Protein AF-A0A7S1A9F3-F1 (afdb_monomer)

Foldseek 3Di:
DVVVVVVVVVVVVVVVVLVVVLCLLQVLLVVLPPPDPPDDDDDDDDDDDDDDDDDPPPDDDPDDPPPDDPVVVVVVVVVVVVVVVVVVVVVVVVVVVVVVPDDDDDDDDDDDDDPVLVVQLCVVVCSLQVLCVVLVHDPVLCDPQLNVLSVQLSCLVVVLNPPPDPPDPVVNLVSLLSNLVSNLLSVLLSLLSSCPRVSVVVCCVVLVQDCPPVRHTAPLNVLSVVLNVQCVVQNSPGPRSVVSCVAGAQQAFPPPRPSRRSLVSSLSSLLSLCCSNVVLAAAFDFQPCDPVHDAGPLCAQEAEDDQAKFKEWEAELQQRLHPLSLVQLLLSLVVPGQAYEYQADQPDQLRLCSLVNRPVVSCCVSPNLPHHYHYAYAQSCQSNRVPNVVVSVVSNPPGRTNWHWYDDLAEIEGEDRQNNLSNHPVWQAAGAHFPRVLVSSQVVLVVCVVSVHAYEYEHADDQFAQADFRGFNETPVSVVSCCCCVPPVVSGHHPSNVPGRCNFQPRDPRHAGARGRRRHLRSQDLVSQLRHPEYEYADLLWWFWFPDFSSNRTYIYQNVSRHWDWPVDDSNDGDQGDPPSRPDSGGGQDQPVRFPAPDTRLTFDDEPTTTWGWIWMWTDHRNKIKIFIKTKHWHADPPDDRSDIDIDNIDTRGMDMD

Secondary structure (DSSP, 8-state):
-HHHHHHHHHHHHHHHHHHHHHHHHHHHHHHTT-------------S-----PPPPTTS------TT--HHHHHHHHHHHHHHHHHHHHHHHHHHHHHHHS---------S---HHHHHHHHHHHHHHHHHHHHTT--TT-S-HHHHHHHHHHHHHHHHHHHT--SS-HHHHHHHHHHHHHHHHHHHHHHHHHHHTSHHHHTTGGGGT-PPPTTSPPPHHHHHHHHHHHHHHHH-TT-HHHHHHHHHHTTTS-TTSHHHH-SHHHHHHHHHHHHHHHSTTPPP--PPPBPTTSSSB-TTTTEEE--SS-EEEEEESS--S--HHHHHHHHHHHHT--SEEEE-S--TTT--HHHIIIIIIHHHHHHH-TTS-EEE---HHHHHTTTHHHHHHHHHH-S--SS-EEEE-SSEEEEEE--STT---SS--BPP---HHHHHHHHHHHHHHHHHT-EEEEEESS-SB-SS----BS--HHHHHHTHIIIIIS-S---SGGGS-TTTSTT---TT---SB-HHHHHHS-HHHHHHSSEEEE-SSSSEEEBPSBTTBS-EEEE--SS-PPBTTS-TTPPPS---GGGTSSSPPBPPGGGSS-SSTTS---B-SSBBPEEEEEEEEETTEEEEEEEEE-EEE--SS-TT-EEEPPPEEEEEEE-

Sequence (658 aa):
QGLSRCYHRFCKALHLMRTILFLLAWFEARASLVVPVEEHDVGFNSGRSSLRVGVPDGVDPIVCPTGLKTRRREELCKNLDVALKCREACAAVLTQRLVEAKRPLRSSVTPSWHPASDQRMAMLQSIVEHLTLEAGGSRADVPHFIHEAALSASDVLQSGVSRFSPTNTEARQLQAARVGEELGYPLTVILSYLLRLPSVQSYLPKFGWHVGPNGTYPVAYEVVCGLAPVVTEHGYSAAESRRYYEDHIALVGEHSEPLVDGAWIYEFLGTAHTFGLHYGKHYYHKVPSSPAGSGYDYNYSVYNFPDRPLRLGVLADWPTGAPAGHHVLEELAKLQPDLLVHLGDTYYAGTYREQMDFLINPVRATFGVGLPVYLIPGNHDYYSSGQGFYAALAELGFQNASYFCLRNAHWQILALDTGLVDNDQLSSLLPLLPDDQLSWALFQLDEGQRLGIKTIVMSHHQFFSHTESLGVANDELGETMSLPDRAIYNTYSTVEYDTKSVDLPGHLPNDKKPAVNTRLLHQFSPSRRAYASAFYWGHEHSSAIYDSFANISRGRLIGNGAISSNTDFDVYRSSNLTSSPWGRDEVPLLPMDKGSCERDGCRTGQGNAYWDLGFVTIDLNGSQAIARHWEVQSTHNLEGDPYNVSFSAATVFFEETY

Radius of gyration: 26.58 Å; Cα contacts (8 Å, |Δi|>4): 1167; chains: 1; bounding box: 68×79×73 Å

Solvent-accessible surface area (backbone atoms only — not comparable to full-atom values): 35331 Å² total; per-residue (Å²): 117,72,65,59,55,50,50,58,45,49,56,44,46,53,51,44,47,56,48,45,54,46,47,48,49,40,47,52,42,54,64,78,59,74,71,82,76,80,85,71,92,78,81,93,76,92,77,87,84,80,90,76,84,87,73,68,94,91,60,83,77,88,73,76,76,95,74,77,59,70,69,60,56,53,51,54,53,48,54,54,52,49,55,51,49,51,52,53,53,53,52,51,54,52,51,51,55,57,65,70,57,82,71,87,84,81,88,86,84,86,77,99,68,66,74,67,54,61,52,50,52,52,45,56,52,48,49,57,51,45,52,38,47,77,42,75,45,57,89,84,70,66,54,73,57,52,53,52,25,52,48,49,39,46,48,40,56,50,53,47,66,77,62,60,56,94,83,43,72,69,64,40,54,64,40,52,53,46,39,39,64,61,32,47,60,28,51,48,52,47,46,15,50,52,62,70,34,72,48,46,49,75,44,38,59,80,76,72,48,56,55,41,102,84,74,43,68,54,68,59,53,54,51,42,43,49,47,35,59,44,27,69,73,64,32,71,88,27,70,66,32,49,43,50,38,55,76,56,38,66,56,49,26,93,81,44,55,92,87,62,32,49,45,62,56,37,30,46,41,17,29,44,44,15,49,30,74,47,59,33,42,55,66,62,64,65,59,48,68,22,93,88,74,68,66,59,34,73,66,65,42,55,44,78,51,78,90,53,78,42,32,37,31,40,42,9,30,27,29,52,67,38,73,60,18,54,49,49,53,53,50,51,52,76,68,61,51,65,28,39,38,37,27,19,28,30,42,58,14,6,35,53,61,37,25,40,65,26,41,52,49,48,47,37,71,76,64,40,89,80,56,53,71,47,62,27,37,13,35,30,14,24,12,35,19,21,53,10,50,55,49,46,35,57,75,69,66,76,64,76,35,48,36,40,33,40,36,49,91,30,43,31,42,41,37,39,45,28,9,77,67,35,31,54,90,85,41,46,39,42,43,42,63,41,50,54,54,39,54,40,52,54,48,53,53,55,48,36,57,72,71,70,33,47,31,37,38,37,24,8,58,57,63,54,38,52,51,49,64,51,27,19,58,59,29,76,62,33,59,55,60,45,37,34,21,49,75,71,66,56,43,48,55,63,72,62,77,80,47,45,29,55,77,33,74,62,50,37,58,57,88,52,46,22,21,46,27,41,54,45,57,56,77,43,47,61,68,60,37,53,61,33,65,32,38,40,21,17,77,74,44,34,43,38,30,33,38,67,50,93,46,30,62,28,42,35,39,38,3,12,16,36,42,53,45,49,61,93,52,67,84,80,47,74,44,101,40,58,34,52,75,76,80,34,64,61,58,55,51,25,50,35,94,80,52,74,28,88,35,71,21,42,39,62,60,73,34,86,56,26,40,26,27,31,37,36,38,40,39,37,46,74,78,39,33,39,41,36,38,33,32,30,39,48,42,69,40,85,86,79,52,79,85,49,68,48,70,54,77,68,42,77,51,34,62,52,76,89

pLDDT: mean 70.18, std 25.38, range [22.64, 98.88]

Organism: Noctiluca scintillans (NCBI:txid2966)

Structure (mmCIF, N/CA/C/O backbone):
data_AF-A0A7S1A9F3-F1
#
_entry.id   AF-A0A7S1A9F3-F1
#
loop_
_atom_site.group_PDB
_atom_site.id
_atom_site.type_symbol
_atom_site.label_atom_id
_atom_site.label_alt_id
_atom_site.label_comp_id
_atom_site.label_asym_id
_atom_site.label_entity_id
_atom_site.label_seq_id
_atom_site.pdbx_PDB_ins_code
_atom_site.Cartn_x
_atom_site.Cartn_y
_atom_site.Cartn_z
_atom_site.occupancy
_atom_site.B_iso_or_equiv
_atom_site.auth_seq_id
_atom_site.auth_comp_id
_atom_site.auth_asym_id
_atom_site.auth_atom_id
_atom_site.pdbx_PDB_model_num
ATOM 1 N N . GLN A 1 1 ? 43.023 13.099 -9.893 1.00 25.45 1 GLN A N 1
ATOM 2 C CA . GLN A 1 1 ? 42.408 14.371 -10.349 1.00 25.45 1 GLN A CA 1
ATOM 3 C C . GLN A 1 1 ? 41.707 14.262 -11.714 1.00 25.45 1 GLN A C 1
ATOM 5 O O . GLN A 1 1 ? 40.624 14.813 -11.839 1.00 25.45 1 GLN A O 1
ATOM 10 N N . GLY A 1 2 ? 42.236 13.533 -12.714 1.00 26.98 2 GLY A N 1
ATOM 11 C CA . GLY A 1 2 ? 41.491 13.226 -13.958 1.00 26.98 2 GLY A CA 1
ATOM 12 C C . GLY A 1 2 ? 40.282 12.293 -13.753 1.00 26.98 2 GLY A C 1
ATOM 13 O O . GLY A 1 2 ? 39.204 12.550 -14.276 1.00 26.98 2 GLY A O 1
ATOM 14 N N . LEU A 1 3 ? 40.423 11.289 -12.880 1.00 26.97 3 LEU A N 1
ATOM 15 C CA . LEU A 1 3 ? 39.378 10.313 -12.532 1.00 26.97 3 LEU A CA 1
ATOM 16 C C . LEU A 1 3 ? 38.141 10.904 -11.821 1.00 26.97 3 LEU A C 1
ATOM 18 O O . LEU A 1 3 ? 37.039 10.428 -12.069 1.00 26.97 3 LEU A O 1
ATOM 22 N N . SER A 1 4 ? 38.267 11.974 -11.019 1.00 26.70 4 SER A N 1
ATOM 23 C CA . SER A 1 4 ? 37.089 12.622 -10.403 1.00 26.70 4 SER A CA 1
ATOM 24 C C . SER A 1 4 ? 36.309 13.502 -11.389 1.00 26.70 4 SER A C 1
ATOM 26 O O . SER A 1 4 ? 35.118 13.734 -11.199 1.00 26.70 4 SER A O 1
ATOM 28 N N . ARG A 1 5 ? 36.948 13.945 -12.486 1.00 30.20 5 ARG A N 1
ATOM 29 C CA . ARG A 1 5 ? 36.273 14.652 -13.584 1.00 30.20 5 ARG A CA 1
ATOM 30 C C . ARG A 1 5 ? 35.501 13.692 -14.491 1.00 30.20 5 ARG A C 1
ATOM 32 O O . ARG A 1 5 ? 34.443 14.090 -14.953 1.00 30.20 5 ARG A O 1
ATOM 39 N N . CYS A 1 6 ? 35.976 12.460 -14.709 1.00 28.53 6 CYS A N 1
ATOM 40 C CA . CYS A 1 6 ? 35.205 11.406 -15.391 1.00 28.53 6 CYS A CA 1
ATOM 41 C C . CYS A 1 6 ? 34.043 10.899 -14.527 1.00 28.53 6 CYS A C 1
ATOM 43 O O . CYS A 1 6 ? 32.929 10.833 -15.021 1.00 28.53 6 CYS A O 1
ATOM 45 N N . TYR A 1 7 ? 34.262 10.663 -13.229 1.00 32.09 7 TYR A N 1
ATOM 46 C CA . TYR A 1 7 ? 33.211 10.332 -12.254 1.00 32.09 7 TYR A CA 1
ATOM 47 C C . TYR A 1 7 ? 32.072 11.366 -12.247 1.00 32.09 7 TYR A C 1
ATOM 49 O O . TYR A 1 7 ? 30.915 11.037 -12.476 1.00 32.09 7 TYR A O 1
ATOM 57 N N . HIS A 1 8 ? 32.404 12.654 -12.111 1.00 32.69 8 HIS A N 1
ATOM 58 C CA . HIS A 1 8 ? 31.405 13.723 -12.113 1.00 32.69 8 HIS A CA 1
ATOM 59 C C . HIS A 1 8 ? 30.755 13.942 -13.491 1.00 32.69 8 HIS A C 1
ATOM 61 O O . HIS A 1 8 ? 29.681 14.525 -13.556 1.00 32.69 8 HIS A O 1
ATOM 67 N N . ARG A 1 9 ? 31.383 13.500 -14.592 1.00 34.47 9 ARG A N 1
ATOM 68 C CA . ARG A 1 9 ? 30.826 13.563 -15.956 1.00 34.47 9 ARG A CA 1
ATOM 69 C C . ARG A 1 9 ? 29.949 12.366 -16.295 1.00 34.47 9 ARG A C 1
ATOM 71 O O . ARG A 1 9 ? 28.976 12.577 -16.993 1.00 34.47 9 ARG A O 1
ATOM 78 N N . PHE A 1 10 ? 30.247 11.177 -15.780 1.00 32.34 10 PHE A N 1
ATOM 79 C CA . PHE A 1 10 ? 29.438 9.971 -15.954 1.00 32.34 10 PHE A CA 1
ATOM 80 C C . PHE A 1 10 ? 28.198 9.995 -15.053 1.00 32.34 10 PHE A C 1
ATOM 82 O O . PHE A 1 10 ? 27.095 9.803 -15.547 1.00 32.34 10 PHE A O 1
ATOM 89 N N . CYS A 1 11 ? 28.339 10.383 -13.776 1.00 33.59 11 CYS A N 1
ATOM 90 C CA . CYS A 1 11 ? 27.183 10.669 -12.921 1.00 33.59 11 CYS A CA 1
ATOM 91 C C . CYS A 1 11 ? 26.351 11.809 -13.512 1.00 33.59 11 CYS A C 1
ATOM 93 O O . CYS A 1 11 ? 25.136 11.692 -13.571 1.00 33.59 11 CYS A O 1
ATOM 95 N N . LYS A 1 12 ? 26.993 12.868 -14.042 1.00 35.16 12 LYS A N 1
ATOM 96 C CA . LYS A 1 12 ? 26.281 13.877 -14.834 1.00 35.16 12 LYS A CA 1
ATOM 97 C C . LYS A 1 12 ? 25.691 13.307 -16.104 1.00 35.16 12 LYS A C 1
ATOM 99 O O . LYS A 1 12 ? 24.649 13.801 -16.431 1.00 35.16 12 LYS A O 1
ATOM 104 N N . ALA A 1 13 ? 26.279 12.348 -16.810 1.00 32.56 13 ALA A N 1
ATOM 105 C CA . ALA A 1 13 ? 25.732 11.802 -18.052 1.00 32.56 13 ALA A CA 1
ATOM 106 C C . ALA A 1 13 ? 24.510 10.917 -17.798 1.00 32.56 13 ALA A C 1
ATOM 108 O O . ALA A 1 13 ? 23.570 10.994 -18.567 1.00 32.56 13 ALA A O 1
ATOM 109 N N . LEU A 1 14 ? 24.481 10.155 -16.703 1.00 36.31 14 LEU A N 1
ATOM 110 C CA . LEU A 1 14 ? 23.327 9.358 -16.268 1.00 36.31 14 LEU A CA 1
ATOM 111 C C . LEU A 1 14 ? 22.219 10.219 -15.660 1.00 36.31 14 LEU A C 1
ATOM 113 O O . LEU A 1 14 ? 21.060 10.062 -16.029 1.00 36.31 14 LEU A O 1
ATOM 117 N N . HIS A 1 15 ? 22.565 11.190 -14.806 1.00 37.81 15 HIS A N 1
ATOM 118 C CA . HIS A 1 15 ? 21.612 12.226 -14.398 1.00 37.81 15 HIS A CA 1
ATOM 119 C C . HIS A 1 15 ? 21.154 13.039 -15.599 1.00 37.81 15 HIS A C 1
ATOM 121 O O . HIS A 1 15 ? 19.987 13.341 -15.694 1.00 37.81 15 HIS A O 1
ATOM 127 N N . LEU A 1 16 ? 22.035 13.372 -16.539 1.00 36.25 16 LEU A N 1
ATOM 128 C CA . LEU A 1 16 ? 21.692 14.082 -17.764 1.00 36.25 16 LEU A CA 1
ATOM 129 C C . LEU A 1 16 ? 20.884 13.180 -18.682 1.00 36.25 16 LEU A C 1
ATOM 131 O O . LEU A 1 16 ? 20.073 13.727 -19.381 1.00 36.25 16 LEU A O 1
ATOM 135 N N . MET A 1 17 ? 21.018 11.856 -18.675 1.00 39.78 17 MET A N 1
ATOM 136 C CA . MET A 1 17 ? 20.170 10.954 -19.456 1.00 39.78 17 MET A CA 1
ATOM 137 C C . MET A 1 17 ? 18.777 10.867 -18.831 1.00 39.78 17 MET A C 1
ATOM 139 O O . MET A 1 17 ? 17.806 11.068 -19.544 1.00 39.78 17 MET A O 1
ATOM 143 N N . ARG A 1 18 ? 18.671 10.720 -17.502 1.00 41.66 18 ARG A N 1
ATOM 144 C CA . ARG A 1 18 ? 17.406 10.858 -16.754 1.00 41.66 18 ARG A CA 1
ATOM 145 C C . ARG A 1 18 ? 16.765 12.236 -16.966 1.00 41.66 18 ARG A C 1
ATOM 147 O O . ARG A 1 18 ? 15.605 12.329 -17.338 1.00 41.66 18 ARG A O 1
ATOM 154 N N . THR A 1 19 ? 17.540 13.311 -16.847 1.00 37.88 19 THR A N 1
ATOM 155 C CA . THR A 1 19 ? 17.113 14.703 -17.055 1.00 37.88 19 THR A CA 1
ATOM 156 C C . THR A 1 19 ? 16.849 15.018 -18.527 1.00 37.88 19 THR A C 1
ATOM 158 O O . THR A 1 19 ? 15.986 15.829 -18.812 1.00 37.88 19 THR A O 1
ATOM 161 N N . ILE A 1 20 ? 17.542 14.406 -19.485 1.00 39.31 20 ILE A N 1
ATOM 162 C CA . ILE A 1 20 ? 17.303 14.567 -20.926 1.00 39.31 20 ILE A CA 1
ATOM 163 C C . ILE A 1 20 ? 16.042 13.817 -21.298 1.00 39.31 20 ILE A C 1
ATOM 165 O O . ILE A 1 20 ? 15.224 14.395 -21.987 1.00 39.31 20 ILE A O 1
ATOM 169 N N . LEU A 1 21 ? 15.845 12.584 -20.837 1.00 42.28 21 LEU A N 1
ATOM 170 C CA . LEU A 1 21 ? 14.597 11.852 -21.038 1.00 42.28 21 LEU A CA 1
ATOM 171 C C . LEU A 1 21 ? 13.430 12.597 -20.374 1.00 42.28 21 LEU A C 1
ATOM 173 O O . LEU A 1 21 ? 12.368 12.708 -20.976 1.00 42.28 21 LEU A O 1
ATOM 177 N N . PHE A 1 22 ? 13.665 13.231 -19.218 1.00 39.84 22 PHE A N 1
ATOM 178 C CA . PHE A 1 22 ? 12.675 14.054 -18.508 1.00 39.84 22 PHE A CA 1
ATOM 179 C C . PHE A 1 22 ? 12.350 15.305 -19.296 1.00 39.84 22 PHE A C 1
ATOM 181 O O . PHE A 1 22 ? 11.193 15.590 -19.569 1.00 39.84 22 PHE A O 1
ATOM 188 N N . LEU A 1 23 ? 13.378 16.038 -19.716 1.00 36.62 23 LEU A N 1
ATOM 189 C CA . LEU A 1 23 ? 13.226 17.235 -20.520 1.00 36.62 23 LEU A CA 1
ATOM 190 C C . LEU A 1 23 ? 12.632 16.899 -21.886 1.00 36.62 23 LEU A C 1
ATOM 192 O O . LEU A 1 23 ? 11.824 17.675 -22.357 1.00 36.62 23 LEU A O 1
ATOM 196 N N . LEU A 1 24 ? 12.961 15.771 -22.515 1.00 37.38 24 LEU A N 1
ATOM 197 C CA . LEU A 1 24 ? 12.385 15.337 -23.789 1.00 37.38 24 LEU A CA 1
ATOM 198 C C . LEU A 1 24 ? 10.902 14.994 -23.634 1.00 37.38 24 LEU A C 1
ATOM 200 O O . LEU A 1 24 ? 10.100 15.542 -24.382 1.00 37.38 24 LEU A O 1
ATOM 204 N N . ALA A 1 25 ? 10.528 14.181 -22.643 1.00 37.50 25 ALA A N 1
ATOM 205 C CA . ALA A 1 25 ? 9.130 13.860 -22.349 1.00 37.50 25 ALA A CA 1
ATOM 206 C C . ALA A 1 25 ? 8.328 15.119 -21.965 1.00 37.50 2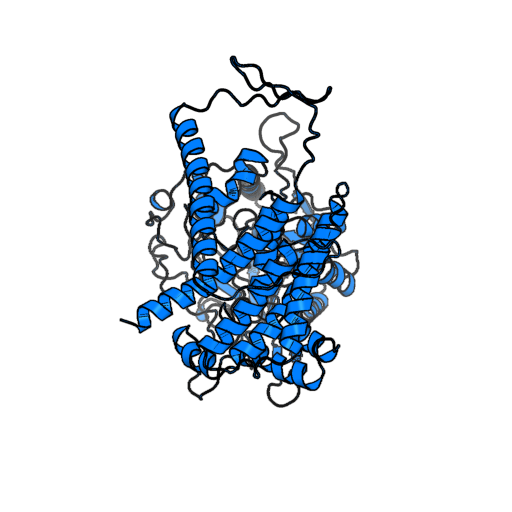5 ALA A C 1
ATOM 208 O O . ALA A 1 25 ? 7.227 15.352 -22.462 1.00 37.50 25 ALA A O 1
ATOM 209 N N . TRP A 1 26 ? 8.921 16.000 -21.155 1.00 36.09 26 TRP A N 1
ATOM 210 C CA . TRP A 1 26 ? 8.339 17.279 -20.750 1.00 36.09 26 TRP A CA 1
ATOM 211 C C . TRP A 1 26 ? 8.236 18.288 -21.910 1.00 36.09 26 TRP A C 1
ATOM 213 O O . TRP A 1 26 ? 7.224 18.977 -22.053 1.00 36.09 26 TRP A O 1
ATOM 223 N N . PHE A 1 27 ? 9.249 18.377 -22.779 1.00 35.66 27 PHE A N 1
ATOM 224 C CA . PHE A 1 27 ? 9.232 19.226 -23.973 1.00 35.66 27 PHE A CA 1
ATOM 225 C C . PHE A 1 27 ? 8.258 18.690 -25.029 1.00 35.66 27 PHE A C 1
ATOM 227 O O . PHE A 1 27 ? 7.632 19.507 -25.698 1.00 35.66 27 PHE A O 1
ATOM 234 N N . GLU A 1 28 ? 8.070 17.375 -25.166 1.00 36.00 28 GLU A N 1
ATOM 235 C CA . GLU A 1 28 ? 7.065 16.784 -26.064 1.00 36.00 28 GLU A CA 1
ATOM 236 C C . GLU A 1 28 ? 5.634 16.996 -25.573 1.00 36.00 28 GLU A C 1
ATOM 238 O O . GLU A 1 28 ? 4.773 17.413 -26.356 1.00 36.00 28 GLU A O 1
ATOM 243 N N . ALA A 1 29 ? 5.396 16.829 -24.271 1.00 32.78 29 ALA A N 1
ATOM 244 C CA . ALA A 1 29 ? 4.123 17.165 -23.645 1.00 32.78 29 ALA A CA 1
ATOM 245 C C . ALA A 1 29 ? 3.739 18.636 -23.888 1.00 32.78 29 ALA A C 1
ATOM 247 O O . ALA A 1 29 ? 2.582 18.951 -24.160 1.00 32.78 29 ALA A O 1
ATOM 248 N N . ARG A 1 30 ? 4.724 19.546 -23.871 1.00 31.88 30 ARG A N 1
ATOM 249 C CA . ARG A 1 30 ? 4.510 20.989 -24.062 1.00 31.88 30 ARG A CA 1
ATOM 250 C C . ARG A 1 30 ? 4.499 21.442 -25.529 1.00 31.88 30 ARG A C 1
ATOM 252 O O . ARG A 1 30 ? 3.810 22.405 -25.854 1.00 31.88 30 ARG A O 1
ATOM 259 N N . ALA A 1 31 ? 5.245 20.783 -26.418 1.00 28.95 31 ALA A N 1
ATOM 260 C CA . ALA A 1 31 ? 5.275 21.093 -27.853 1.00 28.95 31 ALA A CA 1
ATOM 261 C C . ALA A 1 31 ? 3.977 20.682 -28.570 1.00 28.95 31 ALA A C 1
ATOM 263 O O . ALA A 1 31 ? 3.594 21.315 -29.551 1.00 28.95 31 ALA A O 1
ATOM 264 N N . SER A 1 32 ? 3.258 19.697 -28.028 1.00 30.17 32 SER A N 1
ATOM 265 C CA . SER A 1 32 ? 1.932 19.263 -28.496 1.00 30.17 32 SER A CA 1
ATOM 266 C C . SER A 1 32 ? 0.798 20.253 -28.147 1.00 30.17 32 SER A C 1
ATOM 268 O O . SER A 1 32 ? -0.364 20.002 -28.455 1.00 30.17 32 SER A O 1
ATOM 270 N N . LEU A 1 33 ? 1.125 21.389 -27.514 1.00 28.58 33 LEU A N 1
ATOM 271 C CA . LEU A 1 33 ? 0.198 22.409 -26.998 1.00 28.58 33 LEU A CA 1
ATOM 272 C C . LEU A 1 33 ? 0.422 23.803 -27.606 1.00 28.58 33 LEU A C 1
ATOM 274 O O . LEU A 1 33 ? 0.138 24.819 -26.966 1.00 28.58 33 LEU A O 1
ATOM 278 N N . VAL A 1 34 ? 0.886 23.889 -28.857 1.00 25.50 34 VAL A N 1
ATOM 279 C CA . VAL A 1 34 ? 0.696 25.133 -29.615 1.00 25.50 34 VAL A CA 1
ATOM 280 C C . VAL A 1 34 ? -0.802 25.278 -29.887 1.00 25.50 34 VAL A C 1
ATOM 282 O O . VAL A 1 34 ? -1.329 24.754 -30.863 1.00 25.50 34 VAL A O 1
ATOM 285 N N . VAL A 1 35 ? -1.501 25.982 -28.996 1.00 25.81 35 VAL A N 1
ATOM 286 C CA . VAL A 1 35 ? -2.790 26.594 -29.324 1.00 25.81 35 VAL A CA 1
ATOM 287 C C . VAL A 1 35 ? -2.525 27.503 -30.528 1.00 25.81 35 VAL A C 1
ATOM 289 O O . VAL A 1 35 ? -1.633 28.353 -30.429 1.00 25.81 35 VAL A O 1
ATOM 292 N N . PRO A 1 36 ? -3.217 27.338 -31.668 1.00 24.30 36 PRO A N 1
ATOM 293 C CA . PRO A 1 36 ? -3.047 28.253 -32.780 1.00 24.30 36 PRO A CA 1
ATOM 294 C C . PRO A 1 36 ? -3.554 29.617 -32.316 1.00 24.30 36 PRO A C 1
ATOM 296 O O . PRO A 1 36 ? -4.743 29.816 -32.083 1.00 24.30 36 PRO A O 1
ATOM 299 N N . VAL A 1 37 ? -2.633 30.556 -32.122 1.00 25.44 37 VAL A N 1
ATOM 300 C CA . VAL A 1 37 ? -2.991 31.968 -32.084 1.00 25.44 37 VAL A CA 1
ATOM 301 C C . VAL A 1 37 ? -3.282 32.322 -33.535 1.00 25.44 37 VAL A C 1
ATOM 303 O O . VAL A 1 37 ? -2.357 32.396 -34.340 1.00 25.44 37 VAL A O 1
ATOM 306 N N . GLU A 1 38 ? -4.558 32.451 -33.898 1.00 26.06 38 GLU A N 1
ATOM 307 C CA . GLU A 1 38 ? -4.927 33.034 -35.186 1.00 26.06 38 GLU A CA 1
ATOM 308 C C . GLU A 1 38 ? -4.369 34.462 -35.235 1.00 26.06 38 GLU A C 1
ATOM 310 O O . GLU A 1 38 ? -4.795 35.350 -34.492 1.00 26.06 38 GLU A O 1
ATOM 315 N N . GLU A 1 39 ? -3.357 34.669 -36.078 1.00 27.45 39 GLU A N 1
ATOM 316 C CA . GLU A 1 39 ? -2.853 35.993 -36.420 1.00 27.45 39 GLU A CA 1
ATOM 317 C C . GLU A 1 39 ? -3.936 36.731 -37.209 1.00 27.45 39 GLU A C 1
ATOM 319 O O . GLU A 1 39 ? -4.094 36.545 -38.414 1.00 27.45 39 GLU A O 1
ATOM 324 N N . HIS A 1 40 ? -4.678 37.600 -36.529 1.00 26.77 40 HIS A N 1
ATOM 325 C CA . HIS A 1 40 ? -5.355 38.698 -37.198 1.00 26.77 40 HIS A CA 1
ATOM 326 C C . HIS A 1 40 ? -4.512 39.967 -37.080 1.00 26.77 40 HIS A C 1
ATOM 328 O O . HIS A 1 40 ? -4.135 40.385 -35.985 1.00 26.77 40 HIS A O 1
ATOM 334 N N . ASP A 1 41 ? -4.217 40.535 -38.252 1.00 33.00 41 ASP A N 1
ATOM 335 C CA . ASP A 1 41 ? -3.497 41.779 -38.519 1.00 33.00 41 ASP A CA 1
ATOM 336 C C . ASP A 1 41 ? -3.649 42.845 -37.426 1.00 33.00 41 ASP A C 1
ATOM 338 O O . ASP A 1 41 ? -4.740 43.375 -37.200 1.00 33.00 41 ASP A O 1
ATOM 342 N N . VAL A 1 42 ? -2.530 43.268 -36.831 1.00 27.70 42 VAL A N 1
ATOM 343 C CA . VAL A 1 42 ? -2.476 44.533 -36.091 1.00 27.70 42 VAL A CA 1
ATOM 344 C C . VAL A 1 42 ? -1.241 45.323 -36.507 1.00 27.70 42 VAL A C 1
ATOM 346 O O . VAL A 1 42 ? -0.109 45.037 -36.118 1.00 27.70 42 VAL A O 1
ATOM 349 N N . GLY A 1 43 ? -1.493 46.358 -37.309 1.00 24.78 43 GLY A N 1
ATOM 350 C CA . GLY A 1 43 ? -0.533 47.402 -37.629 1.00 24.78 43 GLY A CA 1
ATOM 351 C C . GLY A 1 43 ? -0.076 48.169 -36.386 1.00 24.78 43 GLY A C 1
ATOM 352 O O . GLY A 1 43 ? -0.829 48.398 -35.439 1.00 24.78 43 GLY A O 1
ATOM 353 N N . PHE A 1 44 ? 1.186 48.587 -36.421 1.00 31.39 44 PHE A N 1
ATOM 354 C CA . PHE A 1 44 ? 1.828 49.416 -35.409 1.00 31.39 44 PHE A CA 1
ATOM 355 C C . PHE A 1 44 ? 1.048 50.711 -35.148 1.00 31.39 44 PHE A C 1
ATOM 357 O O . PHE A 1 44 ? 0.884 51.531 -36.050 1.00 31.39 44 PHE A O 1
ATOM 364 N N . ASN A 1 45 ? 0.689 50.959 -33.886 1.00 24.05 45 ASN A N 1
ATOM 365 C CA . ASN A 1 45 ? 0.663 52.321 -33.366 1.00 24.05 45 ASN A CA 1
ATOM 366 C C . ASN A 1 45 ? 0.973 52.375 -31.867 1.00 24.05 45 ASN A C 1
ATOM 368 O O . ASN A 1 45 ? 0.461 51.617 -31.047 1.00 24.05 45 ASN A O 1
ATOM 372 N N . SER A 1 46 ? 1.873 53.293 -31.542 1.00 38.12 46 SER A N 1
ATOM 373 C CA . SER A 1 46 ? 2.451 53.564 -30.234 1.00 38.12 46 SER A CA 1
ATOM 374 C C . SER A 1 46 ? 1.434 54.123 -29.237 1.00 38.12 46 SER A C 1
ATOM 376 O O . SER A 1 46 ? 0.824 55.157 -29.504 1.00 38.12 46 SER A O 1
ATOM 378 N N . GLY A 1 47 ? 1.360 53.528 -28.042 1.00 30.33 47 GLY A N 1
ATOM 379 C CA . GLY A 1 47 ? 0.818 54.186 -26.850 1.00 30.33 47 GLY A CA 1
ATOM 380 C C . GLY A 1 47 ? -0.045 53.291 -25.960 1.00 30.33 47 GLY A C 1
ATOM 381 O O . GLY A 1 47 ? -1.198 53.048 -26.277 1.00 30.33 47 GLY A O 1
ATOM 382 N N . ARG A 1 48 ? 0.511 52.891 -24.804 1.00 36.28 48 ARG A N 1
ATOM 383 C CA . ARG A 1 48 ? -0.159 52.281 -23.630 1.00 36.28 48 ARG A CA 1
ATOM 384 C C . ARG A 1 48 ? -1.071 51.072 -23.911 1.00 36.28 48 ARG A C 1
ATOM 386 O O . ARG A 1 48 ? -2.256 51.230 -24.174 1.00 36.28 48 ARG A O 1
ATOM 393 N N . SER A 1 49 ? -0.566 49.860 -23.678 1.00 25.39 49 SER A N 1
ATOM 394 C CA . SER A 1 49 ? -1.382 48.641 -23.617 1.00 25.39 49 SER A CA 1
ATOM 395 C C . SER A 1 49 ? -1.543 48.129 -22.179 1.00 25.39 49 SER A C 1
ATOM 397 O O . SER A 1 49 ? -0.613 47.632 -21.549 1.00 25.39 49 SER A O 1
ATOM 399 N N . SER A 1 50 ? -2.765 48.230 -21.657 1.00 25.09 50 SER A N 1
ATOM 400 C CA . SER A 1 50 ? -3.301 47.272 -20.691 1.00 25.09 50 SER A CA 1
ATOM 401 C C . SER A 1 50 ? -3.706 46.015 -21.463 1.00 25.09 50 SER A C 1
ATOM 403 O O . SER A 1 50 ? -4.528 46.112 -22.375 1.00 25.09 50 SER A O 1
ATOM 405 N N . LEU A 1 51 ? -3.154 44.854 -21.111 1.00 22.64 51 LEU A N 1
ATOM 406 C CA . LEU A 1 51 ? -3.578 43.564 -21.658 1.00 22.64 51 LEU A CA 1
ATOM 407 C C . LEU A 1 51 ? -4.992 43.253 -21.126 1.00 22.64 51 LEU A C 1
ATOM 409 O O . LEU A 1 51 ? -5.154 42.958 -19.943 1.00 22.64 51 LEU A O 1
ATOM 413 N N . ARG A 1 52 ? -6.026 43.359 -21.967 1.00 23.69 52 ARG A N 1
ATOM 414 C CA . ARG A 1 52 ? -7.327 42.719 -21.717 1.00 23.69 52 ARG A CA 1
ATOM 415 C C . ARG A 1 52 ? -7.407 41.496 -22.619 1.00 23.69 52 ARG A C 1
ATOM 417 O O . ARG A 1 52 ? -7.453 41.641 -23.834 1.00 23.69 52 ARG A O 1
ATOM 424 N N . VAL A 1 53 ? -7.398 40.316 -22.012 1.00 27.39 53 VAL A N 1
ATOM 425 C CA . VAL A 1 53 ? -7.695 39.050 -22.688 1.00 27.39 53 VAL A CA 1
ATOM 426 C C . VAL A 1 53 ? -9.218 38.923 -22.736 1.00 27.39 53 VAL A C 1
ATOM 428 O O . VAL A 1 53 ? -9.866 38.997 -21.692 1.00 27.39 53 VAL A O 1
ATOM 431 N N . GLY A 1 54 ? -9.792 38.829 -23.936 1.00 23.08 54 GLY A N 1
ATOM 432 C CA . GLY A 1 54 ? -11.221 38.570 -24.121 1.00 23.08 54 GLY A CA 1
ATOM 433 C C . GLY A 1 54 ? -11.557 37.130 -23.733 1.00 23.08 54 GLY A C 1
ATOM 434 O O . GLY A 1 54 ? -10.855 36.207 -24.137 1.00 23.08 54 GLY A O 1
ATOM 435 N N . VAL A 1 55 ? -12.605 36.957 -22.929 1.00 27.86 55 VAL A N 1
ATOM 436 C CA . VAL A 1 55 ? -13.162 35.662 -22.510 1.00 27.86 55 VAL A CA 1
ATOM 437 C C . VAL A 1 55 ? -14.368 35.355 -23.414 1.00 27.86 55 VAL A C 1
ATOM 439 O O . VAL A 1 55 ? -15.118 36.290 -23.701 1.00 27.86 55 VAL A O 1
ATOM 442 N N . PRO A 1 56 ? -14.576 34.111 -23.886 1.00 28.20 56 PRO A N 1
ATOM 443 C CA . PRO A 1 56 ? -15.798 33.734 -24.599 1.00 28.20 56 PRO A CA 1
ATOM 444 C C . PRO A 1 56 ? -17.033 33.863 -23.697 1.00 28.20 56 PRO A C 1
ATOM 446 O O . PRO A 1 56 ? -16.964 33.559 -22.505 1.00 28.20 56 PRO A O 1
ATOM 449 N N . ASP A 1 57 ? -18.165 34.281 -24.266 1.00 29.14 57 ASP A N 1
ATOM 450 C CA . ASP A 1 57 ? -19.419 34.446 -23.526 1.00 29.14 57 ASP A CA 1
ATOM 451 C C . ASP A 1 57 ? -19.842 33.133 -22.841 1.00 29.14 57 ASP A C 1
ATOM 453 O O . ASP A 1 57 ? -20.038 32.108 -23.495 1.00 29.14 57 ASP A O 1
ATOM 457 N N . GLY A 1 58 ? -19.986 33.176 -21.509 1.00 33.44 58 GLY A N 1
ATOM 458 C CA . GLY A 1 58 ? -20.453 32.058 -20.677 1.00 33.44 58 GLY A CA 1
ATOM 459 C C . GLY A 1 58 ? -19.464 31.530 -19.630 1.00 33.44 58 GLY A C 1
ATOM 460 O O . GLY A 1 58 ? -19.831 30.633 -18.875 1.00 33.44 58 GLY A O 1
ATOM 461 N N . VAL A 1 59 ? -18.245 32.075 -19.539 1.00 27.97 59 VAL A N 1
ATOM 462 C CA . VAL A 1 59 ? -17.276 31.730 -18.482 1.00 27.97 59 VAL A CA 1
ATOM 463 C C . VAL A 1 59 ? -17.023 32.951 -17.602 1.00 27.97 59 VAL A C 1
ATOM 465 O O . VAL A 1 59 ? -16.560 33.984 -18.088 1.00 27.97 59 VAL A O 1
ATOM 468 N N . ASP A 1 60 ? -17.318 32.839 -16.306 1.00 26.11 60 ASP A N 1
ATOM 469 C CA . ASP A 1 60 ? -16.984 33.886 -15.340 1.00 26.11 60 ASP A CA 1
ATOM 470 C C . ASP A 1 60 ? -15.460 34.120 -15.320 1.00 26.11 60 ASP A C 1
ATOM 472 O O . ASP A 1 60 ? -14.682 33.161 -15.259 1.00 26.11 60 ASP A O 1
ATOM 476 N N . PRO A 1 61 ? -14.989 35.380 -15.374 1.00 26.73 61 PRO A N 1
ATOM 477 C CA . PRO A 1 61 ? -13.564 35.669 -15.363 1.00 26.73 61 PRO A CA 1
ATOM 478 C C . PRO A 1 61 ? -12.929 35.205 -14.047 1.00 26.73 61 PRO A C 1
ATOM 480 O O . PRO A 1 61 ? -13.441 35.477 -12.962 1.00 26.73 61 PRO A O 1
ATOM 483 N N . ILE A 1 62 ? -11.764 34.555 -14.148 1.00 26.91 62 ILE A N 1
ATOM 484 C CA . ILE A 1 62 ? -10.923 34.185 -13.005 1.00 26.91 62 ILE A CA 1
ATOM 485 C C . ILE A 1 62 ? -10.531 35.465 -12.257 1.00 26.91 62 ILE A C 1
ATOM 487 O O . ILE A 1 62 ? -9.623 36.201 -12.653 1.00 26.91 62 ILE A O 1
ATOM 491 N N . VAL A 1 63 ? -11.222 35.738 -11.153 1.00 24.08 63 VAL A N 1
ATOM 492 C CA . VAL A 1 63 ? -10.821 36.755 -10.185 1.00 24.08 63 VAL A CA 1
ATOM 493 C C . VAL A 1 63 ? -9.733 36.140 -9.312 1.00 24.08 63 VAL A C 1
ATOM 495 O O . VAL A 1 63 ? -9.993 35.279 -8.476 1.00 24.08 63 VAL A O 1
ATOM 498 N N . CYS A 1 64 ? -8.494 36.586 -9.510 1.00 26.06 64 CYS A N 1
ATOM 499 C CA . CYS A 1 64 ? -7.393 36.289 -8.599 1.00 26.06 64 CYS A CA 1
ATOM 500 C C . CYS A 1 64 ? -7.772 36.797 -7.189 1.00 26.06 64 CYS A C 1
ATOM 502 O O . CYS A 1 64 ? -8.055 37.995 -7.057 1.00 26.06 64 CYS A O 1
ATOM 504 N N . PRO A 1 65 ? -7.810 35.947 -6.141 1.00 28.77 65 PRO A N 1
ATOM 505 C CA . PRO A 1 65 ? -8.232 36.387 -4.821 1.00 28.77 65 PRO A CA 1
ATOM 506 C C . PRO A 1 65 ? -7.239 37.424 -4.290 1.00 28.77 65 PRO A C 1
ATOM 508 O O . PRO A 1 65 ? -6.049 37.160 -4.108 1.00 28.77 65 PRO A O 1
ATOM 511 N N . THR A 1 66 ? -7.735 38.632 -4.044 1.00 28.88 66 THR A N 1
ATOM 512 C CA . THR A 1 66 ? -6.992 39.843 -3.663 1.00 28.88 66 THR A CA 1
ATOM 513 C C . THR A 1 66 ? -6.434 39.815 -2.227 1.00 28.88 66 THR A C 1
ATOM 515 O O . THR A 1 66 ? -6.511 40.809 -1.511 1.00 28.88 66 THR A O 1
ATOM 518 N N . GLY A 1 67 ? -5.862 38.689 -1.782 1.00 30.02 67 GLY A N 1
ATOM 519 C CA . GLY A 1 67 ? -5.368 38.490 -0.410 1.00 30.02 67 GLY A CA 1
ATOM 520 C C . GLY A 1 67 ? -3.862 38.238 -0.252 1.00 30.02 67 GLY A C 1
ATOM 521 O O . GLY A 1 67 ? -3.358 38.251 0.872 1.00 30.02 67 GLY A O 1
ATOM 522 N N . LEU A 1 68 ? -3.106 38.015 -1.332 1.00 30.62 68 LEU A N 1
ATOM 523 C CA . LEU A 1 68 ? -1.675 37.698 -1.227 1.00 30.62 68 LEU A CA 1
ATOM 524 C C . LEU A 1 68 ? -0.831 38.961 -0.987 1.00 30.62 68 LEU A C 1
ATOM 526 O O . LEU A 1 68 ? -0.749 39.852 -1.834 1.00 30.62 68 LEU A O 1
ATOM 530 N N . LYS A 1 69 ? -0.170 39.024 0.179 1.00 30.75 69 LYS A N 1
ATOM 531 C CA . LYS A 1 69 ? 0.778 40.092 0.544 1.00 30.75 69 LYS A CA 1
ATOM 532 C C . LYS A 1 69 ? 1.868 40.226 -0.530 1.00 30.75 69 LYS A C 1
ATOM 534 O O . LYS A 1 69 ? 2.467 39.235 -0.946 1.00 30.75 69 LYS A O 1
ATOM 539 N N . THR A 1 70 ? 2.162 41.467 -0.918 1.00 32.38 70 THR A N 1
ATOM 540 C CA . THR A 1 70 ? 3.068 41.882 -2.011 1.00 32.38 70 THR A CA 1
ATOM 541 C C . THR A 1 70 ? 4.428 41.175 -2.042 1.00 32.38 70 THR A C 1
ATOM 543 O O . THR A 1 70 ? 4.939 40.909 -3.125 1.00 32.38 70 THR A O 1
ATOM 546 N N . ARG A 1 71 ? 4.971 40.773 -0.886 1.00 30.39 71 ARG A N 1
ATOM 547 C CA . ARG A 1 71 ? 6.254 40.055 -0.782 1.00 30.39 71 ARG A CA 1
ATOM 548 C C . ARG A 1 71 ? 6.241 38.652 -1.419 1.00 30.39 71 ARG A C 1
ATOM 550 O O . ARG A 1 71 ? 7.187 38.309 -2.116 1.00 30.39 71 ARG A O 1
ATOM 557 N N . ARG A 1 72 ? 5.150 37.880 -1.264 1.00 34.78 72 ARG A N 1
ATOM 558 C CA . ARG A 1 72 ? 5.009 36.524 -1.852 1.00 34.78 72 ARG A CA 1
ATOM 559 C C . ARG A 1 72 ? 4.809 36.561 -3.371 1.00 34.78 72 ARG A C 1
ATOM 561 O O . ARG A 1 72 ? 5.222 35.643 -4.067 1.00 34.78 72 ARG A O 1
ATOM 568 N N . ARG A 1 73 ? 4.213 37.638 -3.899 1.00 31.53 73 ARG A N 1
ATOM 569 C CA . ARG A 1 73 ? 4.047 37.855 -5.348 1.00 31.53 73 ARG A CA 1
ATOM 570 C C . ARG A 1 73 ? 5.388 38.123 -6.041 1.00 31.53 73 ARG A C 1
ATOM 572 O O . ARG A 1 73 ? 5.606 37.645 -7.148 1.00 31.53 73 ARG A O 1
ATOM 579 N N . GLU A 1 74 ? 6.284 38.864 -5.393 1.00 32.94 74 GLU A N 1
ATOM 580 C CA . GLU A 1 74 ? 7.628 39.142 -5.916 1.00 32.94 74 GLU A CA 1
ATOM 581 C C . GLU A 1 74 ? 8.550 37.913 -5.873 1.00 32.94 74 GLU A C 1
ATOM 583 O O . GLU A 1 74 ? 9.351 37.734 -6.789 1.00 32.94 74 GLU A O 1
ATOM 588 N N . GLU A 1 75 ? 8.415 37.041 -4.867 1.00 33.78 75 GLU A N 1
ATOM 589 C CA . GLU A 1 75 ? 9.101 35.737 -4.822 1.00 33.78 75 GLU A CA 1
ATOM 590 C C . GLU A 1 75 ? 8.605 34.783 -5.917 1.00 33.78 75 GLU A C 1
ATOM 592 O O . GLU A 1 75 ? 9.425 34.198 -6.623 1.00 33.78 75 GLU A O 1
ATOM 597 N N . LEU A 1 76 ? 7.285 34.702 -6.144 1.00 33.59 76 LEU A N 1
ATOM 598 C CA . LEU A 1 76 ? 6.705 33.875 -7.212 1.00 33.59 76 LEU A CA 1
ATOM 599 C C . LEU A 1 76 ? 7.210 34.292 -8.604 1.00 33.59 76 LEU A C 1
ATOM 601 O O . LEU A 1 76 ? 7.601 33.450 -9.412 1.00 33.59 76 LEU A O 1
ATOM 605 N N . CYS A 1 77 ? 7.244 35.602 -8.877 1.00 31.92 77 CYS A N 1
ATOM 606 C CA . CYS A 1 77 ? 7.761 36.127 -10.140 1.00 31.92 77 CYS A CA 1
ATOM 607 C C . CYS A 1 77 ? 9.275 35.907 -10.285 1.00 31.92 77 CYS A C 1
ATOM 609 O O . CYS A 1 77 ? 9.732 35.621 -11.387 1.00 31.92 77 CYS A O 1
ATOM 611 N N . LYS A 1 78 ? 10.057 35.999 -9.199 1.00 33.22 78 LYS A N 1
ATOM 612 C CA . LYS A 1 78 ? 11.503 35.717 -9.229 1.00 33.22 78 LYS A CA 1
ATOM 613 C C . LYS A 1 78 ? 11.802 34.249 -9.519 1.00 33.22 78 LYS A C 1
ATOM 615 O O . LYS A 1 78 ? 12.694 33.984 -10.316 1.00 33.22 78 LYS A O 1
ATOM 620 N N . ASN A 1 79 ? 11.053 33.315 -8.941 1.00 35.16 79 ASN A N 1
ATOM 621 C CA . ASN A 1 79 ? 11.275 31.883 -9.158 1.00 35.16 79 ASN A CA 1
ATOM 622 C C . ASN A 1 79 ? 10.915 31.456 -10.591 1.00 35.16 79 ASN A C 1
ATOM 624 O O . ASN A 1 79 ? 11.631 30.657 -11.194 1.00 35.16 79 ASN A O 1
ATOM 628 N N . LEU A 1 80 ? 9.885 32.068 -11.186 1.00 32.97 80 LEU A N 1
ATOM 629 C CA . LEU A 1 80 ? 9.540 31.864 -12.597 1.00 32.97 80 LEU A CA 1
ATOM 630 C C . LEU A 1 80 ? 10.616 32.425 -13.547 1.00 32.97 80 LEU A C 1
ATOM 632 O O . LEU A 1 80 ? 10.967 31.794 -14.542 1.00 32.97 80 LEU A O 1
ATOM 636 N N . ASP A 1 81 ? 11.177 33.589 -13.217 1.00 31.05 81 ASP A N 1
ATOM 637 C CA . ASP A 1 81 ? 12.236 34.240 -13.996 1.00 31.05 81 ASP A CA 1
ATOM 638 C C . ASP A 1 81 ? 13.580 33.487 -13.879 1.00 31.05 81 ASP A C 1
ATOM 640 O O . ASP A 1 81 ? 14.341 33.399 -14.842 1.00 31.05 81 ASP A O 1
ATOM 644 N N . VAL A 1 82 ? 13.852 32.866 -12.724 1.00 31.86 82 VAL A N 1
ATOM 645 C CA . VAL A 1 82 ? 14.987 31.949 -12.509 1.00 31.86 82 VAL A CA 1
ATOM 646 C C . VAL A 1 82 ? 14.813 30.658 -13.314 1.00 31.86 82 VAL A C 1
ATOM 648 O O . VAL A 1 82 ? 15.752 30.246 -13.994 1.00 31.86 82 VAL A O 1
ATOM 651 N N . ALA A 1 83 ? 13.615 30.066 -13.334 1.00 30.77 83 ALA A N 1
ATOM 652 C CA . ALA A 1 83 ? 13.321 28.886 -14.152 1.00 30.77 83 ALA A CA 1
ATOM 653 C C . ALA A 1 83 ? 13.475 29.168 -15.663 1.00 30.77 83 ALA A C 1
ATOM 655 O O . ALA A 1 83 ? 14.023 28.352 -16.409 1.00 30.77 83 ALA A O 1
ATOM 656 N N . LEU A 1 84 ? 13.067 30.359 -16.119 1.00 32.72 84 LEU A N 1
ATOM 657 C CA . LEU A 1 84 ? 13.242 30.808 -17.505 1.00 32.72 84 LEU A CA 1
ATOM 658 C C . LEU A 1 84 ? 14.709 31.113 -17.855 1.00 32.72 84 LEU A C 1
ATOM 660 O O . LEU A 1 84 ? 15.168 30.751 -18.937 1.00 32.72 84 LEU A O 1
ATOM 664 N N . LYS A 1 85 ? 15.487 31.690 -16.935 1.00 32.81 85 LYS A N 1
ATOM 665 C CA . LYS A 1 85 ? 16.934 31.902 -17.126 1.00 32.81 85 LYS A CA 1
ATOM 666 C C . LYS A 1 85 ? 17.725 30.591 -17.115 1.00 32.81 85 LYS A C 1
ATOM 668 O O . LYS A 1 85 ? 18.683 30.449 -17.875 1.00 32.81 85 LYS A O 1
ATOM 673 N N . CYS A 1 86 ? 17.297 29.596 -16.335 1.00 29.88 86 CYS A N 1
ATOM 674 C CA . CYS A 1 86 ? 17.836 28.234 -16.392 1.00 29.88 86 CYS A CA 1
ATOM 675 C C . CYS A 1 86 ? 17.585 27.563 -17.755 1.00 29.88 86 CYS A C 1
ATOM 677 O O . CYS A 1 86 ? 18.478 26.880 -18.262 1.00 29.88 86 CYS A O 1
ATOM 679 N N . ARG A 1 87 ? 16.427 27.811 -18.388 1.00 30.06 87 ARG A N 1
ATOM 680 C CA . ARG A 1 87 ? 16.107 27.365 -19.759 1.00 30.06 87 ARG A CA 1
ATOM 681 C C . ARG A 1 87 ? 17.057 27.968 -20.801 1.00 30.06 87 ARG A C 1
ATOM 683 O O . ARG A 1 87 ? 17.560 27.235 -21.649 1.00 30.06 87 ARG A O 1
ATOM 690 N N . GLU A 1 88 ? 17.332 29.270 -20.735 1.00 32.28 88 GLU A N 1
ATOM 691 C CA . GLU A 1 88 ? 18.236 29.945 -21.683 1.00 32.28 88 GLU A CA 1
ATOM 692 C C . GLU A 1 88 ? 19.700 29.520 -21.497 1.00 32.28 88 GLU A C 1
ATOM 694 O O . GLU A 1 88 ? 20.400 29.255 -22.476 1.00 32.28 88 GLU A O 1
ATOM 699 N N . ALA A 1 89 ? 20.148 29.359 -20.249 1.00 29.73 89 ALA A N 1
ATOM 700 C CA . ALA A 1 89 ? 21.504 28.913 -19.940 1.00 29.73 89 ALA A CA 1
ATOM 701 C C . ALA A 1 89 ? 21.756 27.449 -20.351 1.00 29.73 89 ALA A C 1
ATOM 703 O O . ALA A 1 89 ? 22.806 27.145 -20.919 1.00 29.73 89 ALA A O 1
ATOM 704 N N . CYS A 1 90 ? 20.797 26.541 -20.126 1.00 32.19 90 CYS A N 1
ATOM 705 C CA . CYS A 1 90 ? 20.935 25.138 -20.535 1.00 32.19 90 CYS A CA 1
ATOM 706 C C . CYS A 1 90 ? 20.903 24.976 -22.062 1.00 32.19 90 CYS A C 1
ATOM 708 O O . CYS A 1 90 ? 21.726 24.244 -22.611 1.00 32.19 90 CYS A O 1
ATOM 710 N N . ALA A 1 91 ? 20.021 25.702 -22.760 1.00 31.55 91 ALA A N 1
ATOM 711 C CA . ALA A 1 91 ? 19.945 25.678 -24.222 1.00 31.55 91 ALA A CA 1
ATOM 712 C C . ALA A 1 91 ? 21.204 26.266 -24.888 1.00 31.55 91 ALA A C 1
ATOM 714 O O . ALA A 1 91 ? 21.706 25.711 -25.870 1.00 31.55 91 ALA A O 1
ATOM 715 N N . ALA A 1 92 ? 21.764 27.347 -24.332 1.00 29.33 92 ALA A N 1
ATOM 716 C CA . ALA A 1 92 ? 22.997 27.956 -24.828 1.00 29.33 92 ALA A CA 1
ATOM 717 C C . ALA A 1 92 ? 24.219 27.038 -24.645 1.00 29.33 92 ALA A C 1
ATOM 719 O O . ALA A 1 92 ? 25.020 26.892 -25.569 1.00 29.33 92 ALA A O 1
ATOM 720 N N . VAL A 1 93 ? 24.336 26.355 -23.499 1.00 31.31 93 VAL A N 1
ATOM 721 C CA . VAL A 1 93 ? 25.439 25.414 -23.228 1.00 31.31 93 VAL A CA 1
ATOM 722 C C . VAL A 1 93 ? 25.364 24.174 -24.127 1.00 31.31 93 VAL A C 1
ATOM 724 O O . VAL A 1 93 ? 26.400 23.725 -24.619 1.00 31.31 93 VAL A O 1
ATOM 727 N N . LEU A 1 94 ? 24.163 23.644 -24.393 1.00 32.19 94 LEU A N 1
ATOM 728 C CA . LEU A 1 94 ? 23.972 22.498 -25.292 1.00 32.19 94 LEU A CA 1
ATOM 729 C C . LEU A 1 94 ? 24.314 22.859 -26.748 1.00 32.19 94 LEU A C 1
ATOM 731 O O . LEU A 1 94 ? 25.034 22.128 -27.426 1.00 32.19 94 LEU A O 1
ATOM 735 N N . THR A 1 95 ? 23.863 24.032 -27.201 1.00 31.89 95 THR A N 1
ATOM 736 C CA . THR A 1 95 ? 24.108 24.536 -28.562 1.00 31.89 95 THR A CA 1
ATOM 737 C C . THR A 1 95 ? 25.591 24.829 -28.792 1.00 31.89 95 THR A C 1
ATOM 739 O O . THR A 1 95 ? 26.148 24.456 -29.821 1.00 31.89 95 THR A O 1
ATOM 742 N N . GLN A 1 96 ? 26.270 25.431 -27.813 1.00 31.59 96 GLN A N 1
ATOM 743 C CA . GLN A 1 96 ? 27.698 25.734 -27.908 1.00 31.59 96 GLN A CA 1
ATOM 744 C C . GLN A 1 96 ? 28.559 24.459 -27.985 1.00 31.59 96 GLN A C 1
ATOM 746 O O . GLN A 1 96 ? 29.494 24.393 -28.781 1.00 31.59 96 GLN A O 1
ATOM 751 N N . ARG A 1 97 ? 28.201 23.408 -27.235 1.00 33.22 97 ARG A N 1
ATOM 752 C CA . ARG A 1 97 ? 28.895 22.106 -27.260 1.00 33.22 97 ARG A CA 1
ATOM 753 C C . ARG A 1 97 ? 28.716 21.360 -28.586 1.00 33.22 97 ARG A C 1
ATOM 755 O O . ARG A 1 97 ? 29.654 20.715 -29.049 1.00 33.22 97 ARG A O 1
ATOM 762 N N . LEU A 1 98 ? 27.542 21.478 -29.209 1.00 33.34 98 LEU A N 1
ATOM 763 C CA . LEU A 1 98 ? 27.243 20.892 -30.521 1.00 33.34 98 LEU A CA 1
ATOM 764 C C . LEU A 1 98 ? 27.960 21.626 -31.666 1.00 33.34 98 LEU A C 1
ATOM 766 O O . LEU A 1 98 ? 28.393 20.995 -32.625 1.00 33.34 98 LEU A O 1
ATOM 770 N N . VAL A 1 99 ? 28.155 22.942 -31.544 1.00 34.81 99 VAL A N 1
ATOM 771 C CA . VAL A 1 99 ? 28.913 23.755 -32.515 1.00 34.81 99 VAL A CA 1
ATOM 772 C C . VAL A 1 99 ? 30.430 23.526 -32.402 1.00 34.81 99 VAL A C 1
ATOM 774 O O . VAL A 1 99 ? 31.140 23.554 -33.409 1.00 34.81 99 VAL A O 1
ATOM 777 N N . GLU A 1 100 ? 30.944 23.250 -31.201 1.00 35.53 100 GLU A N 1
ATOM 778 C CA . GLU A 1 100 ? 32.361 22.924 -30.971 1.00 35.53 100 GLU A CA 1
ATOM 779 C C . GLU A 1 100 ? 32.747 21.521 -31.501 1.00 35.53 100 GLU A C 1
ATOM 781 O O . GLU A 1 100 ? 33.904 21.293 -31.875 1.00 35.53 100 GLU A O 1
ATOM 786 N N . ALA A 1 101 ? 31.780 20.606 -31.647 1.00 36.94 101 ALA A N 1
ATOM 787 C CA . ALA A 1 101 ? 31.933 19.296 -32.284 1.00 36.94 101 ALA A CA 1
ATOM 788 C C . ALA A 1 101 ? 31.877 19.399 -33.828 1.00 36.94 101 ALA A C 1
ATOM 790 O O . ALA A 1 101 ? 30.922 18.995 -34.484 1.00 36.94 101 ALA A O 1
ATOM 791 N N . LYS A 1 102 ? 32.921 19.971 -34.436 1.00 34.22 102 LYS A N 1
ATOM 792 C CA . LYS A 1 102 ? 33.042 20.242 -35.884 1.00 34.22 102 LYS A CA 1
ATOM 793 C C . LYS A 1 102 ? 32.744 19.038 -36.808 1.00 34.22 102 LYS A C 1
ATOM 795 O O . LYS A 1 102 ? 33.678 18.323 -37.174 1.00 34.22 102 LYS A O 1
ATOM 800 N N . ARG A 1 103 ? 31.517 18.898 -37.332 1.00 31.53 103 ARG A N 1
ATOM 801 C CA . ARG A 1 103 ? 31.239 18.275 -38.651 1.00 31.53 103 ARG A CA 1
ATOM 802 C C . ARG A 1 103 ? 30.017 18.918 -39.333 1.00 31.53 103 ARG A C 1
ATOM 804 O O . ARG A 1 103 ? 28.959 18.977 -38.720 1.00 31.53 103 ARG A O 1
ATOM 811 N N . PRO A 1 104 ? 30.125 19.380 -40.594 1.00 30.20 104 PRO A N 1
ATOM 812 C CA . PRO A 1 104 ? 28.993 19.949 -41.317 1.00 30.20 104 PRO A CA 1
ATOM 813 C C . PRO A 1 104 ? 28.136 18.836 -41.938 1.00 30.20 104 PRO A C 1
ATOM 815 O O . PRO A 1 104 ? 28.614 18.084 -42.789 1.00 30.20 104 PRO A O 1
ATOM 818 N N . LEU A 1 105 ? 26.862 18.745 -41.551 1.00 29.42 105 LEU A N 1
ATOM 819 C CA . LEU A 1 105 ? 25.865 17.973 -42.295 1.00 29.42 105 LEU A CA 1
ATOM 820 C C . LEU A 1 105 ? 25.516 18.747 -43.574 1.00 29.42 105 LEU A C 1
ATOM 822 O O . LEU A 1 105 ? 25.017 19.870 -43.522 1.00 29.42 105 LEU A O 1
ATOM 826 N N . ARG A 1 106 ? 25.847 18.168 -44.735 1.00 26.94 106 ARG A N 1
ATOM 827 C CA . ARG A 1 106 ? 25.464 18.706 -46.045 1.00 26.94 106 ARG A CA 1
ATOM 828 C C . ARG A 1 106 ? 23.969 18.500 -46.266 1.00 26.94 106 ARG A C 1
ATOM 830 O O . ARG A 1 106 ? 23.464 17.388 -46.168 1.00 26.94 106 ARG A O 1
ATOM 837 N N . SER A 1 107 ? 23.307 19.593 -46.616 1.00 35.62 107 SER A N 1
ATOM 838 C CA . SER A 1 107 ? 21.920 19.676 -47.054 1.00 35.62 107 SER A CA 1
ATOM 839 C C . SER A 1 107 ? 21.714 19.031 -48.426 1.00 35.62 107 SER A C 1
ATOM 841 O O . SER A 1 107 ? 22.386 19.443 -49.372 1.00 35.62 107 SER A O 1
ATOM 843 N N . SER A 1 108 ? 20.742 18.126 -48.545 1.00 29.47 108 SER A N 1
ATOM 844 C CA . SER A 1 108 ? 19.739 18.124 -49.627 1.00 29.47 108 SER A CA 1
ATOM 845 C C . SER A 1 108 ? 18.910 16.838 -49.582 1.00 29.47 108 SER A C 1
ATOM 847 O O . SER A 1 108 ? 19.346 15.856 -50.163 1.00 29.47 108 SER A O 1
ATOM 849 N N . VAL A 1 109 ? 17.737 16.855 -48.946 1.00 25.31 109 VAL A N 1
ATOM 850 C CA . VAL A 1 109 ? 16.504 16.168 -49.388 1.00 25.31 109 VAL A CA 1
ATOM 851 C C . VAL A 1 109 ? 15.352 16.798 -48.588 1.00 25.31 109 VAL A C 1
ATOM 853 O O . VAL A 1 109 ? 15.370 16.769 -47.364 1.00 25.31 109 VAL A O 1
ATOM 856 N N . THR A 1 110 ? 14.359 17.375 -49.263 1.00 25.55 110 THR A N 1
ATOM 857 C CA . THR A 1 110 ? 12.989 17.477 -48.734 1.00 25.55 110 THR A CA 1
ATOM 858 C C . THR A 1 110 ? 12.206 16.278 -49.275 1.00 25.55 110 THR A C 1
ATOM 860 O O . THR A 1 110 ? 12.327 15.951 -50.457 1.00 25.55 110 THR A O 1
ATOM 863 N N . PRO A 1 111 ? 11.457 15.577 -48.412 1.00 26.84 111 PRO A N 1
ATOM 864 C CA . PRO A 1 111 ? 10.055 15.927 -48.223 1.00 26.84 111 PRO A CA 1
ATOM 865 C C . PRO A 1 111 ? 9.704 16.179 -46.752 1.00 26.84 111 PRO A C 1
ATOM 867 O O . PRO A 1 111 ? 10.358 15.705 -45.835 1.00 26.84 111 PRO A O 1
ATOM 870 N N . SER A 1 112 ? 8.652 16.968 -46.568 1.00 32.97 112 SER A N 1
ATOM 871 C CA . SER A 1 112 ? 8.054 17.435 -45.314 1.00 32.97 112 SER A CA 1
ATOM 872 C C . SER A 1 112 ? 7.976 16.387 -44.190 1.00 32.97 112 SER A C 1
ATOM 874 O O . SER A 1 112 ? 7.005 15.640 -44.120 1.00 32.97 112 SER A O 1
ATOM 876 N N . TRP A 1 113 ? 8.966 16.396 -43.294 1.00 27.83 113 TRP A N 1
ATOM 877 C CA . TRP A 1 113 ? 9.000 15.716 -41.993 1.00 27.83 113 TRP A CA 1
ATOM 878 C C . TRP A 1 113 ? 9.727 16.635 -40.987 1.00 27.83 113 TRP A C 1
ATOM 880 O O . TRP A 1 113 ? 10.600 17.417 -41.365 1.00 27.83 113 TRP A O 1
ATOM 890 N N . HIS A 1 114 ? 9.292 16.649 -39.723 1.00 35.03 114 HIS A N 1
ATOM 891 C CA . HIS A 1 114 ? 9.627 17.696 -38.740 1.00 35.03 114 HIS A CA 1
ATOM 892 C C . HIS A 1 114 ? 11.122 17.667 -38.315 1.00 35.03 114 HIS A C 1
ATOM 894 O O . HIS A 1 114 ? 11.556 16.647 -37.778 1.00 35.03 114 HIS A O 1
ATOM 900 N N . PRO A 1 115 ? 11.893 18.777 -38.394 1.00 30.95 115 PRO A N 1
ATOM 901 C CA . PRO A 1 115 ? 13.343 18.829 -38.093 1.00 30.95 115 PRO A CA 1
ATOM 902 C C . PRO A 1 115 ? 13.768 18.376 -36.685 1.00 30.95 115 PRO A C 1
ATOM 904 O O . PRO A 1 115 ? 14.924 18.036 -36.447 1.00 30.95 115 PRO A O 1
ATOM 907 N N . ALA A 1 116 ? 12.837 18.383 -35.729 1.00 35.78 116 ALA A N 1
ATOM 908 C CA . ALA A 1 116 ? 13.087 17.944 -34.361 1.00 35.78 116 ALA A CA 1
ATOM 909 C C . ALA A 1 116 ? 13.211 16.411 -34.244 1.00 35.78 116 ALA A C 1
ATOM 911 O O . ALA A 1 116 ? 13.836 15.920 -33.310 1.00 35.78 116 ALA A O 1
ATOM 912 N N . SER A 1 117 ? 12.623 15.636 -35.165 1.00 33.62 117 SER A N 1
ATOM 913 C CA . SER A 1 117 ? 12.728 14.164 -35.185 1.00 33.62 117 SER A CA 1
ATOM 914 C C . SER A 1 117 ? 14.146 13.698 -35.550 1.00 33.62 117 SER A C 1
ATOM 916 O O . SER A 1 117 ? 14.750 12.950 -34.784 1.00 33.62 117 SER A O 1
ATOM 918 N N . ASP A 1 118 ? 14.739 14.265 -36.605 1.00 35.00 118 ASP A N 1
ATOM 919 C CA . ASP A 1 118 ? 16.128 14.004 -37.016 1.00 35.00 118 ASP A CA 1
ATOM 920 C C . ASP A 1 118 ? 17.153 14.385 -35.938 1.00 35.00 118 ASP A C 1
ATOM 922 O O . ASP A 1 118 ? 18.135 13.676 -35.721 1.00 35.00 118 ASP A O 1
ATOM 926 N N . GLN A 1 119 ? 16.924 15.486 -35.213 1.00 39.84 119 GLN A N 1
ATOM 927 C CA . GLN A 1 119 ? 17.798 15.898 -34.108 1.00 39.84 119 GLN A CA 1
ATOM 928 C C . GLN A 1 119 ? 17.707 14.952 -32.901 1.00 39.84 119 GLN A C 1
ATOM 930 O O . GLN A 1 119 ? 18.725 14.690 -32.261 1.00 39.84 119 GLN A O 1
ATOM 935 N N . ARG A 1 120 ? 16.519 14.408 -32.607 1.00 42.16 120 ARG A N 1
ATOM 936 C CA . ARG A 1 120 ? 16.298 13.428 -31.528 1.00 42.16 120 ARG A CA 1
ATOM 937 C C . ARG A 1 120 ? 16.927 12.071 -31.858 1.00 42.16 120 ARG A C 1
ATOM 939 O O . ARG A 1 120 ? 17.623 11.510 -31.013 1.00 42.16 120 ARG A O 1
ATOM 946 N N . MET A 1 121 ? 16.773 11.614 -33.103 1.00 37.56 121 MET A N 1
ATOM 947 C CA . MET A 1 121 ? 17.418 10.409 -33.639 1.00 37.56 121 MET A CA 1
ATOM 948 C C . MET A 1 121 ? 18.940 10.510 -33.618 1.00 37.56 121 MET A C 1
ATOM 950 O O . MET A 1 121 ? 19.619 9.634 -33.084 1.00 37.56 121 MET A O 1
ATOM 954 N N . ALA A 1 122 ? 19.483 11.622 -34.119 1.00 44.38 122 ALA A N 1
ATOM 955 C CA . ALA A 1 122 ? 20.916 11.876 -34.083 1.00 44.38 122 ALA A CA 1
ATOM 956 C C . ALA A 1 122 ? 21.451 11.949 -32.647 1.00 44.38 122 ALA A C 1
ATOM 958 O O . ALA A 1 122 ? 22.593 11.566 -32.413 1.00 44.38 122 ALA A O 1
ATOM 959 N N . MET A 1 123 ? 20.648 12.402 -31.678 1.00 44.84 123 MET A N 1
ATOM 960 C CA . MET A 1 123 ? 21.064 12.503 -30.281 1.00 44.84 123 MET A CA 1
ATOM 961 C C . MET A 1 123 ? 21.116 11.145 -29.577 1.00 44.84 123 MET A C 1
ATOM 963 O O . MET A 1 123 ? 22.146 10.836 -28.989 1.00 44.84 123 MET A O 1
ATOM 967 N N . LEU A 1 124 ? 20.066 10.319 -29.649 1.00 44.16 124 LEU A N 1
ATOM 968 C CA . LEU A 1 124 ? 20.074 8.980 -29.036 1.00 44.16 124 LEU A CA 1
ATOM 969 C C . LEU A 1 124 ? 21.147 8.090 -29.671 1.00 44.16 124 LEU A C 1
ATOM 971 O O . LEU A 1 124 ? 21.934 7.461 -28.965 1.00 44.16 124 LEU A O 1
ATOM 975 N N . GLN A 1 125 ? 21.254 8.130 -31.000 1.00 47.97 125 GLN A N 1
ATOM 976 C CA . GLN A 1 125 ? 22.290 7.417 -31.736 1.00 47.97 125 GLN A CA 1
ATOM 977 C C . GLN A 1 125 ? 23.692 7.947 -31.395 1.00 47.97 125 GLN A C 1
ATOM 979 O O . GLN A 1 125 ? 24.597 7.160 -31.139 1.00 47.97 125 GLN A O 1
ATOM 984 N N . SER A 1 126 ? 23.875 9.268 -31.280 1.00 49.69 126 SER A N 1
ATOM 985 C CA . SER A 1 126 ? 25.146 9.854 -30.838 1.00 49.69 126 SER A CA 1
ATOM 986 C C . SER A 1 126 ? 25.471 9.539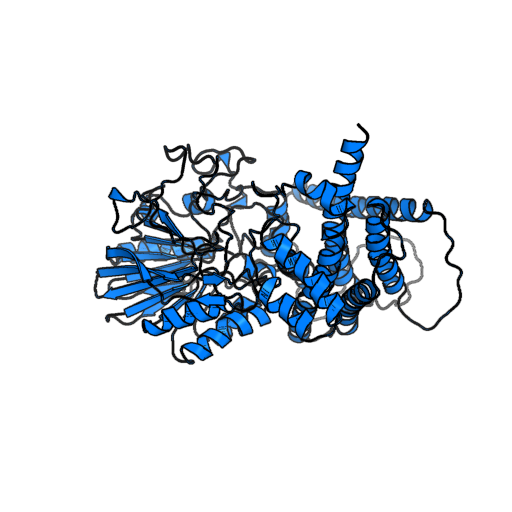 -29.380 1.00 49.69 126 SER A C 1
ATOM 988 O O . SER A 1 126 ? 26.652 9.471 -29.065 1.00 49.69 126 SER A O 1
ATOM 990 N N . ILE A 1 127 ? 24.491 9.374 -28.488 1.00 47.78 127 ILE A N 1
ATOM 991 C CA . ILE A 1 127 ? 24.721 8.997 -27.085 1.00 47.78 127 ILE A CA 1
ATOM 992 C C . ILE A 1 127 ? 25.202 7.548 -27.017 1.00 47.78 127 ILE A C 1
ATOM 994 O O . ILE A 1 127 ? 26.236 7.293 -26.409 1.00 47.78 127 ILE A O 1
ATOM 998 N N . VAL A 1 128 ? 24.523 6.621 -27.699 1.00 47.19 128 VAL A N 1
ATOM 999 C CA . VAL A 1 128 ? 24.934 5.208 -27.765 1.00 47.19 128 VAL A CA 1
ATOM 1000 C C . VAL A 1 128 ? 26.311 5.071 -28.422 1.00 47.19 128 VAL A C 1
ATOM 1002 O O . VAL A 1 128 ? 27.188 4.393 -27.889 1.00 47.19 128 VAL A O 1
ATOM 1005 N N . GLU A 1 129 ? 26.557 5.780 -29.526 1.00 52.03 129 GLU A N 1
ATOM 1006 C CA . GLU A 1 129 ? 27.861 5.797 -30.199 1.00 52.03 129 GLU A CA 1
ATOM 1007 C C . GLU A 1 129 ? 28.959 6.428 -29.331 1.00 52.03 129 GLU A C 1
ATOM 1009 O O . GLU A 1 129 ? 30.076 5.918 -29.280 1.00 52.03 129 GLU A O 1
ATOM 1014 N N . HIS A 1 130 ? 28.662 7.523 -28.627 1.00 47.59 130 HIS A N 1
ATOM 1015 C CA . HIS A 1 130 ? 29.627 8.199 -27.761 1.00 47.59 130 HIS A CA 1
ATOM 1016 C C . HIS A 1 130 ? 29.974 7.355 -26.535 1.00 47.59 130 HIS A C 1
ATOM 1018 O O . HIS A 1 130 ? 31.152 7.223 -26.222 1.00 47.59 130 HIS A O 1
ATOM 1024 N N . LEU A 1 131 ? 28.984 6.727 -25.896 1.00 43.66 131 LEU A N 1
ATOM 1025 C CA . LEU A 1 131 ? 29.201 5.802 -24.785 1.00 43.66 131 LEU A CA 1
ATOM 1026 C C . LEU A 1 131 ? 30.009 4.579 -25.236 1.00 43.66 131 LEU A C 1
ATOM 1028 O O . LEU A 1 131 ? 30.950 4.198 -24.550 1.00 43.66 131 LEU A O 1
ATOM 1032 N N . THR A 1 132 ? 29.731 4.031 -26.422 1.00 43.59 132 THR A N 1
ATOM 1033 C CA . THR A 1 132 ? 30.493 2.908 -27.002 1.00 43.59 132 THR A CA 1
ATOM 1034 C C . THR A 1 132 ? 31.959 3.283 -27.258 1.00 43.59 132 THR A C 1
ATOM 1036 O O . THR A 1 132 ? 32.865 2.514 -26.939 1.00 43.59 132 THR A O 1
ATOM 1039 N N . LEU A 1 133 ? 32.210 4.491 -27.775 1.00 50.22 133 LEU A N 1
ATOM 1040 C CA . LEU A 1 133 ? 33.559 4.995 -28.059 1.00 50.22 133 LEU A CA 1
ATOM 1041 C C . LEU A 1 133 ? 34.331 5.403 -26.790 1.00 50.22 133 LEU A C 1
ATOM 1043 O O . LEU A 1 133 ? 35.530 5.138 -26.698 1.00 50.22 133 LEU A O 1
ATOM 1047 N N . GLU A 1 134 ? 33.683 6.037 -25.804 1.00 42.19 134 GLU A N 1
ATOM 1048 C CA . GLU A 1 134 ? 34.312 6.388 -24.515 1.00 42.19 134 GLU A CA 1
ATOM 1049 C C . GLU A 1 134 ? 34.643 5.146 -23.684 1.00 42.19 134 GLU A C 1
ATOM 1051 O O . GLU A 1 134 ? 35.624 5.131 -22.938 1.00 42.19 134 GLU A O 1
ATOM 1056 N N . ALA A 1 135 ? 33.877 4.078 -23.881 1.00 37.91 135 ALA A N 1
ATOM 1057 C CA . ALA A 1 135 ? 34.132 2.762 -23.334 1.00 37.91 135 ALA A CA 1
ATOM 1058 C C . ALA A 1 135 ? 35.130 1.961 -24.221 1.00 37.91 135 ALA A C 1
ATOM 1060 O O . ALA A 1 135 ? 35.241 0.747 -24.131 1.00 37.91 135 ALA A O 1
ATOM 1061 N N . GLY A 1 136 ? 35.895 2.595 -25.112 1.00 38.69 136 GLY A N 1
ATOM 1062 C CA . GLY A 1 136 ? 36.966 1.927 -25.867 1.00 38.69 136 GLY A CA 1
ATOM 1063 C C . GLY A 1 136 ? 36.512 0.852 -26.868 1.00 38.69 136 GLY A C 1
ATOM 1064 O O . GLY A 1 136 ? 37.363 0.117 -27.368 1.00 38.69 136 GLY A O 1
ATOM 1065 N N . GLY A 1 137 ? 35.212 0.764 -27.165 1.00 45.50 137 GLY A N 1
ATOM 1066 C CA . GLY A 1 137 ? 34.659 -0.038 -28.255 1.00 45.50 137 GLY A CA 1
ATOM 1067 C C . GLY A 1 137 ? 34.752 0.686 -29.601 1.00 45.50 137 GLY A C 1
ATOM 1068 O O . GLY A 1 137 ? 34.968 1.899 -29.677 1.00 45.50 137 GLY A O 1
ATOM 1069 N N . SER A 1 138 ? 34.610 -0.060 -30.692 1.00 47.09 138 SER A N 1
ATOM 1070 C CA . SER A 1 138 ? 34.602 0.455 -32.059 1.00 47.09 138 SER A CA 1
ATOM 1071 C C . SER A 1 138 ? 33.177 0.747 -32.543 1.00 47.09 138 SER A C 1
ATOM 1073 O O . SER A 1 138 ? 32.200 0.145 -32.107 1.00 47.09 138 SER A O 1
ATOM 1075 N N . ARG A 1 139 ? 33.044 1.647 -33.524 1.00 41.38 139 ARG A N 1
ATOM 1076 C CA . ARG A 1 139 ? 31.755 1.960 -34.169 1.00 41.38 139 ARG A CA 1
ATOM 1077 C C . ARG A 1 139 ? 31.152 0.765 -34.930 1.00 41.38 139 ARG A C 1
ATOM 1079 O O . ARG A 1 139 ? 29.976 0.805 -35.263 1.00 41.38 139 ARG A O 1
ATOM 1086 N N . ALA A 1 140 ? 31.958 -0.257 -35.227 1.00 43.81 140 ALA A N 1
ATOM 1087 C CA . ALA A 1 140 ? 31.524 -1.505 -35.852 1.00 43.81 140 ALA A CA 1
ATOM 1088 C C . ALA A 1 140 ? 30.978 -2.523 -34.831 1.00 43.81 140 ALA A C 1
ATOM 1090 O O . ALA A 1 140 ? 30.440 -3.548 -35.239 1.00 43.81 140 ALA A O 1
ATOM 1091 N N . ASP A 1 141 ? 31.096 -2.231 -33.531 1.00 43.50 141 ASP A N 1
ATOM 1092 C CA . ASP A 1 141 ? 30.719 -3.147 -32.451 1.00 43.50 141 ASP A CA 1
ATOM 1093 C C . ASP A 1 141 ? 29.263 -2.953 -32.003 1.00 43.50 141 ASP A C 1
ATOM 1095 O O . ASP A 1 141 ? 28.781 -3.737 -31.194 1.00 43.50 141 ASP A O 1
ATOM 1099 N N . VAL A 1 142 ? 28.556 -1.931 -32.513 1.00 46.59 142 VAL A N 1
ATOM 1100 C CA . VAL A 1 142 ? 27.125 -1.700 -32.248 1.00 46.59 142 VAL A CA 1
ATOM 1101 C C . VAL A 1 142 ? 26.309 -2.585 -33.203 1.00 46.59 142 VAL A C 1
ATOM 1103 O O . VAL A 1 142 ? 26.245 -2.275 -34.396 1.00 46.59 142 VAL A O 1
ATOM 1106 N N . PRO A 1 143 ? 25.693 -3.689 -32.736 1.00 52.72 143 PRO A N 1
ATOM 1107 C CA . PRO A 1 143 ? 24.955 -4.604 -33.602 1.00 52.72 143 PRO A CA 1
ATOM 1108 C C . PRO A 1 143 ? 23.720 -3.929 -34.215 1.00 52.72 143 PRO A C 1
ATOM 1110 O O . PRO A 1 143 ? 23.116 -3.050 -33.599 1.00 52.72 143 PRO A O 1
ATOM 1113 N N . HIS A 1 144 ? 23.306 -4.371 -35.408 1.00 49.81 144 HIS A N 1
ATOM 1114 C CA . HIS A 1 144 ? 22.152 -3.834 -36.152 1.00 49.81 144 HIS A CA 1
ATOM 1115 C C . HIS A 1 144 ? 20.874 -3.724 -35.298 1.00 49.81 144 HIS A C 1
ATOM 1117 O O . HIS A 1 144 ? 20.136 -2.751 -35.393 1.00 49.81 144 HIS A O 1
ATOM 1123 N N . PHE A 1 145 ? 20.679 -4.663 -34.379 1.00 48.06 145 PHE A N 1
ATOM 1124 C CA . PHE A 1 145 ? 19.519 -4.756 -33.490 1.00 48.06 145 PHE A CA 1
ATOM 1125 C C . PHE A 1 145 ? 19.463 -3.634 -32.433 1.00 48.06 145 PHE A C 1
ATOM 1127 O O . PHE A 1 145 ? 18.382 -3.249 -32.004 1.00 48.06 145 PHE A O 1
ATOM 1134 N N . ILE A 1 146 ? 20.606 -3.048 -32.036 1.00 49.38 146 ILE A N 1
ATOM 1135 C CA . ILE A 1 146 ? 20.631 -1.848 -31.171 1.00 49.38 146 ILE A CA 1
ATOM 1136 C C . ILE A 1 146 ? 20.091 -0.638 -31.942 1.00 49.38 146 ILE A C 1
ATOM 1138 O O . ILE A 1 146 ? 19.424 0.225 -31.372 1.00 49.38 146 ILE A O 1
ATOM 1142 N N . HIS A 1 147 ? 20.350 -0.584 -33.250 1.00 53.25 147 HIS A N 1
ATOM 1143 C CA . HIS A 1 147 ? 19.783 0.438 -34.121 1.00 53.25 147 HIS A CA 1
ATOM 1144 C C . HIS A 1 147 ? 18.271 0.243 -34.295 1.00 53.25 147 HIS A C 1
ATOM 1146 O O . HIS A 1 147 ? 17.535 1.218 -34.201 1.00 53.25 147 HIS A O 1
ATOM 1152 N N . GLU A 1 148 ? 17.800 -0.998 -34.457 1.00 49.66 148 GLU A N 1
ATOM 1153 C CA . GLU A 1 148 ? 16.364 -1.324 -34.486 1.00 49.66 148 GLU A CA 1
ATOM 1154 C C . GLU A 1 148 ? 15.660 -0.976 -33.168 1.00 49.66 148 GLU A C 1
ATOM 1156 O O . GLU A 1 148 ? 14.599 -0.361 -33.193 1.00 49.66 148 GLU A O 1
ATOM 1161 N N . ALA A 1 149 ? 16.268 -1.274 -32.015 1.00 51.34 149 ALA A N 1
ATOM 1162 C CA . ALA A 1 149 ? 15.728 -0.893 -30.711 1.00 51.34 149 ALA A CA 1
ATOM 1163 C C . ALA A 1 149 ? 15.660 0.636 -30.535 1.00 51.34 149 ALA A C 1
ATOM 1165 O O . ALA A 1 149 ? 14.659 1.163 -30.051 1.00 51.34 149 ALA A O 1
ATOM 1166 N N . ALA A 1 150 ? 16.688 1.370 -30.973 1.00 50.03 150 ALA A N 1
ATOM 1167 C CA . ALA A 1 150 ? 16.696 2.834 -30.934 1.00 50.03 150 ALA A CA 1
ATOM 1168 C C . ALA A 1 150 ? 15.662 3.457 -31.891 1.00 50.03 150 ALA A C 1
ATOM 1170 O O . ALA A 1 150 ? 15.027 4.454 -31.542 1.00 50.03 150 ALA A O 1
ATOM 1171 N N . LEU A 1 151 ? 15.471 2.860 -33.074 1.00 52.09 151 LEU A N 1
ATOM 1172 C CA . LEU A 1 151 ? 14.424 3.239 -34.024 1.00 52.09 151 LEU A CA 1
ATOM 1173 C C . LEU A 1 151 ? 13.037 2.964 -33.444 1.00 52.09 151 LEU A C 1
ATOM 1175 O O . LEU A 1 151 ? 12.216 3.872 -33.427 1.00 52.09 151 LEU A O 1
ATOM 1179 N N . SER A 1 152 ? 12.811 1.779 -32.872 1.00 52.53 152 SER A N 1
ATOM 1180 C CA . SER A 1 152 ? 11.550 1.426 -32.214 1.00 52.53 152 SER A CA 1
ATOM 1181 C C . SER A 1 152 ? 11.237 2.377 -31.062 1.00 52.53 152 SER A C 1
ATOM 1183 O O . SER A 1 152 ? 10.119 2.870 -30.969 1.00 52.53 152 SER A O 1
ATOM 1185 N N . ALA A 1 153 ? 12.216 2.705 -30.213 1.00 52.91 153 ALA A N 1
ATOM 1186 C CA . ALA A 1 153 ? 12.016 3.684 -29.147 1.00 52.91 153 ALA A CA 1
ATOM 1187 C C . ALA A 1 153 ? 11.636 5.067 -29.699 1.00 52.91 153 ALA A C 1
ATOM 1189 O O . ALA A 1 153 ? 10.778 5.757 -29.150 1.00 52.91 153 ALA A O 1
ATOM 1190 N N . SER A 1 154 ? 12.244 5.477 -30.814 1.00 50.00 154 SER A N 1
ATOM 1191 C CA . SER A 1 154 ? 11.890 6.738 -31.461 1.00 50.00 154 SER A CA 1
ATOM 1192 C C . SER A 1 154 ? 10.510 6.708 -32.108 1.00 50.00 154 SER A C 1
ATOM 1194 O O . SER A 1 154 ? 9.773 7.679 -31.974 1.00 50.00 154 SER A O 1
ATOM 1196 N N . ASP A 1 155 ? 10.138 5.616 -32.770 1.00 51.03 155 ASP A N 1
ATOM 1197 C CA . ASP A 1 155 ? 8.831 5.454 -33.407 1.00 51.03 155 ASP A CA 1
ATOM 1198 C C . ASP A 1 155 ? 7.706 5.470 -32.370 1.00 51.03 155 ASP A C 1
ATOM 1200 O O . ASP A 1 155 ? 6.667 6.093 -32.591 1.00 51.03 155 ASP A O 1
ATOM 1204 N N . VAL A 1 156 ? 7.924 4.865 -31.202 1.00 50.56 156 VAL A N 1
ATOM 1205 C CA . VAL A 1 156 ? 6.999 4.926 -30.062 1.00 50.56 156 VAL A CA 1
ATOM 1206 C C . VAL A 1 156 ? 6.827 6.375 -29.585 1.00 50.56 156 VAL A C 1
ATOM 1208 O O . VAL A 1 156 ? 5.702 6.871 -29.502 1.00 50.56 156 VAL A O 1
ATOM 1211 N N . LEU A 1 157 ? 7.927 7.109 -29.383 1.00 50.38 157 LEU A N 1
ATOM 1212 C CA . LEU A 1 157 ? 7.886 8.533 -29.014 1.00 50.38 157 LEU A CA 1
ATOM 1213 C C . LEU A 1 157 ? 7.182 9.394 -30.088 1.00 50.38 157 LEU A C 1
ATOM 1215 O O . LEU A 1 157 ? 6.323 10.219 -29.781 1.00 50.38 157 LEU A O 1
ATOM 1219 N N . GLN A 1 158 ? 7.472 9.171 -31.373 1.00 46.28 158 GLN A N 1
ATOM 1220 C CA . GLN A 1 158 ? 6.899 9.934 -32.492 1.00 46.28 158 GLN A CA 1
ATOM 1221 C C . GLN A 1 158 ? 5.422 9.603 -32.770 1.00 46.28 158 GLN A C 1
ATOM 1223 O O . GLN A 1 158 ? 4.628 10.485 -33.128 1.00 46.28 158 GLN A O 1
ATOM 1228 N N . SER A 1 159 ? 5.026 8.339 -32.628 1.00 44.44 159 SER A N 1
ATOM 1229 C CA . SER A 1 159 ? 3.641 7.888 -32.803 1.00 44.44 159 SER A CA 1
ATOM 1230 C C . SER A 1 159 ? 2.747 8.339 -31.648 1.00 44.44 159 SER A C 1
ATOM 1232 O O . SER A 1 159 ? 1.588 8.687 -31.891 1.00 44.44 159 SER A O 1
ATOM 1234 N N . GLY A 1 160 ? 3.299 8.450 -30.433 1.00 43.38 160 GLY A N 1
ATOM 1235 C CA . GLY A 1 160 ? 2.694 9.173 -29.315 1.00 43.38 160 GLY A CA 1
ATOM 1236 C C . GLY A 1 160 ? 2.296 10.593 -29.724 1.00 43.38 160 GLY A C 1
ATOM 1237 O O . GLY A 1 160 ? 1.125 10.951 -29.645 1.00 43.38 160 GLY A O 1
ATOM 1238 N N . VAL A 1 161 ? 3.240 11.362 -30.282 1.00 39.00 161 VAL A N 1
ATOM 1239 C CA . VAL A 1 161 ? 3.052 12.775 -30.670 1.00 39.00 161 VAL A CA 1
ATOM 1240 C C . VAL A 1 161 ? 2.058 12.975 -31.829 1.00 39.00 161 VAL A C 1
ATOM 1242 O O . VAL A 1 161 ? 1.256 13.906 -31.805 1.00 39.00 161 VAL A O 1
ATOM 1245 N N . SER A 1 162 ? 2.081 12.127 -32.861 1.00 34.72 162 SER A N 1
ATOM 1246 C CA . SER A 1 162 ? 1.320 12.352 -34.111 1.00 34.72 162 SER A CA 1
ATOM 1247 C C . SER A 1 162 ? -0.165 11.962 -34.064 1.00 34.72 162 SER A C 1
ATOM 1249 O O . SER A 1 162 ? -0.919 12.298 -34.978 1.00 34.72 162 SER A O 1
ATOM 1251 N N . ARG A 1 163 ? -0.603 11.264 -33.011 1.00 39.75 163 ARG A N 1
ATOM 1252 C CA . ARG A 1 163 ? -1.977 10.749 -32.865 1.00 39.75 163 ARG A CA 1
ATOM 1253 C C . ARG A 1 163 ? -2.718 11.291 -31.641 1.00 39.75 163 ARG A C 1
ATOM 1255 O O . ARG A 1 163 ? -3.827 10.835 -31.371 1.00 39.75 163 ARG A O 1
ATOM 1262 N N . PHE A 1 164 ? -2.168 12.296 -30.951 1.00 40.06 164 PHE A N 1
ATOM 1263 C CA . PHE A 1 164 ? -2.891 13.004 -29.896 1.00 40.06 164 PHE A CA 1
ATOM 1264 C C . PHE A 1 164 ? -4.193 13.582 -30.453 1.00 40.06 164 PHE A C 1
ATOM 1266 O O . PHE A 1 164 ? -4.204 14.607 -31.134 1.00 40.06 164 PHE A O 1
ATOM 1273 N N . SER A 1 165 ? -5.313 12.924 -30.150 1.00 38.75 165 SER A N 1
ATOM 1274 C CA . SER A 1 165 ? -6.630 13.470 -30.452 1.00 38.75 165 SER A CA 1
ATOM 1275 C C . SER A 1 165 ? -6.766 14.815 -29.733 1.00 38.75 165 SER A C 1
ATOM 1277 O O . SER A 1 165 ? -6.660 14.858 -28.503 1.00 38.75 165 SER A O 1
ATOM 1279 N N . PRO A 1 166 ? -7.011 15.935 -30.435 1.00 40.72 166 PRO A N 1
ATOM 1280 C CA . PRO A 1 166 ? -7.159 17.237 -29.795 1.00 40.72 166 PRO A CA 1
ATOM 1281 C C . PRO A 1 166 ? -8.410 17.320 -28.899 1.00 40.72 166 PRO A C 1
ATOM 1283 O O . PRO A 1 166 ? -8.519 18.260 -28.116 1.00 40.72 166 PRO A O 1
ATOM 1286 N N . THR A 1 167 ? -9.312 16.330 -28.945 1.00 39.09 167 THR A N 1
ATOM 1287 C CA . THR A 1 167 ? -10.642 16.420 -28.324 1.00 39.09 167 THR A CA 1
ATOM 1288 C C . THR A 1 167 ? -11.045 15.253 -27.416 1.00 39.09 167 THR A C 1
ATOM 1290 O O . THR A 1 167 ? -12.034 15.400 -26.705 1.00 39.09 167 THR A O 1
ATOM 1293 N N . ASN A 1 168 ? -10.330 14.118 -27.396 1.00 45.97 168 ASN A N 1
ATOM 1294 C CA . ASN A 1 168 ? -10.717 12.954 -26.581 1.00 45.97 168 ASN A CA 1
ATOM 1295 C C . ASN A 1 168 ? -9.656 12.609 -25.522 1.00 45.97 168 ASN A C 1
ATOM 1297 O O . ASN A 1 168 ? -8.621 12.031 -25.845 1.00 45.97 168 ASN A O 1
ATOM 1301 N N . THR A 1 169 ? -9.943 12.948 -24.264 1.00 39.22 169 THR A N 1
ATOM 1302 C CA . THR A 1 169 ? -9.080 12.722 -23.094 1.00 39.22 169 THR A CA 1
ATOM 1303 C C . THR A 1 169 ? -8.781 11.240 -22.843 1.00 39.22 169 THR A C 1
ATOM 1305 O O . THR A 1 169 ? -7.634 10.901 -22.576 1.00 39.22 169 THR A O 1
ATOM 1308 N N . GLU A 1 170 ? -9.763 10.355 -23.014 1.00 38.47 170 GLU A N 1
ATOM 1309 C CA . GLU A 1 170 ? -9.627 8.906 -22.787 1.00 38.47 170 GLU A CA 1
ATOM 1310 C C . GLU A 1 170 ? -8.700 8.255 -23.827 1.00 38.47 170 GLU A C 1
ATOM 1312 O O . GLU A 1 170 ? -7.823 7.454 -23.505 1.00 38.47 170 GLU A O 1
ATOM 1317 N N . ALA A 1 171 ? -8.798 8.697 -25.085 1.00 40.88 171 ALA A N 1
ATOM 1318 C CA . ALA A 1 171 ? -7.895 8.257 -26.148 1.00 40.88 171 ALA A CA 1
ATOM 1319 C C . ALA A 1 171 ? -6.439 8.710 -25.920 1.00 40.88 171 ALA A C 1
ATOM 1321 O O . ALA A 1 171 ? -5.519 7.989 -26.297 1.00 40.88 171 ALA A O 1
ATOM 1322 N N . ARG A 1 172 ? -6.212 9.876 -25.290 1.00 42.97 172 ARG A N 1
ATOM 1323 C CA . ARG A 1 172 ? -4.857 10.337 -24.925 1.00 42.97 172 ARG A CA 1
ATOM 1324 C C . ARG A 1 172 ? -4.246 9.481 -23.821 1.00 42.97 172 ARG A C 1
ATOM 1326 O O . ARG A 1 172 ? -3.078 9.116 -23.919 1.00 42.97 172 ARG A O 1
ATOM 1333 N N . GLN A 1 173 ? -5.042 9.144 -22.808 1.00 39.28 173 GLN A N 1
ATOM 1334 C CA . GLN A 1 173 ? -4.627 8.328 -21.663 1.00 39.28 173 GLN A CA 1
ATOM 1335 C C . GLN A 1 173 ? -4.203 6.926 -22.111 1.00 39.28 173 GLN A C 1
ATOM 1337 O O . GLN A 1 173 ? -3.109 6.465 -21.791 1.00 39.28 173 GLN A O 1
ATOM 1342 N N . LEU A 1 174 ? -5.020 6.295 -22.959 1.00 40.84 174 LEU A N 1
ATOM 1343 C CA . LEU A 1 174 ? -4.740 4.972 -23.518 1.00 40.84 174 LEU A CA 1
ATOM 1344 C C . LEU A 1 174 ? -3.506 4.949 -24.435 1.00 40.84 174 LEU A C 1
ATOM 1346 O O . LEU A 1 174 ? -2.981 3.881 -24.738 1.00 40.84 174 LEU A O 1
ATOM 1350 N N . GLN A 1 175 ? -3.077 6.105 -24.939 1.00 44.09 175 GLN A N 1
ATOM 1351 C CA . GLN A 1 175 ? -1.957 6.217 -25.863 1.00 44.09 175 GLN A CA 1
ATOM 1352 C C . GLN A 1 175 ? -0.641 6.550 -25.152 1.00 44.09 175 GLN A C 1
ATOM 1354 O O . GLN A 1 175 ? 0.400 6.038 -25.545 1.00 44.09 175 GLN A O 1
ATOM 1359 N N . ALA A 1 176 ? -0.669 7.350 -24.087 1.00 35.75 176 ALA A N 1
ATOM 1360 C CA . ALA A 1 176 ? 0.519 7.626 -23.287 1.00 35.75 176 ALA A CA 1
ATOM 1361 C C . ALA A 1 176 ? 0.949 6.424 -22.426 1.00 35.75 176 ALA A C 1
ATOM 1363 O O . ALA A 1 176 ? 2.144 6.157 -22.326 1.00 35.75 176 ALA A O 1
ATOM 1364 N N . ALA A 1 177 ? -0.009 5.647 -21.901 1.00 38.94 177 ALA A N 1
ATOM 1365 C CA . ALA A 1 177 ? 0.278 4.362 -21.256 1.00 38.94 177 ALA A CA 1
ATOM 1366 C C . ALA A 1 177 ? 1.011 3.399 -22.214 1.00 38.94 177 ALA A C 1
ATOM 1368 O O . ALA A 1 177 ? 2.031 2.819 -21.852 1.00 38.94 177 ALA A O 1
ATOM 1369 N N . ARG A 1 178 ? 0.591 3.346 -23.490 1.00 47.66 178 ARG A N 1
ATOM 1370 C CA . ARG A 1 178 ? 1.293 2.572 -24.533 1.00 47.66 178 ARG A CA 1
ATOM 1371 C C . ARG A 1 178 ? 2.717 3.056 -24.783 1.00 47.66 178 ARG A C 1
ATOM 1373 O O . ARG A 1 178 ? 3.591 2.229 -24.979 1.00 47.66 178 ARG A O 1
ATOM 1380 N N . VAL A 1 179 ? 2.971 4.368 -24.768 1.00 44.91 179 VAL A N 1
ATOM 1381 C CA . VAL A 1 179 ? 4.331 4.911 -24.955 1.00 44.91 179 VAL A CA 1
ATOM 1382 C C . VAL A 1 179 ? 5.261 4.464 -23.825 1.00 44.91 179 VAL A C 1
ATOM 1384 O O . VAL A 1 179 ? 6.402 4.102 -24.095 1.00 44.91 179 VAL A O 1
ATOM 1387 N N . GLY A 1 180 ? 4.768 4.436 -22.583 1.00 45.09 180 GLY A N 1
ATOM 1388 C CA . GLY A 1 180 ? 5.469 3.844 -21.440 1.00 45.09 180 GLY A CA 1
ATOM 1389 C C . GLY A 1 180 ? 5.836 2.379 -21.680 1.00 45.09 180 GLY A C 1
ATOM 1390 O O . GLY A 1 180 ? 7.012 2.018 -21.718 1.00 45.09 180 GLY A O 1
ATOM 1391 N N . GLU A 1 181 ? 4.809 1.564 -21.923 1.00 49.66 181 GLU A N 1
ATOM 1392 C CA . GLU A 1 181 ? 4.870 0.112 -22.153 1.00 49.66 181 GLU A CA 1
ATOM 1393 C C . GLU A 1 181 ? 5.774 -0.297 -23.327 1.00 49.66 181 GLU A C 1
ATOM 1395 O O . GLU A 1 181 ? 6.545 -1.258 -23.236 1.00 49.66 181 GLU A O 1
ATOM 1400 N N . GLU A 1 182 ? 5.697 0.435 -24.437 1.00 55.12 182 GLU A N 1
ATOM 1401 C CA . GLU A 1 182 ? 6.420 0.135 -25.673 1.00 55.12 182 GLU A CA 1
ATOM 1402 C C . GLU A 1 182 ? 7.884 0.614 -25.637 1.00 55.12 182 GLU A C 1
ATOM 1404 O O . GLU A 1 182 ? 8.688 0.143 -26.444 1.00 55.12 182 GLU A O 1
ATOM 1409 N N . LEU A 1 183 ? 8.262 1.484 -24.685 1.00 56.03 183 LEU A N 1
ATOM 1410 C CA . LEU A 1 183 ? 9.640 1.963 -24.503 1.00 56.03 183 LEU A CA 1
ATOM 1411 C C . LEU A 1 183 ? 10.514 1.073 -23.615 1.00 56.03 183 LEU A C 1
ATOM 1413 O O . LEU A 1 183 ? 11.730 1.047 -23.817 1.00 56.03 183 LEU A O 1
ATOM 1417 N N . GLY A 1 184 ? 9.937 0.339 -22.661 1.00 61.22 184 GLY A N 1
ATOM 1418 C CA . GLY A 1 184 ? 10.726 -0.472 -21.728 1.00 61.22 184 GLY A CA 1
ATOM 1419 C C . GLY A 1 184 ? 11.585 -1.520 -22.439 1.00 61.22 184 GLY A C 1
ATOM 1420 O O . GLY A 1 184 ? 12.808 -1.509 -22.315 1.00 61.22 184 GLY A O 1
ATOM 1421 N N . TYR A 1 185 ? 10.977 -2.347 -23.296 1.00 64.19 185 TYR A N 1
ATOM 1422 C CA . TYR A 1 185 ? 11.693 -3.376 -24.060 1.00 64.19 185 TYR A CA 1
ATOM 1423 C C . TYR A 1 185 ? 12.862 -2.833 -24.906 1.00 64.19 185 TYR A C 1
ATOM 1425 O O . TYR A 1 185 ? 13.984 -3.311 -24.728 1.00 64.19 185 TYR A O 1
ATOM 1433 N N . PRO A 1 186 ? 12.686 -1.842 -25.810 1.00 61.62 186 PRO A N 1
ATOM 1434 C CA . PRO A 1 186 ? 13.808 -1.323 -26.590 1.00 61.62 186 PRO A CA 1
ATOM 1435 C C . PRO A 1 186 ? 14.919 -0.723 -25.720 1.00 61.62 186 PRO A C 1
ATOM 1437 O O . PRO A 1 186 ? 16.095 -0.922 -26.028 1.00 61.62 186 PRO A O 1
ATOM 1440 N N . LEU A 1 187 ? 14.587 -0.029 -24.627 1.00 63.12 187 LEU A N 1
ATOM 1441 C CA . LEU A 1 187 ? 15.594 0.555 -23.737 1.00 63.12 187 LEU A CA 1
ATOM 1442 C C . LEU A 1 187 ? 16.376 -0.517 -22.970 1.00 63.12 187 LEU A C 1
ATOM 1444 O O . LEU A 1 187 ? 17.602 -0.430 -22.886 1.00 63.12 187 LEU A O 1
ATOM 1448 N N . THR A 1 188 ? 15.705 -1.562 -22.489 1.00 67.38 188 THR A N 1
ATOM 1449 C CA . THR A 1 188 ? 16.349 -2.697 -21.820 1.00 67.38 188 THR A CA 1
ATOM 1450 C C . THR A 1 188 ? 17.201 -3.520 -22.782 1.00 67.38 188 THR A C 1
ATOM 1452 O O . THR A 1 188 ? 18.297 -3.943 -22.411 1.00 67.38 188 THR A O 1
ATOM 1455 N N . VAL A 1 189 ? 16.777 -3.690 -24.040 1.00 66.88 189 VAL A N 1
ATOM 1456 C CA . VAL A 1 189 ? 17.629 -4.293 -25.076 1.00 66.88 189 VAL A CA 1
ATOM 1457 C C . VAL A 1 189 ? 18.915 -3.481 -25.216 1.00 66.88 189 VAL A C 1
ATOM 1459 O O . VAL A 1 189 ? 19.993 -4.047 -25.070 1.00 66.88 189 VAL A O 1
ATOM 1462 N N . ILE A 1 190 ? 18.844 -2.160 -25.403 1.00 64.75 190 ILE A N 1
ATOM 1463 C CA . ILE A 1 190 ? 20.043 -1.307 -25.513 1.00 64.75 190 ILE A CA 1
ATOM 1464 C C . ILE A 1 190 ? 20.937 -1.443 -24.268 1.00 64.75 190 ILE A C 1
ATOM 1466 O O . ILE A 1 190 ? 22.149 -1.640 -24.389 1.00 64.75 190 ILE A O 1
ATOM 1470 N N . LEU A 1 191 ? 20.341 -1.385 -23.076 1.00 66.69 191 LEU A N 1
ATOM 1471 C CA . LEU A 1 191 ? 21.040 -1.508 -21.798 1.00 66.69 191 LEU A CA 1
ATOM 1472 C C . LEU A 1 191 ? 21.762 -2.859 -21.652 1.00 66.69 191 LEU A C 1
ATOM 1474 O O . LEU A 1 191 ? 22.933 -2.878 -21.272 1.00 66.69 191 LEU A O 1
ATOM 1478 N N . SER A 1 192 ? 21.113 -3.970 -22.017 1.00 69.62 192 SER A N 1
ATOM 1479 C CA . SER A 1 192 ? 21.675 -5.327 -21.916 1.00 69.62 192 SER A CA 1
ATOM 1480 C C . SER A 1 192 ? 22.981 -5.498 -22.700 1.00 69.62 192 SER A C 1
ATOM 1482 O O . SER A 1 192 ? 23.905 -6.163 -22.235 1.00 69.62 192 SER A O 1
ATOM 1484 N N . TYR A 1 193 ? 23.113 -4.853 -23.864 1.00 67.25 193 TYR A N 1
ATOM 1485 C CA . TYR A 1 193 ? 24.355 -4.874 -24.642 1.00 67.25 193 TYR A CA 1
ATOM 1486 C C . TYR A 1 193 ? 25.416 -3.930 -24.071 1.00 67.25 193 TYR A C 1
ATOM 1488 O O . TYR A 1 193 ? 26.592 -4.294 -24.036 1.00 67.25 193 TYR A O 1
ATOM 1496 N N . LEU A 1 194 ? 25.022 -2.742 -23.594 1.00 61.44 194 LEU A N 1
ATOM 1497 C CA . LEU A 1 194 ? 25.946 -1.788 -22.967 1.00 61.44 194 LEU A CA 1
ATOM 1498 C C . LEU A 1 194 ? 26.603 -2.381 -21.716 1.00 61.44 194 LEU A C 1
ATOM 1500 O O . LEU A 1 194 ? 27.812 -2.248 -21.536 1.00 61.44 194 LEU A O 1
ATOM 1504 N N . LEU A 1 195 ? 25.829 -3.080 -20.884 1.00 62.59 195 LEU A N 1
ATOM 1505 C CA . LEU A 1 195 ? 26.314 -3.729 -19.664 1.00 62.59 195 LEU A CA 1
ATOM 1506 C C . LEU A 1 195 ? 27.357 -4.828 -19.930 1.00 62.59 195 LEU A C 1
ATOM 1508 O O . LEU A 1 195 ? 28.212 -5.078 -19.082 1.00 62.59 195 LEU A O 1
ATOM 1512 N N . ARG A 1 196 ? 27.352 -5.429 -21.127 1.00 68.62 196 ARG A N 1
ATOM 1513 C CA . ARG A 1 196 ? 28.311 -6.468 -21.544 1.00 68.62 196 ARG A CA 1
ATOM 1514 C C . ARG A 1 196 ? 29.612 -5.918 -22.132 1.00 68.62 196 ARG A C 1
ATOM 1516 O O . ARG A 1 196 ? 30.516 -6.697 -22.433 1.00 68.62 196 ARG A O 1
ATOM 1523 N N . LEU A 1 197 ? 29.737 -4.601 -22.305 1.00 59.94 197 LEU A N 1
ATOM 1524 C CA . LEU A 1 197 ? 30.972 -3.999 -22.803 1.00 59.94 197 LEU A CA 1
ATOM 1525 C C . LEU A 1 197 ? 32.082 -4.122 -21.739 1.00 59.94 197 LEU A C 1
ATOM 1527 O O . LEU A 1 197 ? 31.868 -3.688 -20.605 1.00 59.94 197 LEU A O 1
ATOM 1531 N N . PRO A 1 198 ? 33.292 -4.625 -22.073 1.00 58.16 198 PRO A N 1
ATOM 1532 C CA . PRO A 1 198 ? 34.380 -4.832 -21.099 1.00 58.16 198 PRO A CA 1
ATOM 1533 C C . PRO A 1 198 ? 34.744 -3.572 -20.303 1.00 58.16 198 PRO A C 1
ATOM 1535 O O . PRO A 1 198 ? 35.127 -3.590 -19.133 1.00 58.16 198 PRO A O 1
ATOM 1538 N N . SER A 1 199 ? 34.604 -2.439 -20.962 1.00 49.94 199 SER A N 1
ATOM 1539 C CA . SER A 1 199 ? 34.792 -1.109 -20.426 1.00 49.94 199 SER A CA 1
ATOM 1540 C C . SER A 1 199 ? 33.689 -0.652 -19.500 1.00 49.94 199 SER A C 1
ATOM 1542 O O . SER A 1 199 ? 34.020 -0.009 -18.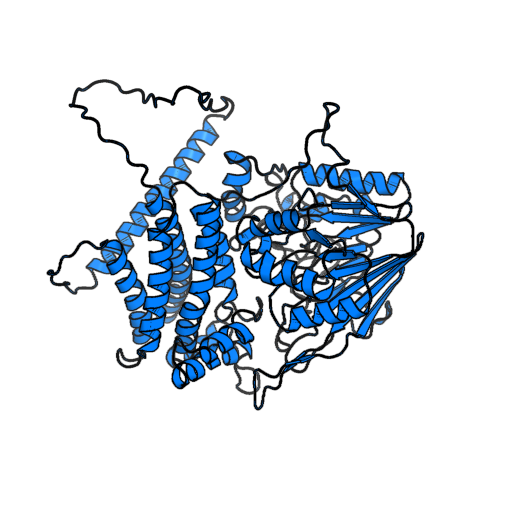523 1.00 49.94 199 SER A O 1
ATOM 1544 N N . VAL A 1 200 ? 32.424 -0.999 -19.725 1.00 53.38 200 VAL A N 1
ATOM 1545 C CA . VAL A 1 200 ? 31.359 -0.752 -18.744 1.00 53.38 200 VAL A CA 1
ATOM 1546 C C . VAL A 1 200 ? 31.573 -1.670 -17.540 1.00 53.38 200 VAL A C 1
ATOM 1548 O O . VAL A 1 200 ? 31.621 -1.187 -16.408 1.00 53.38 200 VAL A O 1
ATOM 1551 N N . GLN A 1 201 ? 31.868 -2.952 -17.786 1.00 59.94 201 GLN A N 1
ATOM 1552 C CA . GLN A 1 201 ? 32.151 -3.958 -16.755 1.00 59.94 201 GLN A CA 1
ATOM 1553 C C . GLN A 1 201 ? 33.276 -3.555 -15.798 1.00 59.94 201 GLN A C 1
ATOM 1555 O O . GLN A 1 201 ? 33.163 -3.736 -14.586 1.00 59.94 201 GLN A O 1
ATOM 1560 N N . SER A 1 202 ? 34.334 -2.924 -16.316 1.00 57.25 202 SER A N 1
ATOM 1561 C CA . SER A 1 202 ? 35.458 -2.444 -15.500 1.00 57.25 202 SER A CA 1
ATOM 1562 C C . SER A 1 202 ? 35.113 -1.299 -14.531 1.00 57.25 202 SER A C 1
ATOM 1564 O O . SER A 1 202 ? 35.911 -0.976 -13.643 1.00 57.25 202 SER A O 1
ATOM 1566 N N . TYR A 1 203 ? 33.936 -0.680 -14.674 1.00 53.16 203 TYR A N 1
ATOM 1567 C CA . TYR A 1 203 ? 33.452 0.370 -13.776 1.00 53.16 203 TYR A CA 1
ATOM 1568 C C . TYR A 1 203 ? 32.306 -0.082 -12.871 1.00 53.16 203 TYR A C 1
ATOM 1570 O O . TYR A 1 203 ? 32.102 0.580 -11.855 1.00 53.16 203 TYR A O 1
ATOM 1578 N N . LEU A 1 204 ? 31.625 -1.196 -13.164 1.00 52.81 204 LEU A N 1
ATOM 1579 C CA . LEU A 1 204 ? 30.510 -1.710 -12.354 1.00 52.81 204 LEU A CA 1
ATOM 1580 C C . LEU A 1 204 ? 30.847 -1.797 -10.847 1.00 52.81 204 LEU A C 1
ATOM 1582 O O . LEU A 1 204 ? 30.094 -1.230 -10.054 1.00 52.81 204 LEU A O 1
ATOM 1586 N N . PRO A 1 205 ? 32.018 -2.317 -10.410 1.00 52.62 205 PRO A N 1
ATOM 1587 C CA . PRO A 1 205 ? 32.369 -2.370 -8.982 1.00 52.62 205 PRO A CA 1
ATOM 1588 C C . PRO A 1 205 ? 32.455 -1.012 -8.276 1.00 52.62 205 PRO A C 1
ATOM 1590 O O . PRO A 1 205 ? 32.440 -0.944 -7.051 1.00 52.62 205 PRO A O 1
ATOM 1593 N N . LYS A 1 206 ? 32.571 0.088 -9.029 1.00 47.22 206 LYS A N 1
ATOM 1594 C CA . LYS A 1 206 ? 32.604 1.456 -8.488 1.00 47.22 206 LYS A CA 1
ATOM 1595 C C . LYS A 1 206 ? 31.209 2.057 -8.314 1.00 47.22 206 LYS A C 1
ATOM 1597 O O . LYS A 1 206 ? 31.095 3.092 -7.665 1.00 47.22 206 LYS A O 1
ATOM 1602 N N . PHE A 1 207 ? 30.189 1.420 -8.884 1.00 40.97 207 PHE A N 1
ATOM 1603 C CA . PHE A 1 207 ? 28.772 1.739 -8.710 1.00 40.97 207 PHE A CA 1
ATOM 1604 C C . PHE A 1 207 ? 28.106 0.851 -7.655 1.00 40.97 207 PHE A C 1
ATOM 1606 O O . PHE A 1 207 ? 26.889 0.815 -7.595 1.00 40.97 207 PHE A O 1
ATOM 1613 N N . GLY A 1 208 ? 28.889 0.136 -6.838 1.00 42.50 208 GLY A N 1
ATOM 1614 C CA . GLY A 1 208 ? 28.362 -0.785 -5.826 1.00 42.50 208 GLY A CA 1
ATOM 1615 C C . GLY A 1 208 ? 28.142 -2.209 -6.332 1.00 42.50 208 GLY A C 1
ATOM 1616 O O . GLY A 1 208 ? 27.809 -3.080 -5.538 1.00 42.50 208 GLY A O 1
ATOM 1617 N N . TRP A 1 209 ? 28.412 -2.491 -7.614 1.00 47.03 209 TRP A N 1
ATOM 1618 C CA . TRP A 1 209 ? 28.236 -3.830 -8.175 1.00 47.03 209 TRP A CA 1
ATOM 1619 C C . TRP A 1 209 ? 29.412 -4.717 -7.795 1.00 47.03 209 TRP A C 1
ATOM 1621 O O . TRP A 1 209 ? 30.364 -4.930 -8.556 1.00 47.03 209 TRP A O 1
ATOM 1631 N N . HIS A 1 210 ? 29.377 -5.183 -6.557 1.00 51.91 210 HIS A N 1
ATOM 1632 C CA . HIS A 1 210 ? 30.335 -6.144 -6.075 1.00 51.91 210 HIS A CA 1
ATOM 1633 C C . HIS A 1 210 ? 30.049 -7.483 -6.734 1.00 51.91 210 HIS A C 1
ATOM 1635 O O . HIS A 1 210 ? 28.970 -8.054 -6.629 1.00 51.91 210 HIS A O 1
ATOM 1641 N N . VAL A 1 211 ? 31.069 -7.978 -7.416 1.00 52.19 211 VAL A N 1
ATOM 1642 C CA . VAL A 1 211 ? 31.185 -9.388 -7.719 1.00 52.19 211 VAL A CA 1
ATOM 1643 C C . VAL A 1 211 ? 31.154 -10.111 -6.370 1.00 52.19 211 VAL A C 1
ATOM 1645 O O . VAL A 1 211 ? 31.975 -9.802 -5.500 1.00 52.19 211 VAL A O 1
ATOM 1648 N N . GLY A 1 212 ? 30.177 -10.996 -6.165 1.00 47.06 212 GLY A N 1
ATOM 1649 C CA . GLY A 1 212 ? 30.033 -11.762 -4.934 1.00 47.06 212 GLY A CA 1
ATOM 1650 C C . GLY A 1 212 ? 31.327 -12.513 -4.591 1.00 47.06 212 GLY A C 1
ATOM 1651 O O . GLY A 1 212 ? 32.228 -12.618 -5.431 1.00 47.06 212 GLY A O 1
ATOM 1652 N N . PRO A 1 213 ? 31.447 -13.085 -3.379 1.00 38.88 213 PRO A N 1
ATOM 1653 C CA . PRO A 1 213 ? 32.674 -13.744 -2.909 1.00 38.88 213 PRO A CA 1
ATOM 1654 C C . PRO A 1 213 ? 33.265 -14.783 -3.884 1.00 38.88 213 PRO A C 1
ATOM 1656 O O . PRO A 1 213 ? 34.460 -15.066 -3.829 1.00 38.88 213 PRO A O 1
ATOM 1659 N N . ASN A 1 214 ? 32.437 -15.308 -4.795 1.00 39.66 214 ASN A N 1
ATOM 1660 C CA . ASN A 1 214 ? 32.768 -16.339 -5.774 1.00 39.66 214 ASN A CA 1
ATOM 1661 C C . ASN A 1 214 ? 33.088 -15.831 -7.190 1.00 39.66 214 ASN A C 1
ATOM 1663 O O . ASN A 1 214 ? 33.312 -16.652 -8.075 1.00 39.66 214 ASN A O 1
ATOM 1667 N N . GLY A 1 215 ? 33.120 -14.522 -7.451 1.00 42.41 215 GLY A N 1
ATOM 1668 C CA . GLY A 1 215 ? 33.401 -14.043 -8.810 1.00 42.41 215 GLY A CA 1
ATOM 1669 C C . GLY A 1 215 ? 32.161 -13.813 -9.693 1.00 42.41 215 GLY A C 1
ATOM 1670 O O . GLY A 1 215 ? 32.328 -13.504 -10.870 1.00 42.41 215 GLY A O 1
ATOM 1671 N N . THR A 1 216 ? 30.944 -13.914 -9.149 1.00 44.72 216 THR A N 1
ATOM 1672 C CA . THR A 1 216 ? 29.671 -13.775 -9.883 1.00 44.72 216 THR A CA 1
ATOM 1673 C C . THR A 1 216 ? 29.007 -12.419 -9.652 1.00 44.72 216 THR A C 1
ATOM 1675 O O . THR A 1 216 ? 29.023 -11.896 -8.538 1.00 44.72 216 THR A O 1
ATOM 1678 N N . TYR A 1 217 ? 28.433 -11.829 -10.699 1.00 52.53 217 TYR A N 1
ATOM 1679 C CA . TYR A 1 217 ? 27.593 -10.637 -10.565 1.00 52.53 217 TYR A CA 1
ATOM 1680 C C . TYR A 1 217 ? 26.240 -10.991 -9.911 1.00 52.53 217 TYR A C 1
ATOM 1682 O O . TYR A 1 217 ? 25.871 -12.167 -9.900 1.00 52.53 217 TYR A O 1
ATOM 1690 N N . PRO A 1 218 ? 25.493 -10.005 -9.373 1.00 55.53 218 PRO A N 1
ATOM 1691 C CA . PRO A 1 218 ? 24.144 -10.238 -8.856 1.00 55.53 218 PRO A CA 1
ATOM 1692 C C . PRO A 1 218 ? 23.237 -10.877 -9.915 1.00 55.53 218 PRO A C 1
ATOM 1694 O O . PRO A 1 218 ? 23.332 -10.528 -11.093 1.00 55.53 218 PRO A O 1
ATOM 1697 N N . VAL A 1 219 ? 22.316 -11.755 -9.504 1.00 53.25 219 VAL A N 1
ATOM 1698 C CA . VAL A 1 219 ? 21.397 -12.466 -10.421 1.00 53.25 219 VAL A CA 1
ATOM 1699 C C . VAL A 1 219 ? 20.668 -11.503 -11.364 1.00 53.25 219 VAL A C 1
ATOM 1701 O O . VAL A 1 219 ? 20.561 -11.789 -12.549 1.00 53.25 219 VAL A O 1
ATOM 1704 N N . ALA A 1 220 ? 20.256 -10.324 -10.891 1.00 53.34 220 ALA A N 1
ATOM 1705 C CA . ALA A 1 220 ? 19.606 -9.314 -11.729 1.00 53.34 220 ALA A CA 1
ATOM 1706 C C . ALA A 1 220 ? 20.480 -8.839 -12.904 1.00 53.34 220 ALA A C 1
ATOM 1708 O O . ALA A 1 220 ? 19.987 -8.663 -14.018 1.00 53.34 220 ALA A O 1
ATOM 1709 N N . TYR A 1 221 ? 21.791 -8.675 -12.691 1.00 61.94 221 TYR A N 1
ATOM 1710 C CA . TYR A 1 221 ? 22.712 -8.338 -13.775 1.00 61.94 221 TYR A CA 1
ATOM 1711 C C . TYR A 1 221 ? 22.806 -9.461 -14.802 1.00 61.94 221 TYR A C 1
ATOM 1713 O O . TYR A 1 221 ? 22.777 -9.185 -16.000 1.00 61.94 221 TYR A O 1
ATOM 1721 N N . GLU A 1 222 ? 22.923 -10.708 -14.341 1.00 66.62 222 GLU A N 1
ATOM 1722 C CA . GLU A 1 222 ? 22.979 -11.874 -15.227 1.00 66.62 222 GLU A CA 1
ATOM 1723 C C . GLU A 1 222 ? 21.675 -12.007 -16.023 1.00 66.62 222 GLU A C 1
ATOM 1725 O O . GLU A 1 222 ? 21.708 -12.236 -17.230 1.00 66.62 222 GLU A O 1
ATOM 1730 N N . VAL A 1 223 ? 20.532 -11.747 -15.384 1.00 64.75 223 VAL A N 1
ATOM 1731 C CA . VAL A 1 223 ? 19.210 -11.745 -16.015 1.00 64.75 223 VAL A CA 1
ATOM 1732 C C . VAL A 1 223 ? 19.099 -10.656 -17.088 1.00 64.75 223 VAL A C 1
ATOM 1734 O O . VAL A 1 223 ? 18.735 -10.965 -18.223 1.00 64.75 223 VAL A O 1
ATOM 1737 N N . VAL A 1 224 ? 19.488 -9.405 -16.816 1.00 67.69 224 VAL A N 1
ATOM 1738 C CA . VAL A 1 224 ? 19.458 -8.344 -17.843 1.00 67.69 224 VAL A CA 1
ATOM 1739 C C . VAL A 1 224 ? 20.488 -8.577 -18.942 1.00 67.69 224 VAL A C 1
ATOM 1741 O O . VAL A 1 224 ? 20.173 -8.414 -20.121 1.00 67.69 224 VAL A O 1
ATOM 1744 N N . CYS A 1 225 ? 21.702 -9.014 -18.608 1.00 72.31 225 CYS A N 1
ATOM 1745 C CA . CYS A 1 225 ? 22.716 -9.355 -19.608 1.00 72.31 225 CYS A CA 1
ATOM 1746 C C . CYS A 1 225 ? 22.325 -10.570 -20.455 1.00 72.31 225 CYS A C 1
ATOM 1748 O O . CYS A 1 225 ? 22.747 -10.650 -21.611 1.00 72.31 225 CYS A O 1
ATOM 1750 N N . GLY A 1 226 ? 21.511 -11.477 -19.913 1.00 74.69 226 GLY A N 1
ATOM 1751 C CA . GLY A 1 226 ? 20.951 -12.634 -20.603 1.00 74.69 226 GLY A CA 1
ATOM 1752 C C . GLY A 1 226 ? 19.940 -12.282 -21.699 1.00 74.69 226 GLY A C 1
ATOM 1753 O O . GLY A 1 226 ? 19.768 -13.071 -22.625 1.00 74.69 226 GLY A O 1
ATOM 1754 N N . LEU A 1 227 ? 19.381 -11.063 -21.721 1.00 74.31 227 LEU A N 1
ATOM 1755 C CA . LEU A 1 227 ? 18.542 -10.614 -22.842 1.00 74.31 227 LEU A CA 1
ATOM 1756 C C . LEU A 1 227 ? 19.351 -10.419 -24.132 1.00 74.31 227 LEU A C 1
ATOM 1758 O O . LEU A 1 227 ? 18.893 -10.767 -25.218 1.00 74.31 227 LEU A O 1
ATOM 1762 N N . ALA A 1 228 ? 20.576 -9.898 -24.035 1.00 73.81 228 ALA A N 1
ATOM 1763 C CA . ALA A 1 228 ? 21.424 -9.654 -25.200 1.00 73.81 228 ALA A CA 1
ATOM 1764 C C . ALA A 1 228 ? 21.705 -10.919 -26.046 1.00 73.81 228 ALA A C 1
ATOM 1766 O O . ALA A 1 228 ? 21.528 -10.847 -27.264 1.00 73.81 228 ALA A O 1
ATOM 1767 N N . PRO A 1 229 ? 22.139 -12.073 -25.488 1.00 76.81 229 PRO A N 1
ATOM 1768 C CA . PRO A 1 229 ? 22.316 -13.288 -26.279 1.00 76.81 229 PRO A CA 1
ATOM 1769 C C . PRO A 1 229 ? 20.993 -13.815 -26.853 1.00 76.81 229 PRO A C 1
ATOM 1771 O O . PRO A 1 229 ? 20.992 -14.202 -28.016 1.00 76.81 229 PRO A O 1
ATOM 1774 N N . VAL A 1 230 ? 19.871 -13.734 -26.126 1.00 77.19 230 VAL A N 1
ATOM 1775 C CA . VAL A 1 230 ? 18.546 -14.145 -26.637 1.00 77.19 230 VAL A CA 1
ATOM 1776 C C . VAL A 1 230 ? 18.127 -13.293 -27.840 1.00 77.19 230 VAL A C 1
ATOM 1778 O O . VAL A 1 230 ? 17.694 -13.823 -28.861 1.00 77.19 230 VAL A O 1
ATOM 1781 N N . VAL A 1 231 ? 18.314 -11.971 -27.770 1.00 72.75 231 VAL A N 1
ATOM 1782 C CA . VAL A 1 231 ? 18.071 -11.053 -28.898 1.00 72.75 231 VAL A CA 1
ATOM 1783 C C . VAL A 1 231 ? 19.046 -11.309 -30.050 1.00 72.75 231 VAL A C 1
ATOM 1785 O O . VAL A 1 231 ? 18.663 -11.184 -31.209 1.00 72.75 231 VAL A O 1
ATOM 1788 N N . THR A 1 2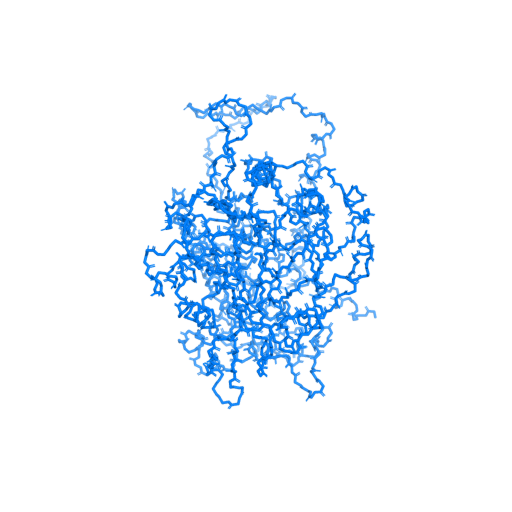32 ? 20.302 -11.665 -29.756 1.00 76.69 232 THR A N 1
ATOM 1789 C CA . THR A 1 232 ? 21.298 -12.008 -30.788 1.00 76.69 232 THR A CA 1
ATOM 1790 C C . THR A 1 232 ? 20.904 -13.281 -31.541 1.00 76.69 232 THR A C 1
ATOM 1792 O O . THR A 1 232 ? 21.111 -13.362 -32.749 1.00 76.69 232 THR A O 1
ATOM 1795 N N . GLU A 1 233 ? 20.359 -14.272 -30.835 1.00 78.88 233 GLU A N 1
ATOM 1796 C CA . GLU A 1 233 ? 19.980 -15.570 -31.394 1.00 78.88 233 GLU A CA 1
ATOM 1797 C C . GLU A 1 233 ? 18.665 -15.512 -32.179 1.00 78.88 233 GLU A C 1
ATOM 1799 O O . GLU A 1 233 ? 18.603 -15.994 -33.310 1.00 78.88 233 GLU A O 1
ATOM 1804 N N . HIS A 1 234 ? 17.627 -14.905 -31.601 1.00 74.75 234 HIS A N 1
ATOM 1805 C CA . HIS A 1 234 ? 16.271 -14.945 -32.156 1.00 74.75 234 HIS A CA 1
ATOM 1806 C C . HIS A 1 234 ? 15.886 -13.675 -32.932 1.00 74.75 234 HIS A C 1
ATOM 1808 O O . HIS A 1 234 ? 15.029 -13.732 -33.813 1.00 74.75 234 HIS A O 1
ATOM 1814 N N . GLY A 1 235 ? 16.553 -12.548 -32.672 1.00 70.00 235 GLY A N 1
ATOM 1815 C CA . GLY A 1 235 ? 16.274 -11.243 -33.277 1.00 70.00 235 GLY A CA 1
ATOM 1816 C C . GLY A 1 235 ? 15.386 -10.344 -32.410 1.00 70.00 235 GLY A C 1
ATOM 1817 O O . GLY A 1 235 ? 14.556 -10.811 -31.639 1.00 70.00 235 GLY A O 1
ATOM 1818 N N . TYR A 1 236 ? 15.529 -9.021 -32.562 1.00 68.69 236 TYR A N 1
ATOM 1819 C CA . TYR A 1 236 ? 14.852 -8.017 -31.724 1.00 68.69 236 TYR A CA 1
ATOM 1820 C C . TYR A 1 236 ? 13.323 -8.172 -31.670 1.00 68.69 236 TYR A C 1
ATOM 1822 O O . TYR A 1 236 ? 12.731 -8.081 -30.597 1.00 68.69 236 TYR A O 1
ATOM 1830 N N . SER A 1 237 ? 12.678 -8.422 -32.810 1.00 71.00 237 SER A N 1
ATOM 1831 C CA . SER A 1 237 ? 11.215 -8.536 -32.905 1.00 71.00 237 SER A CA 1
ATOM 1832 C C . SER A 1 237 ? 10.676 -9.953 -32.669 1.00 71.00 237 SER A C 1
ATOM 1834 O O . SER A 1 237 ? 9.485 -10.182 -32.880 1.00 71.00 237 SER A O 1
ATOM 1836 N N . ALA A 1 238 ? 11.521 -10.914 -32.283 1.00 70.62 238 ALA A N 1
ATOM 1837 C CA . ALA A 1 238 ? 11.087 -12.283 -32.032 1.00 70.62 238 ALA A CA 1
ATOM 1838 C C . ALA A 1 238 ? 10.244 -12.386 -30.753 1.00 70.62 238 ALA A C 1
ATOM 1840 O O . ALA A 1 238 ? 10.500 -11.696 -29.761 1.00 70.62 238 ALA A O 1
ATOM 1841 N N . ALA A 1 239 ? 9.249 -13.277 -30.769 1.00 68.06 239 ALA A N 1
ATOM 1842 C CA . ALA A 1 239 ? 8.370 -13.507 -29.624 1.00 68.06 239 ALA A CA 1
ATOM 1843 C C . ALA A 1 239 ? 9.157 -14.030 -28.415 1.00 68.06 239 ALA A C 1
ATOM 1845 O O . ALA A 1 239 ? 8.860 -13.675 -27.283 1.00 68.06 239 ALA A O 1
ATOM 1846 N N . GLU A 1 240 ? 10.198 -14.820 -28.660 1.00 73.50 240 GLU A N 1
ATOM 1847 C CA . GLU A 1 240 ? 11.106 -15.379 -27.666 1.00 73.50 240 GLU A CA 1
ATOM 1848 C C . GLU A 1 240 ? 11.908 -14.285 -26.950 1.00 73.50 240 GLU A C 1
ATOM 1850 O O . GLU A 1 240 ? 11.996 -14.283 -25.725 1.00 73.50 240 GLU A O 1
ATOM 1855 N N . SER A 1 241 ? 12.445 -13.309 -27.692 1.00 67.00 241 SER A N 1
ATOM 1856 C CA . SER A 1 241 ? 13.175 -12.178 -27.107 1.00 67.00 241 SER A CA 1
ATOM 1857 C C . SER A 1 241 ? 12.260 -11.251 -26.312 1.00 67.00 241 SER A C 1
ATOM 1859 O O . SER A 1 241 ? 12.629 -10.798 -25.227 1.00 67.00 241 SER A O 1
ATOM 1861 N N . ARG A 1 242 ? 11.042 -11.016 -26.817 1.00 65.81 242 ARG A N 1
ATOM 1862 C CA . ARG A 1 242 ? 10.021 -10.244 -26.103 1.00 65.81 242 ARG A CA 1
ATOM 1863 C C . ARG A 1 242 ? 9.582 -10.948 -24.818 1.00 65.81 242 ARG A C 1
ATOM 1865 O O . ARG A 1 242 ? 9.509 -10.309 -23.776 1.00 65.81 242 ARG A O 1
ATOM 1872 N N . ARG A 1 243 ? 9.377 -12.262 -24.883 1.00 65.75 243 ARG A N 1
ATOM 1873 C CA . ARG A 1 243 ? 8.988 -13.086 -23.742 1.00 65.75 243 ARG A CA 1
ATOM 1874 C C . ARG A 1 243 ? 10.075 -13.159 -22.674 1.00 65.75 243 ARG A C 1
ATOM 1876 O O . ARG A 1 243 ? 9.751 -13.057 -21.504 1.00 65.75 243 ARG A O 1
ATOM 1883 N N . TYR A 1 244 ? 11.353 -13.249 -23.050 1.00 68.25 244 TYR A N 1
ATOM 1884 C CA . TYR A 1 244 ? 12.448 -13.161 -22.075 1.00 68.25 244 TYR A CA 1
ATOM 1885 C C . TYR A 1 244 ? 12.400 -11.845 -21.296 1.00 68.25 244 TYR A C 1
ATOM 1887 O O . TYR A 1 244 ? 12.552 -11.833 -20.078 1.00 68.25 244 TYR A O 1
ATOM 1895 N N . TYR A 1 245 ? 12.184 -10.727 -21.994 1.00 67.19 245 TYR A N 1
ATOM 1896 C CA . TYR A 1 245 ? 12.030 -9.439 -21.333 1.00 67.19 245 TYR A CA 1
ATOM 1897 C C . TYR A 1 245 ? 10.830 -9.433 -20.384 1.00 67.19 245 TYR A C 1
ATOM 1899 O O . TYR A 1 245 ? 10.994 -9.064 -19.229 1.00 67.19 245 TYR A O 1
ATOM 1907 N N . GLU A 1 246 ? 9.660 -9.866 -20.848 1.00 60.88 246 GLU A N 1
ATOM 1908 C CA . GLU A 1 246 ? 8.420 -9.867 -20.063 1.00 60.88 246 GLU A CA 1
ATOM 1909 C C . GLU A 1 246 ? 8.499 -10.798 -18.838 1.00 60.88 246 GLU A C 1
ATOM 1911 O O . GLU A 1 246 ? 8.137 -10.385 -17.741 1.00 60.88 246 GLU A O 1
ATOM 1916 N N . ASP A 1 247 ? 9.052 -12.002 -18.990 1.00 59.38 247 ASP A N 1
ATOM 1917 C CA . ASP A 1 247 ? 9.092 -13.027 -17.938 1.00 59.38 247 ASP A CA 1
ATOM 1918 C C . ASP A 1 247 ? 10.222 -12.799 -16.910 1.00 59.38 247 ASP A C 1
ATOM 1920 O O . ASP A 1 247 ? 10.138 -13.296 -15.785 1.00 59.38 247 ASP A O 1
ATOM 1924 N N . HIS A 1 248 ? 11.293 -12.075 -17.272 1.00 60.81 248 HIS A N 1
ATOM 1925 C CA . HIS A 1 248 ? 12.508 -11.995 -16.444 1.00 60.81 248 HIS A CA 1
ATOM 1926 C C . HIS A 1 248 ? 13.026 -10.599 -16.128 1.00 60.81 248 HIS A C 1
ATOM 1928 O O . HIS A 1 248 ? 13.846 -10.469 -15.227 1.00 60.81 248 HIS A O 1
ATOM 1934 N N . ILE A 1 249 ? 12.634 -9.562 -16.865 1.00 60.41 249 ILE A N 1
ATOM 1935 C CA . ILE A 1 249 ? 13.191 -8.218 -16.646 1.00 60.41 249 ILE A CA 1
ATOM 1936 C C . ILE A 1 249 ? 12.099 -7.207 -16.367 1.00 60.41 249 ILE A C 1
ATOM 1938 O O . ILE A 1 249 ? 12.227 -6.422 -15.436 1.00 60.41 249 ILE A O 1
ATOM 1942 N N . ALA A 1 250 ? 11.029 -7.233 -17.157 1.00 54.03 250 ALA A N 1
ATOM 1943 C CA . ALA A 1 250 ? 9.919 -6.313 -17.012 1.00 54.03 250 ALA A CA 1
ATOM 1944 C C . ALA A 1 250 ? 9.289 -6.410 -15.625 1.00 54.03 250 ALA A C 1
ATOM 1946 O O . ALA A 1 250 ? 8.739 -5.416 -15.195 1.00 54.03 250 ALA A O 1
ATOM 1947 N N . LEU A 1 251 ? 9.384 -7.574 -14.964 1.00 51.88 251 LEU A N 1
ATOM 1948 C CA . LEU A 1 251 ? 8.676 -7.904 -13.727 1.00 51.88 251 LEU A CA 1
ATOM 1949 C C . LEU A 1 251 ? 9.598 -8.208 -12.523 1.00 51.88 251 LEU A C 1
ATOM 1951 O O . LEU A 1 251 ? 9.126 -8.690 -11.493 1.00 51.88 251 LEU A O 1
ATOM 1955 N N . VAL A 1 252 ? 10.916 -7.975 -12.640 1.00 49.75 252 VAL A N 1
ATOM 1956 C CA . VAL A 1 252 ? 11.899 -8.333 -11.596 1.00 49.75 252 VAL A CA 1
ATOM 1957 C C . VAL A 1 252 ? 12.419 -7.095 -10.862 1.00 49.75 252 VAL A C 1
ATOM 1959 O O . VAL A 1 252 ? 13.379 -6.473 -11.298 1.00 49.75 252 VAL A O 1
ATOM 1962 N N . GLY A 1 253 ? 11.798 -6.833 -9.704 1.00 51.38 253 GLY A N 1
ATOM 1963 C CA . GLY A 1 253 ? 12.380 -6.225 -8.496 1.00 51.38 253 GLY A CA 1
ATOM 1964 C C . GLY A 1 253 ? 12.839 -4.759 -8.536 1.00 51.38 253 GLY A C 1
ATOM 1965 O O . GLY A 1 253 ? 13.847 -4.447 -9.161 1.00 51.38 253 GLY A O 1
ATOM 1966 N N . GLU A 1 254 ? 12.238 -3.915 -7.685 1.00 49.34 254 GLU A N 1
ATOM 1967 C CA . GLU A 1 254 ? 12.693 -2.530 -7.416 1.00 49.34 254 GLU A CA 1
ATOM 1968 C C . GLU A 1 254 ? 14.068 -2.468 -6.703 1.00 49.34 254 GLU A C 1
ATOM 1970 O O . GLU A 1 254 ? 14.833 -1.508 -6.811 1.00 49.34 254 GLU A O 1
ATOM 1975 N N . HIS A 1 255 ? 14.445 -3.526 -5.974 1.00 44.16 255 HIS A N 1
ATOM 1976 C CA . HIS A 1 255 ? 15.683 -3.558 -5.178 1.00 44.16 255 HIS A CA 1
ATOM 1977 C C . HIS A 1 255 ? 16.916 -4.083 -5.931 1.00 44.16 255 HIS A C 1
ATOM 1979 O O . HIS A 1 255 ? 18.015 -4.140 -5.370 1.00 44.16 255 HIS A O 1
ATOM 1985 N N . SER A 1 256 ? 16.776 -4.455 -7.205 1.00 39.16 256 SER A N 1
ATOM 1986 C CA . SER A 1 256 ? 17.895 -4.903 -8.037 1.00 39.16 256 SER A CA 1
ATOM 1987 C C . SER A 1 256 ? 18.645 -3.724 -8.653 1.00 39.16 256 SER A C 1
ATOM 1989 O O . SER A 1 256 ? 18.525 -3.497 -9.844 1.00 39.16 256 SER A O 1
ATOM 1991 N N . GLU A 1 257 ? 19.434 -3.000 -7.845 1.00 40.97 257 GLU A N 1
ATOM 1992 C CA . GLU A 1 257 ? 20.413 -1.962 -8.242 1.00 40.97 257 GLU A CA 1
ATOM 1993 C C . GLU A 1 257 ? 19.937 -0.990 -9.368 1.00 40.97 257 GLU A C 1
ATOM 1995 O O . GLU A 1 257 ? 19.871 -1.398 -10.527 1.00 40.97 257 GLU A O 1
ATOM 2000 N N . PRO A 1 258 ? 19.758 0.331 -9.124 1.00 38.69 258 PRO A N 1
ATOM 2001 C CA . PRO A 1 258 ? 19.029 1.313 -9.972 1.00 38.69 258 PRO A CA 1
ATOM 2002 C C . PRO A 1 258 ? 19.385 1.444 -11.470 1.00 38.69 258 PRO A C 1
ATOM 2004 O O . PRO A 1 258 ? 18.820 2.273 -12.183 1.00 38.69 258 PRO A O 1
ATOM 2007 N N . LEU A 1 259 ? 20.413 0.737 -11.926 1.00 36.75 259 LEU A N 1
ATOM 2008 C CA . LEU A 1 259 ? 20.915 0.689 -13.292 1.00 36.75 259 LEU A CA 1
ATOM 2009 C C . LEU A 1 259 ? 20.468 -0.564 -14.069 1.00 36.75 259 LEU A C 1
ATOM 2011 O O . LEU A 1 259 ? 20.661 -0.571 -15.281 1.00 36.75 259 LEU A O 1
ATOM 2015 N N . VAL A 1 260 ? 19.940 -1.604 -13.412 1.00 40.09 260 VAL A N 1
ATOM 2016 C CA . VAL A 1 260 ? 19.519 -2.888 -14.022 1.00 40.09 260 VAL A CA 1
ATOM 2017 C C . VAL A 1 260 ? 18.013 -3.037 -14.028 1.00 40.09 260 VAL A C 1
ATOM 2019 O O . VAL A 1 260 ? 17.453 -3.591 -14.971 1.00 40.09 260 VAL A O 1
ATOM 2022 N N . ASP A 1 261 ? 17.378 -2.509 -12.995 1.00 49.12 261 ASP A N 1
ATOM 2023 C CA . ASP A 1 261 ? 15.941 -2.478 -12.905 1.00 49.12 261 ASP A CA 1
ATOM 2024 C C . ASP A 1 261 ? 15.348 -1.699 -14.096 1.00 49.12 261 ASP A C 1
ATOM 2026 O O . ASP A 1 261 ? 15.686 -0.543 -14.344 1.00 49.12 261 ASP A O 1
ATOM 2030 N N . GLY A 1 262 ? 14.537 -2.357 -14.921 1.00 48.00 262 GLY A N 1
ATOM 2031 C CA . GLY A 1 262 ? 13.797 -1.693 -15.994 1.00 48.00 262 GLY A CA 1
ATOM 2032 C C . GLY A 1 262 ? 12.579 -0.936 -15.463 1.00 48.00 262 GLY A C 1
ATOM 2033 O O . GLY A 1 262 ? 12.064 -0.066 -16.166 1.00 48.00 262 GLY A O 1
ATOM 2034 N N . ALA A 1 263 ? 12.147 -1.241 -14.235 1.00 52.62 263 ALA A N 1
ATOM 2035 C CA . ALA A 1 263 ? 10.971 -0.682 -13.584 1.00 52.62 263 ALA A CA 1
ATOM 2036 C C . ALA A 1 263 ? 11.055 0.830 -13.397 1.00 52.62 263 ALA A C 1
ATOM 2038 O O . ALA A 1 263 ? 10.089 1.527 -13.711 1.00 52.62 263 ALA A O 1
ATOM 2039 N N . TRP A 1 264 ? 12.235 1.363 -13.044 1.00 56.62 264 TRP A N 1
ATOM 2040 C CA . TRP A 1 264 ? 12.401 2.815 -12.887 1.00 56.62 264 TRP A CA 1
ATOM 2041 C C . TRP A 1 264 ? 12.061 3.590 -14.157 1.00 56.62 264 TRP A C 1
ATOM 2043 O O . TRP A 1 264 ? 11.677 4.753 -14.079 1.00 56.62 264 TRP A O 1
ATOM 2053 N N . ILE A 1 265 ? 12.195 2.983 -15.344 1.00 56.72 265 ILE A N 1
ATOM 2054 C CA . ILE A 1 265 ? 11.779 3.624 -16.597 1.00 56.72 265 ILE A CA 1
ATOM 2055 C C . ILE A 1 265 ? 10.257 3.767 -16.621 1.00 56.72 265 ILE A C 1
ATOM 2057 O O . ILE A 1 265 ? 9.764 4.821 -17.014 1.00 56.72 265 ILE A O 1
ATOM 2061 N N . TYR A 1 266 ? 9.515 2.747 -16.199 1.00 62.59 266 TYR A N 1
ATOM 2062 C CA . TYR A 1 266 ? 8.056 2.778 -16.148 1.00 62.59 266 TYR A CA 1
ATOM 2063 C C . TYR A 1 266 ? 7.538 3.766 -15.106 1.00 62.59 266 TYR A C 1
ATOM 2065 O O . TYR A 1 266 ? 6.700 4.606 -15.437 1.00 62.59 266 TYR A O 1
ATOM 2073 N N . GLU A 1 267 ? 8.098 3.756 -13.900 1.00 71.25 267 GLU A N 1
ATOM 2074 C CA . GLU A 1 267 ? 7.750 4.712 -12.843 1.00 71.25 267 GLU A CA 1
ATOM 2075 C C . GLU A 1 267 ? 8.045 6.155 -13.273 1.00 71.25 267 GLU A C 1
ATOM 2077 O O . GLU A 1 267 ? 7.231 7.074 -13.116 1.00 71.25 267 GLU A O 1
ATOM 2082 N N . PHE A 1 268 ? 9.198 6.348 -13.912 1.00 65.81 268 PHE A N 1
ATOM 2083 C CA . PHE A 1 268 ? 9.604 7.623 -14.469 1.00 65.81 268 PHE A CA 1
ATOM 2084 C C . PHE A 1 268 ? 8.686 8.093 -15.598 1.00 65.81 268 PHE A C 1
ATOM 2086 O O . PHE A 1 268 ? 8.314 9.266 -15.634 1.00 65.81 268 PHE A O 1
ATOM 2093 N N . LEU A 1 269 ? 8.328 7.213 -16.536 1.00 62.41 269 LEU A N 1
ATOM 2094 C CA . LEU A 1 269 ? 7.426 7.545 -17.639 1.00 62.41 269 LEU A CA 1
ATOM 2095 C C . LEU A 1 269 ? 6.018 7.838 -17.119 1.00 62.41 269 LEU A C 1
ATOM 2097 O O . LEU A 1 269 ? 5.391 8.772 -17.617 1.00 62.41 269 LEU A O 1
ATOM 2101 N N . GLY A 1 270 ? 5.561 7.132 -16.082 1.00 67.12 270 GLY A N 1
ATOM 2102 C CA . GLY A 1 270 ? 4.348 7.462 -15.338 1.00 67.12 270 GLY A CA 1
ATOM 2103 C C . GLY A 1 270 ? 4.423 8.871 -14.751 1.00 67.12 270 GLY A C 1
ATOM 2104 O O . GLY A 1 270 ? 3.602 9.729 -15.076 1.00 67.12 270 GLY A O 1
ATOM 2105 N N . THR A 1 271 ? 5.470 9.161 -13.979 1.00 68.75 271 THR A N 1
ATOM 2106 C CA . THR A 1 271 ? 5.677 10.485 -13.372 1.00 68.75 271 THR A CA 1
ATOM 2107 C C . THR A 1 271 ? 5.732 11.581 -14.447 1.00 68.75 271 THR A C 1
ATOM 2109 O O . THR A 1 271 ? 5.057 12.610 -14.363 1.00 68.75 271 THR A O 1
ATOM 2112 N N . ALA A 1 272 ? 6.484 11.360 -15.528 1.00 62.97 272 ALA A N 1
ATOM 2113 C CA . ALA A 1 272 ? 6.575 12.283 -16.655 1.00 62.97 272 ALA A CA 1
ATOM 2114 C C . ALA A 1 272 ? 5.224 12.467 -17.363 1.00 62.97 272 ALA A C 1
ATOM 2116 O O . ALA A 1 272 ? 4.894 13.584 -17.768 1.00 62.97 272 ALA A O 1
ATOM 2117 N N . HIS A 1 273 ? 4.424 11.407 -17.481 1.00 66.19 273 HIS A N 1
ATOM 2118 C CA . HIS A 1 273 ? 3.060 11.468 -17.990 1.00 66.19 273 HIS A CA 1
ATOM 2119 C C . HIS A 1 273 ? 2.187 12.378 -17.116 1.00 66.19 273 HIS A C 1
ATOM 2121 O O . HIS A 1 273 ? 1.511 13.271 -17.633 1.00 66.19 273 HIS A O 1
ATOM 2127 N N . THR A 1 274 ? 2.272 12.242 -15.796 1.00 69.00 274 THR A N 1
ATOM 2128 C CA . THR A 1 274 ? 1.513 13.062 -14.848 1.00 69.00 274 THR A CA 1
ATOM 2129 C C . THR A 1 274 ? 1.897 14.537 -14.916 1.00 69.00 274 THR A C 1
ATOM 2131 O O . THR A 1 274 ? 1.045 15.406 -15.124 1.00 69.00 274 THR A O 1
ATOM 2134 N N . PHE A 1 275 ? 3.186 14.859 -14.821 1.00 66.69 275 PHE A N 1
ATOM 2135 C CA . PHE A 1 275 ? 3.642 16.252 -14.833 1.00 66.69 275 PHE A CA 1
ATOM 2136 C C . PHE A 1 275 ? 3.613 16.891 -16.225 1.00 66.69 275 PHE A C 1
ATOM 2138 O O . PHE A 1 275 ? 3.413 18.102 -16.350 1.00 66.69 275 PHE A O 1
ATOM 2145 N N . GLY A 1 276 ? 3.775 16.090 -17.276 1.00 53.66 276 GLY A N 1
ATOM 2146 C CA . GLY A 1 276 ? 3.732 16.528 -18.665 1.00 53.66 276 GLY A CA 1
ATOM 2147 C C . GLY A 1 276 ? 2.311 16.698 -19.197 1.00 53.66 276 GLY A C 1
ATOM 2148 O O . GLY A 1 276 ? 1.956 17.785 -19.650 1.00 53.66 276 GLY A O 1
ATOM 2149 N N . LEU A 1 277 ? 1.500 15.636 -19.164 1.00 55.81 277 LEU A N 1
ATOM 2150 C CA . LEU A 1 277 ? 0.178 15.601 -19.808 1.00 55.81 277 LEU A CA 1
ATOM 2151 C C . LEU A 1 277 ? -0.970 15.957 -18.864 1.00 55.81 277 LEU A C 1
ATOM 2153 O O . LEU A 1 277 ? -1.968 16.523 -19.312 1.00 55.81 277 LEU A O 1
ATOM 2157 N N . HIS A 1 278 ? -0.825 15.670 -17.570 1.00 62.22 278 HIS A N 1
ATOM 2158 C CA . HIS A 1 278 ? -1.814 16.031 -16.550 1.00 62.22 278 HIS A CA 1
ATOM 2159 C C . HIS A 1 278 ? -1.429 17.276 -15.752 1.00 62.22 278 HIS A C 1
ATOM 2161 O O . HIS A 1 278 ? -2.142 17.657 -14.826 1.00 62.22 278 HIS A O 1
ATOM 2167 N N . TYR A 1 279 ? -0.343 17.955 -16.137 1.00 69.94 279 TYR A N 1
ATOM 2168 C CA . TYR A 1 279 ? 0.138 19.183 -15.501 1.00 69.94 279 TYR A CA 1
ATOM 2169 C C . TYR A 1 279 ? 0.332 19.040 -13.980 1.00 69.94 279 TYR A C 1
ATOM 2171 O O . TYR A 1 279 ? 0.097 19.993 -13.235 1.00 69.94 279 TYR A O 1
ATOM 2179 N N . GLY A 1 280 ? 0.717 17.843 -13.529 1.00 70.81 280 GLY A N 1
ATOM 2180 C CA . GLY A 1 280 ? 0.920 17.511 -12.118 1.00 70.81 280 GLY A CA 1
ATOM 2181 C C . GLY A 1 280 ? -0.374 17.350 -11.318 1.00 70.81 280 GLY A C 1
ATOM 2182 O O . GLY A 1 280 ? -0.335 17.455 -10.100 1.00 70.81 280 GLY A O 1
ATOM 2183 N N . LYS A 1 281 ? -1.523 17.172 -11.984 1.00 86.75 281 LYS A N 1
ATOM 2184 C CA . LYS A 1 281 ? -2.797 16.876 -11.326 1.00 86.75 281 LYS A CA 1
ATOM 2185 C C . LYS A 1 281 ? -2.916 15.382 -11.040 1.00 86.75 281 LYS A C 1
ATOM 2187 O O . LYS A 1 281 ? -2.908 14.591 -11.983 1.00 86.75 281 LYS A O 1
ATOM 2192 N N . HIS A 1 282 ? -3.178 15.035 -9.788 1.00 93.62 282 HIS A N 1
ATOM 2193 C CA . HIS A 1 282 ? -3.563 13.690 -9.374 1.00 93.62 282 HIS A CA 1
ATOM 2194 C C . HIS A 1 282 ? -5.079 13.573 -9.174 1.00 93.62 282 HIS A C 1
ATOM 2196 O O . HIS A 1 282 ? -5.804 14.561 -9.004 1.00 93.62 282 HIS A O 1
ATOM 2202 N N . TYR A 1 283 ? -5.583 12.345 -9.248 1.00 94.44 283 TYR A N 1
ATOM 2203 C CA . TYR A 1 283 ? -6.980 12.021 -8.993 1.00 94.44 283 TYR A CA 1
ATOM 2204 C C . TYR A 1 283 ? -7.160 11.731 -7.512 1.00 94.44 283 TYR A C 1
ATOM 2206 O O . TYR A 1 283 ? -6.472 10.891 -6.957 1.00 94.44 283 TYR A O 1
ATOM 2214 N N . TYR A 1 284 ? -8.094 12.419 -6.864 1.00 96.88 284 TYR A N 1
ATOM 2215 C CA . TYR A 1 284 ? -8.401 12.175 -5.462 1.00 96.88 284 TYR A CA 1
ATOM 2216 C C . TYR A 1 284 ? -9.865 12.481 -5.166 1.00 96.88 284 TYR A C 1
ATOM 2218 O O . TYR A 1 284 ? -10.362 13.565 -5.489 1.00 96.88 284 TYR A O 1
ATOM 2226 N N . HIS A 1 285 ? -10.568 11.534 -4.548 1.00 96.56 285 HIS A N 1
ATOM 2227 C CA . HIS A 1 285 ? -11.935 11.740 -4.075 1.00 96.56 285 HIS A CA 1
ATOM 2228 C C . HIS A 1 285 ? -11.926 12.238 -2.626 1.00 96.56 285 HIS A C 1
ATOM 2230 O O . HIS A 1 285 ? -11.902 11.454 -1.673 1.00 96.56 285 HIS A O 1
ATOM 2236 N N . LYS A 1 286 ? -11.984 13.565 -2.479 1.00 96.19 286 LYS A N 1
ATOM 2237 C CA . LYS A 1 286 ? -12.091 14.241 -1.181 1.00 96.19 286 LYS A CA 1
ATOM 2238 C C . LYS A 1 286 ? -13.269 13.745 -0.358 1.00 96.19 286 LYS A C 1
ATOM 2240 O O . LYS A 1 286 ? -14.316 13.403 -0.912 1.00 96.19 286 LYS A O 1
ATOM 2245 N N . VAL A 1 287 ? -13.139 13.835 0.963 1.00 97.44 287 VAL A N 1
ATOM 2246 C CA . VAL A 1 287 ? -14.290 13.667 1.850 1.00 97.44 287 VAL A CA 1
ATOM 2247 C C . VAL A 1 287 ? -15.261 14.823 1.570 1.00 97.44 287 VAL A C 1
ATOM 2249 O O . VAL A 1 287 ? -14.884 15.992 1.717 1.00 97.44 287 VAL A O 1
ATOM 2252 N N . PRO A 1 288 ? -16.505 14.551 1.138 1.00 96.38 288 PRO A N 1
ATOM 2253 C CA . PRO A 1 288 ? -17.444 15.606 0.803 1.00 96.38 288 PRO A CA 1
ATOM 2254 C C . PRO A 1 288 ? -17.863 16.372 2.058 1.00 96.38 288 PRO A C 1
ATOM 2256 O O . PRO A 1 288 ? -17.757 15.892 3.188 1.00 96.38 288 PRO A O 1
ATOM 2259 N N . SER A 1 289 ? -18.357 17.593 1.871 1.00 94.50 289 SER A N 1
ATOM 2260 C CA . SER A 1 289 ? -18.958 18.348 2.970 1.00 94.50 289 SER A CA 1
ATOM 2261 C C . SER A 1 289 ? -20.231 17.664 3.460 1.00 94.50 289 SER A C 1
ATOM 2263 O O . SER A 1 289 ? -21.003 17.126 2.667 1.00 94.50 289 SER A O 1
ATOM 2265 N N . SER A 1 290 ? -20.477 17.737 4.768 1.00 92.50 290 SER A N 1
ATOM 2266 C CA . SER A 1 290 ? -21.697 17.197 5.361 1.00 92.50 290 SER A CA 1
ATOM 2267 C C . SER A 1 290 ? -22.942 17.855 4.748 1.00 92.50 290 SER A C 1
ATOM 2269 O O . SER A 1 290 ? -23.014 19.091 4.712 1.00 92.50 290 SER A O 1
ATOM 2271 N N . PRO A 1 291 ? -23.973 17.078 4.361 1.00 84.00 291 PRO A N 1
ATOM 2272 C CA . PRO A 1 291 ? -25.254 17.624 3.907 1.00 84.00 291 PRO A CA 1
ATOM 2273 C C . PRO A 1 291 ? -25.931 18.552 4.932 1.00 84.00 291 PRO A C 1
ATOM 2275 O O . PRO A 1 291 ? -26.749 19.389 4.561 1.00 84.00 291 PRO A O 1
ATOM 2278 N N . ALA A 1 292 ? -25.587 18.425 6.220 1.00 83.75 292 ALA A N 1
ATOM 2279 C CA . ALA A 1 292 ? -26.111 19.254 7.306 1.00 83.75 292 ALA A CA 1
ATOM 2280 C C . ALA A 1 292 ? -25.424 20.633 7.438 1.00 83.75 292 ALA A C 1
ATOM 2282 O O . ALA A 1 292 ? -25.836 21.441 8.268 1.00 83.75 292 ALA A O 1
ATOM 2283 N N . GLY A 1 293 ? -24.400 20.926 6.627 1.00 68.56 293 GLY A N 1
ATOM 2284 C CA . GLY A 1 293 ? -23.823 22.269 6.491 1.00 68.56 293 GLY A CA 1
ATOM 2285 C C . GLY A 1 293 ? -22.650 22.613 7.418 1.00 68.56 293 GLY A C 1
ATOM 2286 O O . GLY A 1 293 ? -22.172 23.745 7.376 1.00 68.56 293 GLY A O 1
ATOM 2287 N N . SER A 1 294 ? -22.141 21.672 8.221 1.00 80.88 294 SER A N 1
ATOM 2288 C CA . SER A 1 294 ? -20.909 21.861 9.005 1.00 80.88 294 SER A CA 1
ATOM 2289 C C . SER A 1 294 ? -20.019 20.617 8.977 1.00 80.88 294 SER A C 1
ATOM 2291 O O . SER A 1 294 ? -20.482 19.533 9.329 1.00 80.88 294 SER A O 1
ATOM 2293 N N . GLY A 1 295 ? -18.741 20.788 8.625 1.00 88.38 295 GLY A N 1
ATOM 2294 C CA . GLY A 1 295 ? -17.739 19.716 8.619 1.00 88.38 295 GLY A CA 1
ATOM 2295 C C . GLY A 1 295 ? -17.825 18.770 7.416 1.00 88.38 295 GLY A C 1
ATOM 2296 O O . GLY A 1 295 ? -18.475 19.070 6.411 1.00 88.38 295 GLY A O 1
ATOM 2297 N N . TYR A 1 296 ? -17.145 17.631 7.531 1.00 95.81 296 TYR A N 1
ATOM 2298 C CA . TYR A 1 296 ? -17.113 16.574 6.520 1.00 95.81 296 TYR A CA 1
ATOM 2299 C C . TYR A 1 296 ? -18.257 15.568 6.711 1.00 95.81 296 TYR A C 1
ATOM 2301 O O . TYR A 1 296 ? -18.763 15.387 7.820 1.00 95.81 296 TYR A O 1
ATOM 2309 N N . ASP A 1 297 ? -18.672 14.905 5.634 1.00 96.62 297 ASP A N 1
ATOM 2310 C CA . ASP A 1 297 ? -19.545 13.738 5.708 1.00 96.62 297 ASP A CA 1
ATOM 2311 C C . ASP A 1 297 ? -18.744 12.533 6.208 1.00 96.62 297 ASP A C 1
ATOM 2313 O O . ASP A 1 297 ? -18.116 11.796 5.448 1.00 96.62 297 ASP A O 1
ATOM 2317 N N . TYR A 1 298 ? -18.769 12.325 7.519 1.00 96.19 298 TYR A N 1
ATOM 2318 C CA . TYR A 1 298 ? -18.061 11.219 8.151 1.00 96.19 298 TYR A CA 1
ATOM 2319 C C . TYR A 1 298 ? -18.660 9.833 7.864 1.00 96.19 298 TYR A C 1
ATOM 2321 O O . TYR A 1 298 ? -18.067 8.835 8.262 1.00 96.19 298 TYR A O 1
ATOM 2329 N N . ASN A 1 299 ? -19.798 9.737 7.168 1.00 95.62 299 ASN A N 1
ATOM 2330 C CA . ASN A 1 299 ? -20.319 8.454 6.685 1.00 95.62 299 ASN A CA 1
ATOM 2331 C C . ASN A 1 299 ? -19.846 8.128 5.262 1.00 95.62 299 ASN A C 1
ATOM 2333 O O . ASN A 1 299 ? -20.092 7.025 4.770 1.00 95.62 299 ASN A O 1
ATOM 2337 N N . TYR A 1 300 ? -19.157 9.058 4.598 1.00 97.31 300 TYR A N 1
ATOM 2338 C CA . TYR A 1 300 ? -18.590 8.827 3.279 1.00 97.31 300 TYR A CA 1
ATOM 2339 C C . TYR A 1 300 ? -17.562 7.690 3.310 1.00 97.31 300 TYR A C 1
ATOM 2341 O O . TYR A 1 300 ? -16.728 7.618 4.210 1.00 97.31 300 TYR A O 1
ATOM 2349 N N . SER A 1 301 ? -17.632 6.795 2.322 1.00 96.81 301 SER A N 1
ATOM 2350 C CA . SER A 1 301 ? -16.786 5.595 2.220 1.00 96.81 301 SER A CA 1
ATOM 2351 C C . SER A 1 301 ? -16.785 4.688 3.470 1.00 96.81 301 SER A C 1
ATOM 2353 O O . SER A 1 301 ? -15.789 4.034 3.782 1.00 96.81 301 SER A O 1
ATOM 2355 N N . VAL A 1 302 ? -17.911 4.633 4.192 1.00 97.81 302 VAL A N 1
ATOM 2356 C CA . VAL A 1 302 ? -18.145 3.678 5.285 1.00 97.81 302 VAL A CA 1
ATOM 2357 C C . VAL A 1 302 ? -19.118 2.596 4.812 1.00 97.81 302 VAL A C 1
ATOM 2359 O O . VAL A 1 302 ? -20.221 2.899 4.356 1.00 97.81 302 VAL A O 1
ATOM 2362 N N . TYR A 1 303 ? -18.731 1.330 4.945 1.00 97.38 303 TYR A N 1
ATOM 2363 C CA . TYR A 1 303 ? -19.500 0.171 4.494 1.00 97.38 303 TYR A CA 1
ATOM 2364 C C . TYR A 1 303 ? -19.725 -0.801 5.648 1.00 97.38 303 TYR A C 1
ATOM 2366 O O . TYR A 1 303 ? -18.848 -1.023 6.482 1.00 97.38 303 TYR A O 1
ATOM 2374 N N . ASN A 1 304 ? -20.901 -1.422 5.675 1.00 94.56 304 ASN A N 1
ATOM 2375 C CA . ASN A 1 304 ? -21.183 -2.488 6.627 1.00 94.56 304 ASN A CA 1
ATOM 2376 C C . ASN A 1 304 ? -20.819 -3.845 6.026 1.00 94.56 304 ASN A C 1
ATOM 2378 O O . ASN A 1 304 ? -21.080 -4.090 4.849 1.00 94.56 304 ASN A O 1
ATOM 2382 N N . PHE A 1 305 ? -20.310 -4.748 6.856 1.00 91.31 305 PHE A N 1
ATOM 2383 C CA . PHE A 1 305 ? -20.147 -6.158 6.505 1.00 91.31 305 PHE A CA 1
ATOM 2384 C C . PHE A 1 305 ? -20.917 -7.045 7.495 1.00 91.31 305 PHE A C 1
ATOM 2386 O O . PHE A 1 305 ? -21.219 -6.601 8.608 1.00 91.31 305 PHE A O 1
ATOM 2393 N N . PRO A 1 306 ? -21.328 -8.265 7.097 1.00 89.69 306 PRO A N 1
ATOM 2394 C CA . PRO A 1 306 ? -22.275 -9.044 7.883 1.00 89.69 306 PRO A CA 1
ATOM 2395 C C . PRO A 1 306 ? -21.690 -9.473 9.231 1.00 89.69 306 PRO A C 1
ATOM 2397 O O . PRO A 1 306 ? -20.501 -9.760 9.360 1.00 89.69 306 PRO A O 1
ATOM 2400 N N . ASP A 1 307 ? -22.554 -9.554 10.239 1.00 91.19 307 ASP A N 1
ATOM 2401 C CA . ASP A 1 307 ? -22.199 -10.060 11.564 1.00 91.19 307 ASP A CA 1
ATOM 2402 C C . ASP A 1 307 ? -22.245 -11.596 11.576 1.00 91.19 307 ASP A C 1
ATOM 2404 O O . ASP A 1 307 ? -23.195 -12.230 12.037 1.00 91.19 307 ASP A O 1
ATOM 2408 N N . ARG A 1 308 ? -21.245 -12.198 10.929 1.00 94.62 308 ARG A N 1
ATOM 2409 C CA . ARG A 1 308 ? -21.024 -13.645 10.833 1.00 94.62 308 ARG A CA 1
ATOM 2410 C C . ARG A 1 308 ? -19.519 -13.927 10.798 1.00 94.62 308 ARG A C 1
ATOM 2412 O O . ARG A 1 308 ? -18.754 -12.994 10.554 1.00 94.62 308 ARG A O 1
ATOM 2419 N N . PRO A 1 309 ? -19.083 -15.188 10.973 1.00 96.56 309 PRO A N 1
ATOM 2420 C CA . PRO A 1 309 ? -17.714 -15.564 10.656 1.00 96.56 309 PRO A CA 1
ATOM 2421 C C . PRO A 1 309 ? -17.344 -15.125 9.234 1.00 96.56 309 PRO A C 1
ATOM 2423 O O . PRO A 1 309 ? -18.091 -15.411 8.288 1.00 96.56 309 PRO A O 1
ATOM 2426 N N . LEU A 1 310 ? -16.232 -14.403 9.116 1.00 96.44 310 LEU A N 1
ATOM 2427 C CA . LEU A 1 310 ? -15.739 -13.823 7.871 1.00 96.44 310 LEU A CA 1
ATOM 2428 C C . LEU A 1 310 ? -14.232 -13.987 7.759 1.00 96.44 310 LEU A C 1
ATOM 2430 O O . LEU A 1 310 ? -13.516 -13.697 8.713 1.00 96.44 310 LEU A O 1
ATOM 2434 N N . ARG A 1 311 ? -13.756 -14.362 6.576 1.00 98.19 311 ARG A N 1
ATOM 2435 C CA . ARG A 1 311 ? -12.333 -14.391 6.244 1.00 98.19 311 ARG A CA 1
ATOM 2436 C C . ARG A 1 311 ? -11.981 -13.265 5.286 1.00 98.19 311 ARG A C 1
ATOM 2438 O O . ARG A 1 311 ? -12.467 -13.232 4.160 1.00 98.19 311 ARG A O 1
ATOM 2445 N N . LEU A 1 312 ? -11.094 -12.375 5.708 1.00 98.38 312 LEU A N 1
ATOM 2446 C CA . LEU A 1 312 ? -10.486 -11.379 4.834 1.00 98.38 312 LEU A CA 1
ATOM 2447 C C . LEU A 1 312 ? -9.209 -11.972 4.246 1.00 98.38 312 LEU A C 1
ATOM 2449 O O . LEU A 1 312 ? -8.390 -12.493 5.002 1.00 98.38 312 LEU A O 1
ATOM 2453 N N . GLY A 1 313 ? -9.028 -11.877 2.932 1.00 98.62 313 GLY A N 1
ATOM 2454 C CA . GLY A 1 313 ? -7.721 -12.022 2.293 1.00 98.62 313 GLY A CA 1
ATOM 2455 C C . GLY A 1 313 ? -7.077 -10.651 2.123 1.00 98.62 313 GLY A C 1
ATOM 2456 O O . GLY A 1 313 ? -7.724 -9.746 1.604 1.00 98.62 313 GLY A O 1
ATOM 2457 N N . VAL A 1 314 ? -5.837 -10.479 2.574 1.00 98.81 314 VAL A N 1
ATOM 2458 C CA . VAL A 1 314 ? -5.112 -9.205 2.507 1.00 98.81 314 VAL A CA 1
ATOM 2459 C C . VAL A 1 314 ? -3.816 -9.398 1.728 1.00 98.81 314 VAL A C 1
ATOM 2461 O O . VAL A 1 314 ? -3.015 -10.276 2.057 1.00 98.81 314 VAL A O 1
ATOM 2464 N N . LEU A 1 315 ? -3.636 -8.572 0.701 1.00 97.94 315 LEU A N 1
ATOM 2465 C CA . LEU A 1 315 ? -2.476 -8.538 -0.189 1.00 97.94 315 LEU A CA 1
ATOM 2466 C C . LEU A 1 315 ? -1.904 -7.120 -0.218 1.00 97.94 315 LEU A C 1
ATOM 2468 O O . LEU A 1 315 ? -2.654 -6.153 -0.104 1.00 97.94 315 LEU A O 1
ATOM 2472 N N . ALA A 1 316 ? -0.605 -6.991 -0.435 1.00 97.06 316 ALA A N 1
ATOM 2473 C CA . ALA A 1 316 ? 0.073 -5.729 -0.709 1.00 97.06 316 ALA A CA 1
ATOM 2474 C C . ALA A 1 316 ? 1.172 -5.996 -1.741 1.00 97.06 316 ALA A C 1
ATOM 2476 O O . ALA A 1 316 ? 1.653 -7.131 -1.799 1.00 97.06 316 ALA A O 1
ATOM 2477 N N . ASP A 1 317 ? 1.504 -5.012 -2.580 1.00 93.75 317 ASP A N 1
ATOM 2478 C CA . ASP A 1 317 ? 2.661 -5.088 -3.487 1.00 93.75 317 ASP A CA 1
ATOM 2479 C C . ASP A 1 317 ? 2.648 -6.368 -4.363 1.00 93.75 317 ASP A C 1
ATOM 2481 O O . ASP A 1 317 ? 3.628 -7.104 -4.530 1.00 93.75 317 ASP A O 1
ATOM 2485 N N . TRP A 1 318 ? 1.445 -6.713 -4.822 1.00 92.62 318 TRP A N 1
ATOM 2486 C CA . TRP A 1 318 ? 1.093 -8.010 -5.405 1.00 92.62 318 TRP A CA 1
ATOM 2487 C C . TRP A 1 318 ? 0.765 -7.953 -6.910 1.00 92.62 318 TRP A C 1
ATOM 2489 O O . TRP A 1 318 ? 1.210 -8.838 -7.647 1.00 92.62 318 TRP A O 1
ATOM 2499 N N . PRO A 1 319 ? -0.013 -6.970 -7.410 1.00 90.81 319 PRO A N 1
ATOM 2500 C CA . PRO A 1 319 ? -0.368 -6.901 -8.817 1.00 90.81 319 PRO A CA 1
ATOM 2501 C C . PRO A 1 319 ? 0.829 -6.431 -9.648 1.00 90.81 319 PRO A C 1
ATOM 2503 O O . PRO A 1 319 ? 1.030 -5.244 -9.887 1.00 90.81 319 PRO A O 1
ATOM 2506 N N . THR A 1 320 ? 1.624 -7.396 -10.101 1.00 77.25 320 THR A N 1
ATOM 2507 C CA . THR A 1 320 ? 2.773 -7.186 -10.996 1.00 77.25 320 THR A CA 1
ATOM 2508 C C . THR A 1 320 ? 2.558 -7.808 -12.372 1.00 77.25 320 THR A C 1
ATOM 2510 O O . THR A 1 320 ? 3.332 -7.571 -13.286 1.00 77.25 320 THR A O 1
ATOM 2513 N N . GLY A 1 321 ? 1.545 -8.665 -12.531 1.00 73.88 321 GLY A N 1
ATOM 2514 C CA . GLY A 1 321 ? 1.366 -9.496 -13.727 1.00 73.88 321 GLY A CA 1
ATOM 2515 C C . GLY A 1 321 ? 2.302 -10.710 -13.786 1.00 73.88 321 GLY A C 1
ATOM 2516 O O . GLY A 1 321 ? 2.165 -11.546 -14.681 1.00 73.88 321 GLY A O 1
ATOM 2517 N N . ALA A 1 322 ? 3.218 -10.858 -12.823 1.00 72.69 322 ALA A N 1
ATOM 2518 C CA . ALA A 1 322 ? 4.173 -11.957 -12.799 1.00 72.69 322 ALA A CA 1
ATOM 2519 C C . ALA A 1 322 ? 3.497 -13.292 -12.438 1.00 72.69 322 ALA A C 1
ATOM 2521 O O . ALA A 1 322 ? 2.549 -13.317 -11.643 1.00 72.69 322 ALA A O 1
ATOM 2522 N N . PRO A 1 323 ? 4.016 -14.437 -12.928 1.00 75.00 323 PRO A N 1
ATOM 2523 C CA . PRO A 1 323 ? 3.538 -15.760 -12.519 1.00 75.00 323 PRO A CA 1
ATOM 2524 C C . PRO A 1 323 ? 3.520 -15.965 -10.997 1.00 75.00 323 PRO A C 1
ATOM 2526 O O . PRO A 1 323 ? 2.616 -16.608 -10.473 1.00 75.00 323 PRO A O 1
ATOM 2529 N N . ALA A 1 324 ? 4.484 -15.377 -10.284 1.00 77.88 324 ALA A N 1
ATOM 2530 C CA . ALA A 1 324 ? 4.573 -15.465 -8.832 1.00 77.88 324 ALA A CA 1
ATOM 2531 C C . ALA A 1 324 ? 3.398 -14.770 -8.122 1.00 77.88 324 ALA A C 1
ATOM 2533 O O . ALA A 1 324 ? 2.813 -15.343 -7.204 1.00 77.88 324 ALA A O 1
ATOM 2534 N N . GLY A 1 325 ? 2.992 -13.589 -8.605 1.00 84.19 325 GLY A N 1
ATOM 2535 C CA . GLY A 1 325 ? 1.791 -12.907 -8.129 1.00 84.19 325 GLY A CA 1
ATOM 2536 C C . GLY A 1 325 ? 0.539 -13.742 -8.399 1.00 84.19 325 GLY A C 1
ATOM 2537 O O . GLY A 1 325 ? -0.232 -14.018 -7.481 1.00 84.19 325 GLY A O 1
ATOM 2538 N N . HIS A 1 326 ? 0.361 -14.252 -9.621 1.00 86.88 326 HIS A N 1
ATOM 2539 C CA . HIS A 1 326 ? -0.770 -15.137 -9.926 1.00 86.88 326 HIS A CA 1
ATOM 2540 C C . HIS A 1 326 ? -0.847 -16.339 -8.975 1.00 86.88 326 HIS A C 1
ATOM 2542 O O . HIS A 1 326 ? -1.911 -16.614 -8.422 1.00 86.88 326 HIS A O 1
ATOM 2548 N N . HIS A 1 327 ? 0.283 -16.991 -8.705 1.00 89.75 327 HIS A N 1
ATOM 2549 C CA . HIS A 1 327 ? 0.335 -18.130 -7.792 1.00 89.75 327 HIS A CA 1
ATOM 2550 C C . HIS A 1 327 ? -0.008 -17.745 -6.340 1.00 89.75 327 HIS A C 1
ATOM 2552 O O . HIS A 1 327 ? -0.774 -18.447 -5.685 1.00 89.75 327 HIS A O 1
ATOM 2558 N N . VAL A 1 328 ? 0.466 -16.598 -5.839 1.00 94.44 328 VAL A N 1
ATOM 2559 C CA . VAL A 1 328 ? 0.068 -16.071 -4.516 1.00 94.44 328 VAL A CA 1
ATOM 2560 C C . VAL A 1 328 ? -1.451 -15.873 -4.420 1.00 94.44 328 VAL A C 1
ATOM 2562 O O . VAL A 1 328 ? -2.068 -16.250 -3.419 1.00 94.44 328 VAL A O 1
ATOM 2565 N N . LEU A 1 329 ? -2.076 -15.349 -5.477 1.00 96.69 329 LEU A N 1
ATOM 2566 C CA . LEU A 1 329 ? -3.529 -15.175 -5.542 1.00 96.69 329 LEU A CA 1
ATOM 2567 C C . LEU A 1 329 ? -4.271 -16.519 -5.543 1.00 96.69 329 LEU A C 1
ATOM 2569 O O . LEU A 1 329 ? -5.292 -16.663 -4.868 1.00 96.69 329 LEU A O 1
ATOM 2573 N N . GLU A 1 330 ? -3.760 -17.505 -6.282 1.00 96.38 330 GLU A N 1
ATOM 2574 C CA . GLU A 1 330 ? -4.307 -18.864 -6.333 1.00 96.38 330 GLU A CA 1
ATOM 2575 C C . GLU A 1 330 ? -4.215 -19.577 -4.977 1.00 96.38 330 GLU A C 1
ATOM 2577 O O . GLU A 1 330 ? -5.179 -20.221 -4.553 1.00 96.38 330 GLU A O 1
ATOM 2582 N N . GLU A 1 331 ? -3.095 -19.447 -4.260 1.00 97.94 331 GLU A N 1
ATOM 2583 C CA . GLU A 1 331 ? -2.950 -19.987 -2.904 1.00 97.94 331 GLU A CA 1
ATOM 2584 C C . GLU A 1 331 ? -3.937 -19.337 -1.928 1.00 97.94 331 GLU A C 1
ATOM 2586 O O . GLU A 1 331 ? -4.612 -20.044 -1.174 1.00 97.94 331 GLU A O 1
ATOM 2591 N N . LEU A 1 332 ? -4.102 -18.010 -1.984 1.00 98.38 332 LEU A N 1
ATOM 2592 C CA . LEU A 1 332 ? -5.113 -17.313 -1.188 1.00 98.38 332 LEU A CA 1
ATOM 2593 C C . LEU A 1 332 ? -6.532 -17.801 -1.528 1.00 98.38 332 LEU A C 1
ATOM 2595 O O . LEU A 1 332 ? -7.358 -17.991 -0.632 1.00 98.38 332 LEU A O 1
ATOM 2599 N N . ALA A 1 333 ? -6.822 -18.071 -2.802 1.00 98.12 333 ALA A N 1
ATOM 2600 C CA . ALA A 1 333 ? -8.131 -18.556 -3.231 1.00 98.12 333 ALA A CA 1
ATOM 2601 C C . ALA A 1 333 ? -8.508 -19.916 -2.629 1.00 98.12 333 ALA A C 1
ATOM 2603 O O . ALA A 1 333 ? -9.676 -20.139 -2.292 1.00 98.12 333 ALA A O 1
ATOM 2604 N N . LYS A 1 334 ? -7.528 -20.801 -2.396 1.00 98.06 334 LYS A N 1
ATOM 2605 C CA . LYS A 1 334 ? -7.745 -22.095 -1.716 1.00 98.06 334 LYS A CA 1
ATOM 2606 C C . LYS A 1 334 ? -8.287 -21.929 -0.297 1.00 98.06 334 LYS A C 1
ATOM 2608 O O . LYS A 1 334 ? -8.945 -22.834 0.214 1.00 98.06 334 LYS A O 1
ATOM 2613 N N . LEU A 1 335 ? -8.042 -20.779 0.330 1.00 98.25 335 LEU A N 1
ATOM 2614 C CA . LEU A 1 335 ? -8.500 -20.464 1.681 1.00 98.25 335 LEU A CA 1
ATOM 2615 C C . LEU A 1 335 ? -9.918 -19.886 1.722 1.00 98.25 335 LEU A C 1
ATOM 2617 O O . LEU A 1 335 ? -10.425 -19.660 2.821 1.00 98.25 335 LEU A O 1
ATOM 2621 N N . GLN A 1 336 ? -10.556 -19.687 0.564 1.00 97.38 336 GLN A N 1
ATOM 2622 C CA . GLN A 1 336 ? -11.944 -19.234 0.427 1.00 97.38 336 GLN A CA 1
ATOM 2623 C C . GLN A 1 336 ? -12.239 -17.943 1.217 1.00 97.38 336 GLN A C 1
ATOM 2625 O O . GLN A 1 336 ? -13.076 -17.959 2.122 1.00 97.38 336 GLN A O 1
ATOM 2630 N N . PRO A 1 337 ? -11.545 -16.826 0.925 1.00 98.12 337 PRO A N 1
ATOM 2631 C CA . PRO A 1 337 ? -11.861 -15.547 1.550 1.00 98.12 337 PRO A CA 1
ATOM 2632 C C . PRO A 1 337 ? -13.286 -15.094 1.197 1.00 98.12 337 PRO A C 1
ATOM 2634 O O . PRO A 1 337 ? -13.768 -15.312 0.087 1.00 98.12 337 PRO A O 1
ATOM 2637 N N . ASP A 1 338 ? -13.948 -14.435 2.147 1.00 97.62 338 ASP A N 1
ATOM 2638 C CA . ASP A 1 338 ? -15.252 -13.790 1.962 1.00 97.62 338 ASP A CA 1
ATOM 2639 C C . ASP A 1 338 ? -15.135 -12.398 1.325 1.00 97.62 338 ASP A C 1
ATOM 2641 O O . ASP A 1 338 ? -16.113 -11.897 0.771 1.00 97.62 338 ASP A O 1
ATOM 2645 N N . LEU A 1 339 ? -13.965 -11.761 1.438 1.00 96.94 339 LEU A N 1
ATOM 2646 C CA . LEU A 1 339 ? -13.617 -10.508 0.769 1.00 96.94 339 LEU A CA 1
ATOM 2647 C C . LEU A 1 339 ? -12.097 -10.368 0.636 1.00 96.94 339 LEU A C 1
ATOM 2649 O O . LEU A 1 339 ? -11.345 -10.979 1.402 1.00 96.94 339 LEU A O 1
ATOM 2653 N N . LEU A 1 340 ? -11.658 -9.522 -0.295 1.00 98.19 340 LEU A N 1
ATOM 2654 C CA . LEU A 1 340 ? -10.255 -9.146 -0.464 1.00 98.19 340 LEU A CA 1
ATOM 2655 C C . LEU A 1 340 ? -10.017 -7.687 -0.092 1.00 98.19 340 LEU A C 1
ATOM 2657 O O . LEU A 1 340 ? -10.857 -6.821 -0.341 1.00 98.19 340 LEU A O 1
ATOM 2661 N N . VAL A 1 341 ? -8.836 -7.426 0.455 1.00 98.62 341 VAL A N 1
ATOM 2662 C CA . VAL A 1 341 ? -8.279 -6.091 0.640 1.00 98.62 341 VAL A CA 1
ATOM 2663 C C . VAL A 1 341 ? -6.896 -6.049 -0.000 1.00 98.62 341 VAL A C 1
ATOM 2665 O O . VAL A 1 341 ? -6.052 -6.891 0.300 1.00 98.62 341 VAL A O 1
ATOM 2668 N N . HIS A 1 342 ? -6.660 -5.068 -0.863 1.00 98.50 342 HIS A N 1
ATOM 2669 C CA . HIS A 1 342 ? -5.348 -4.799 -1.444 1.00 98.50 342 HIS A CA 1
ATOM 2670 C C . HIS A 1 342 ? -4.795 -3.481 -0.888 1.00 98.50 342 HIS A C 1
ATOM 2672 O O . HIS A 1 342 ? -5.478 -2.456 -0.956 1.00 98.50 342 HIS A O 1
ATOM 2678 N N . LEU A 1 343 ? -3.585 -3.520 -0.319 1.00 98.62 343 LEU A N 1
ATOM 2679 C CA . LEU A 1 343 ? -2.936 -2.394 0.361 1.00 98.62 343 LEU A CA 1
ATOM 2680 C C . LEU A 1 343 ? -2.061 -1.523 -0.547 1.00 98.62 343 LEU A C 1
ATOM 2682 O O . LEU A 1 343 ? -1.192 -0.824 -0.042 1.00 98.62 343 LEU A O 1
ATOM 2686 N N . GLY A 1 344 ? -2.304 -1.533 -1.852 1.00 96.31 344 GLY A N 1
ATOM 2687 C CA . GLY A 1 344 ? -1.650 -0.637 -2.799 1.00 96.31 344 GLY A CA 1
ATOM 2688 C C . GLY A 1 344 ? -0.454 -1.240 -3.518 1.00 96.31 344 GLY A C 1
ATOM 2689 O O . GLY A 1 344 ? -0.002 -2.346 -3.199 1.00 96.31 344 GLY A O 1
ATOM 2690 N N . ASP A 1 345 ? -0.005 -0.454 -4.491 1.00 95.31 345 ASP A N 1
ATOM 2691 C CA . ASP A 1 345 ? 1.029 -0.722 -5.482 1.00 95.31 345 ASP A CA 1
ATOM 2692 C C . ASP A 1 345 ? 0.654 -1.792 -6.500 1.00 95.31 345 ASP A C 1
ATOM 2694 O O . ASP A 1 345 ? 1.021 -2.965 -6.425 1.00 95.31 345 ASP A O 1
ATOM 2698 N N . THR A 1 346 ? -0.072 -1.338 -7.525 1.00 91.06 346 THR A N 1
ATOM 2699 C CA . THR A 1 346 ? -0.101 -2.016 -8.819 1.00 91.06 346 THR A CA 1
ATOM 2700 C C . THR A 1 346 ? 1.085 -1.565 -9.662 1.00 91.06 346 THR A C 1
ATOM 2702 O O . THR A 1 346 ? 1.177 -0.402 -10.066 1.00 91.06 346 THR A O 1
ATOM 2705 N N . TYR A 1 347 ? 1.980 -2.500 -9.960 1.00 82.31 347 TYR A N 1
ATOM 2706 C CA . TYR A 1 347 ? 3.232 -2.181 -10.628 1.00 82.31 347 TYR A CA 1
ATOM 2707 C C . TYR A 1 347 ? 3.060 -2.008 -12.134 1.00 82.31 347 TYR A C 1
ATOM 2709 O O . TYR A 1 347 ? 2.238 -2.677 -12.759 1.00 82.31 347 TYR A O 1
ATOM 2717 N N . TYR A 1 348 ? 3.843 -1.127 -12.752 1.00 75.62 348 TYR A N 1
ATOM 2718 C CA . TYR A 1 348 ? 4.920 -0.321 -12.148 1.00 75.62 348 TYR A CA 1
ATOM 2719 C C . TYR A 1 348 ? 4.550 1.133 -11.900 1.00 75.62 348 TYR A C 1
ATOM 2721 O O . TYR A 1 348 ? 5.197 1.796 -11.100 1.00 75.62 348 TYR A O 1
ATOM 2729 N N . ALA A 1 349 ? 3.522 1.652 -12.562 1.00 78.81 349 ALA A N 1
ATOM 2730 C CA . ALA A 1 349 ? 3.092 3.035 -12.372 1.00 78.81 349 ALA A CA 1
ATOM 2731 C C . ALA A 1 349 ? 1.572 3.153 -12.214 1.00 78.81 349 ALA A C 1
ATOM 2733 O O . ALA A 1 349 ? 1.013 4.233 -12.442 1.00 78.81 349 ALA A O 1
ATOM 2734 N N . GLY A 1 350 ? 0.896 2.047 -11.880 1.00 84.44 350 GLY A N 1
ATOM 2735 C CA . GLY A 1 350 ? -0.551 1.973 -11.695 1.00 84.44 350 GLY A CA 1
ATOM 2736 C C . GLY A 1 350 ? -1.357 2.502 -12.871 1.00 84.44 350 GLY A C 1
ATOM 2737 O O . GLY A 1 350 ? -2.424 3.099 -12.688 1.00 84.44 350 GLY A O 1
ATOM 2738 N N . THR A 1 351 ? -0.838 2.337 -14.086 1.00 78.56 351 THR A N 1
ATOM 2739 C CA . THR A 1 351 ? -1.532 2.747 -15.303 1.00 78.56 351 THR A CA 1
ATOM 2740 C C . THR A 1 351 ? -2.872 2.025 -15.414 1.00 78.56 351 THR A C 1
ATOM 2742 O O . THR A 1 351 ? -3.104 0.979 -14.807 1.00 78.56 351 THR A O 1
ATOM 2745 N N . TYR A 1 352 ? -3.778 2.562 -16.237 1.00 80.06 352 TYR A N 1
ATOM 2746 C CA . TYR A 1 352 ? -5.062 1.907 -16.504 1.00 80.06 352 TYR A CA 1
ATOM 2747 C C . TYR A 1 352 ? -4.889 0.435 -16.892 1.00 80.06 352 TYR A C 1
ATOM 2749 O O . TYR A 1 352 ? -5.613 -0.421 -16.395 1.00 80.06 352 TYR A O 1
ATOM 2757 N N . ARG A 1 353 ? -3.919 0.138 -17.761 1.00 76.31 353 ARG A N 1
ATOM 2758 C CA . ARG A 1 353 ? -3.705 -1.221 -18.238 1.00 76.31 353 ARG A CA 1
ATOM 2759 C C . ARG A 1 353 ? -3.182 -2.132 -17.138 1.00 76.31 353 ARG A C 1
ATOM 2761 O O . ARG A 1 353 ? -3.744 -3.201 -16.977 1.00 76.31 353 ARG A O 1
ATOM 2768 N N . GLU A 1 354 ? -2.184 -1.706 -16.370 1.00 80.56 354 GLU A N 1
ATOM 2769 C CA . GLU A 1 354 ? -1.643 -2.495 -15.252 1.00 80.56 354 GLU A CA 1
ATOM 2770 C C . GLU A 1 354 ? -2.745 -2.808 -14.225 1.00 80.56 354 GLU A C 1
ATOM 2772 O O . GLU A 1 354 ? -2.932 -3.951 -13.820 1.00 80.56 354 GLU A O 1
ATOM 2777 N N . GLN A 1 355 ? -3.582 -1.822 -13.904 1.00 88.62 355 GLN A N 1
ATOM 2778 C CA . GLN A 1 355 ? -4.736 -1.989 -13.016 1.00 88.62 355 GLN A CA 1
ATOM 2779 C C . GLN A 1 355 ? -5.765 -2.991 -13.556 1.00 88.62 355 GLN A C 1
ATOM 2781 O O . GLN A 1 355 ? -6.316 -3.801 -12.808 1.00 88.62 355 GLN A O 1
ATOM 2786 N N . MET A 1 356 ? -6.024 -2.988 -14.864 1.00 88.56 356 MET A N 1
ATOM 2787 C CA . MET A 1 356 ? -6.939 -3.960 -15.461 1.00 88.56 356 MET A CA 1
ATOM 2788 C C . MET A 1 356 ? -6.304 -5.348 -15.578 1.00 88.56 356 MET A C 1
ATOM 2790 O O . MET A 1 356 ? -6.891 -6.330 -15.130 1.00 88.56 356 MET A O 1
ATOM 2794 N N . ASP A 1 357 ? -5.119 -5.437 -16.171 1.00 80.62 357 ASP A N 1
ATOM 2795 C CA . ASP A 1 357 ? -4.475 -6.682 -16.580 1.00 80.62 357 ASP A CA 1
ATOM 2796 C C . ASP A 1 357 ? -3.825 -7.421 -15.403 1.00 80.62 357 ASP A C 1
ATOM 2798 O O . ASP A 1 357 ? -3.790 -8.650 -15.428 1.00 80.62 357 ASP A O 1
ATOM 2802 N N . PHE A 1 358 ? -3.355 -6.714 -14.367 1.00 86.81 358 PHE A N 1
ATOM 2803 C CA . PHE A 1 358 ? -2.631 -7.318 -13.238 1.00 86.81 358 PHE A CA 1
ATOM 2804 C C . PHE A 1 358 ? -3.464 -7.408 -11.960 1.00 86.81 358 PHE A C 1
ATOM 2806 O O . PHE A 1 358 ? -3.234 -8.305 -11.151 1.00 86.81 358 PHE A O 1
ATOM 2813 N N . LEU A 1 359 ? -4.451 -6.524 -11.781 1.00 94.38 359 LEU A N 1
ATOM 2814 C CA . LEU A 1 359 ? -5.313 -6.518 -10.598 1.00 94.38 359 LEU A CA 1
ATOM 2815 C C . LEU A 1 359 ? -6.719 -7.035 -10.919 1.00 94.38 359 LEU A C 1
ATOM 2817 O O . LEU A 1 359 ? -7.106 -8.108 -10.452 1.00 94.38 359 LEU A O 1
ATOM 2821 N N . ILE A 1 360 ? -7.502 -6.307 -11.721 1.00 96.25 360 ILE A N 1
ATOM 2822 C CA . ILE A 1 360 ? -8.936 -6.597 -11.895 1.00 96.25 360 ILE A CA 1
ATOM 2823 C C . ILE A 1 360 ? -9.180 -7.925 -12.622 1.00 96.25 360 ILE A C 1
ATOM 2825 O O . ILE A 1 360 ? -9.981 -8.745 -12.161 1.00 96.25 360 ILE A O 1
ATOM 2829 N N . ASN A 1 361 ? -8.517 -8.154 -13.756 1.00 93.69 361 ASN A N 1
ATOM 2830 C CA . ASN A 1 361 ? -8.722 -9.349 -14.571 1.00 93.69 361 ASN A CA 1
ATOM 2831 C C . ASN A 1 361 ? -8.277 -10.626 -13.836 1.00 93.69 361 ASN A C 1
ATOM 2833 O O . ASN A 1 361 ? -9.079 -11.564 -13.799 1.00 93.69 361 ASN A O 1
ATOM 2837 N N . PRO A 1 362 ? -7.096 -10.681 -13.185 1.00 93.94 362 PRO A N 1
ATOM 2838 C CA . PRO A 1 362 ? -6.696 -11.849 -12.403 1.00 93.94 362 PRO A CA 1
ATOM 2839 C C . PRO A 1 362 ? -7.620 -12.128 -11.218 1.00 93.94 362 PRO A C 1
ATOM 2841 O O . PRO A 1 362 ? -8.035 -13.268 -11.022 1.00 93.94 362 PRO A O 1
ATOM 2844 N N . VAL A 1 363 ? -8.040 -11.098 -10.475 1.00 96.81 363 VAL A N 1
ATOM 2845 C CA . VAL A 1 363 ? -9.019 -11.257 -9.386 1.00 96.81 363 VAL A CA 1
ATOM 2846 C C . VAL A 1 363 ? -10.323 -11.864 -9.905 1.00 96.81 363 VAL A C 1
ATOM 2848 O O . VAL A 1 363 ? -10.818 -12.842 -9.341 1.00 96.81 363 VAL A O 1
ATOM 2851 N N . ARG A 1 364 ? -10.870 -11.334 -11.005 1.00 95.75 364 ARG A N 1
ATOM 2852 C CA . ARG A 1 364 ? -12.103 -11.857 -11.617 1.00 95.75 364 ARG A CA 1
ATOM 2853 C C . ARG A 1 364 ? -11.923 -13.280 -12.146 1.00 95.75 364 ARG A C 1
ATOM 2855 O O . ARG A 1 364 ? -12.856 -14.073 -12.044 1.00 95.75 364 ARG A O 1
ATOM 2862 N N . ALA A 1 365 ? -10.760 -13.610 -12.702 1.00 95.94 365 ALA A N 1
ATOM 2863 C CA . ALA A 1 365 ? -10.460 -14.951 -13.193 1.00 95.94 365 ALA A CA 1
ATOM 2864 C C . ALA A 1 365 ? -10.394 -15.978 -12.051 1.00 95.94 365 ALA A C 1
ATOM 2866 O O . ALA A 1 365 ? -10.940 -17.072 -12.182 1.00 95.94 365 ALA A O 1
ATOM 2867 N N . THR A 1 366 ? -9.787 -15.606 -10.923 1.00 96.69 366 THR A N 1
ATOM 2868 C CA . THR A 1 366 ? -9.567 -16.503 -9.782 1.00 96.69 366 THR A CA 1
ATOM 2869 C C . THR A 1 366 ? -10.798 -16.638 -8.884 1.00 96.69 366 THR A C 1
ATOM 2871 O O . THR A 1 366 ? -11.137 -17.741 -8.457 1.00 96.69 366 THR A O 1
ATOM 2874 N N . PHE A 1 367 ? -11.499 -15.536 -8.605 1.00 95.88 367 PHE A N 1
ATOM 2875 C CA . PHE A 1 367 ? -12.601 -15.495 -7.632 1.00 95.88 367 PHE A CA 1
ATOM 2876 C C . PHE A 1 367 ? -13.990 -15.308 -8.255 1.00 95.88 367 PHE A C 1
ATOM 2878 O O . PHE A 1 367 ? -15.007 -15.429 -7.567 1.00 95.88 367 PHE A O 1
ATOM 2885 N N . GLY A 1 368 ? -14.063 -15.007 -9.551 1.00 92.94 368 GLY A N 1
ATOM 2886 C CA . GLY A 1 368 ? -15.288 -14.544 -10.195 1.00 92.94 368 GLY A CA 1
ATOM 2887 C C . GLY A 1 368 ? -15.609 -13.081 -9.869 1.00 92.94 368 GLY A C 1
ATOM 2888 O O . GLY A 1 368 ? -14.876 -12.380 -9.180 1.00 92.94 368 GLY A O 1
ATOM 2889 N N . VAL A 1 369 ? -16.750 -12.603 -10.367 1.00 89.69 369 VAL A N 1
ATOM 2890 C CA . VAL A 1 369 ? -17.181 -11.194 -10.230 1.00 89.69 369 VAL A CA 1
ATOM 2891 C C . VAL A 1 369 ? -17.939 -10.889 -8.929 1.00 89.69 369 VAL A C 1
ATOM 2893 O O . VAL A 1 369 ? -18.393 -9.767 -8.735 1.00 89.69 369 VAL A O 1
ATOM 2896 N N . GLY A 1 370 ? -18.152 -11.891 -8.069 1.00 88.44 370 GLY A N 1
ATOM 2897 C CA . GLY A 1 370 ? -19.018 -11.779 -6.888 1.00 88.44 370 GLY A CA 1
ATOM 2898 C C . GLY A 1 370 ? -18.297 -11.500 -5.569 1.00 88.44 370 GLY A C 1
ATOM 2899 O O . GLY A 1 370 ? -18.965 -11.203 -4.580 1.00 88.44 370 GLY A O 1
ATOM 2900 N N . LEU A 1 371 ? -16.968 -11.620 -5.532 1.00 94.56 371 LEU A N 1
ATOM 2901 C CA . LEU A 1 371 ? -16.189 -11.397 -4.318 1.00 94.56 371 LEU A CA 1
ATOM 2902 C C . LEU A 1 371 ? -16.012 -9.887 -4.080 1.00 94.56 371 LEU A C 1
ATOM 2904 O O . LEU A 1 371 ? -15.512 -9.204 -4.973 1.00 94.56 371 LEU A O 1
ATOM 2908 N N . PRO A 1 372 ? -16.391 -9.340 -2.910 1.00 96.19 372 PRO A N 1
ATOM 2909 C CA . PRO A 1 372 ? -16.093 -7.953 -2.577 1.00 96.19 372 PRO A CA 1
ATOM 2910 C C . PRO A 1 372 ? -14.580 -7.732 -2.503 1.00 96.19 372 PRO A C 1
ATOM 2912 O O . PRO A 1 372 ? -13.882 -8.445 -1.781 1.00 96.19 372 PRO A O 1
ATOM 2915 N N . VAL A 1 373 ? -14.082 -6.730 -3.226 1.00 97.88 373 VAL A N 1
ATOM 2916 C CA . VAL A 1 373 ? -12.661 -6.362 -3.249 1.00 97.88 373 VAL A CA 1
ATOM 2917 C C . VAL A 1 373 ? -12.517 -4.888 -2.916 1.00 97.88 373 VAL A C 1
ATOM 2919 O O . VAL A 1 373 ? -13.071 -4.043 -3.608 1.00 97.88 373 VAL A O 1
ATOM 2922 N N . TYR A 1 374 ? -11.786 -4.585 -1.852 1.00 98.38 374 TYR A N 1
ATOM 2923 C CA . TYR A 1 374 ? -11.507 -3.221 -1.424 1.00 98.38 374 TYR A CA 1
ATOM 2924 C C . TYR A 1 374 ? -10.052 -2.868 -1.708 1.00 98.38 374 TYR A C 1
ATOM 2926 O O . TYR A 1 374 ? -9.154 -3.666 -1.439 1.00 98.38 374 TYR A O 1
ATOM 2934 N N . LEU A 1 375 ? -9.818 -1.673 -2.240 1.00 98.62 375 LEU A N 1
ATOM 2935 C CA . LEU A 1 375 ? -8.495 -1.237 -2.684 1.00 98.62 375 LEU A CA 1
ATOM 2936 C C . LEU A 1 375 ? -8.100 0.051 -1.961 1.00 98.62 375 LEU A C 1
ATOM 2938 O O . LEU A 1 375 ? -8.914 0.964 -1.843 1.00 98.62 375 LEU A O 1
ATOM 2942 N N . ILE A 1 376 ? -6.855 0.167 -1.526 1.00 98.75 376 ILE A N 1
ATOM 2943 C CA . ILE A 1 376 ? -6.215 1.468 -1.290 1.00 98.75 376 ILE A CA 1
ATOM 2944 C C . ILE A 1 376 ? -5.012 1.586 -2.231 1.00 98.75 376 ILE A C 1
ATOM 2946 O O . ILE A 1 376 ? -4.486 0.547 -2.628 1.00 98.75 376 ILE A O 1
ATOM 2950 N N . PRO A 1 377 ? -4.605 2.799 -2.632 1.00 98.44 377 PRO A N 1
ATOM 2951 C CA . PRO A 1 377 ? -3.450 2.993 -3.495 1.00 98.44 377 PRO A CA 1
ATOM 2952 C C . PRO A 1 377 ? -2.148 3.071 -2.685 1.00 98.44 377 PRO A C 1
ATOM 2954 O O . PRO A 1 377 ? -2.144 3.535 -1.538 1.00 98.44 377 PRO A O 1
ATOM 2957 N N . GLY A 1 378 ? -1.050 2.679 -3.321 1.00 97.31 378 GLY A N 1
ATOM 2958 C CA . GLY A 1 378 ? 0.315 3.009 -2.923 1.00 97.31 378 GLY A CA 1
ATOM 2959 C C . GLY A 1 378 ? 0.903 4.144 -3.762 1.00 97.31 3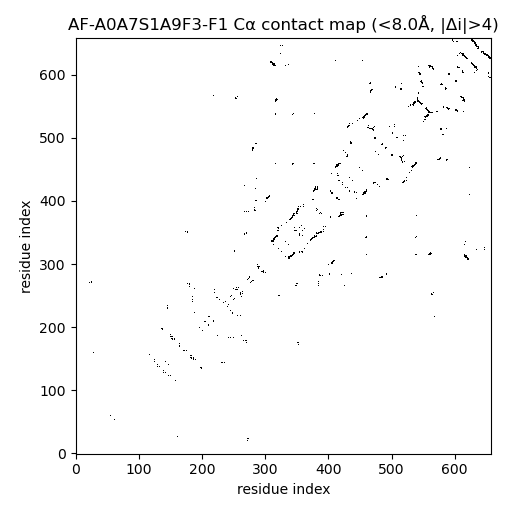78 GLY A C 1
ATOM 2960 O O . GLY A 1 378 ? 0.168 4.869 -4.442 1.00 97.31 378 GLY A O 1
ATOM 2961 N N . ASN A 1 379 ? 2.213 4.358 -3.670 1.00 93.94 379 ASN A N 1
ATOM 2962 C CA . ASN A 1 379 ? 2.925 5.382 -4.441 1.00 93.94 379 ASN A CA 1
ATOM 2963 C C . ASN A 1 379 ? 2.915 5.070 -5.945 1.00 93.94 379 ASN A C 1
ATOM 2965 O O . ASN A 1 379 ? 2.663 5.970 -6.757 1.00 93.94 379 ASN A O 1
ATOM 2969 N N . HIS A 1 380 ? 3.079 3.800 -6.333 1.00 91.69 380 HIS A N 1
ATOM 2970 C CA . HIS A 1 380 ? 3.099 3.402 -7.744 1.00 91.69 380 HIS A CA 1
ATOM 2971 C C . HIS A 1 380 ? 1.767 3.689 -8.423 1.00 91.69 380 HIS A C 1
ATOM 2973 O O . HIS A 1 380 ? 1.739 4.128 -9.571 1.00 91.69 380 HIS A O 1
ATOM 2979 N N . ASP A 1 381 ? 0.661 3.562 -7.691 1.00 95.31 381 ASP A N 1
ATOM 2980 C CA . ASP A 1 381 ? -0.672 3.872 -8.202 1.00 95.31 381 ASP A CA 1
ATOM 2981 C C . ASP A 1 381 ? -0.831 5.346 -8.609 1.00 95.31 381 ASP A C 1
ATOM 2983 O O . ASP A 1 381 ? -1.622 5.677 -9.501 1.00 95.31 381 ASP A O 1
ATOM 2987 N N . TYR A 1 382 ? -0.050 6.239 -7.995 1.00 95.00 382 TYR A N 1
ATOM 2988 C CA . TYR A 1 382 ? -0.081 7.671 -8.258 1.00 95.00 382 TYR A CA 1
ATOM 2989 C C . TYR A 1 382 ? 0.961 8.163 -9.254 1.00 95.00 382 TYR A C 1
ATOM 2991 O O . TYR A 1 382 ? 0.752 9.242 -9.812 1.00 95.00 382 TYR A O 1
ATOM 2999 N N . TYR A 1 383 ? 1.993 7.380 -9.586 1.00 85.25 383 TYR A N 1
ATOM 3000 C CA . TYR A 1 383 ? 2.974 7.791 -10.593 1.00 85.25 383 TYR A CA 1
ATOM 3001 C C . TYR A 1 383 ? 2.305 8.140 -11.922 1.00 85.25 383 TYR A C 1
ATOM 3003 O O . TYR A 1 383 ? 2.641 9.163 -12.514 1.00 85.25 383 TYR A O 1
ATOM 3011 N N . SER A 1 384 ? 1.272 7.403 -12.347 1.00 80.50 384 SER A N 1
ATOM 3012 C CA . SER A 1 384 ? 0.434 7.756 -13.507 1.00 80.50 384 SER A CA 1
ATOM 3013 C C . SER A 1 384 ? -0.843 8.545 -13.159 1.00 80.50 384 SER A C 1
ATOM 3015 O O . SER A 1 384 ? -1.871 8.433 -13.833 1.00 80.50 384 SER A O 1
ATOM 3017 N N . SER A 1 385 ? -0.780 9.410 -12.144 1.00 85.44 385 SER A N 1
ATOM 3018 C CA . SER A 1 385 ? -1.819 10.337 -11.665 1.00 85.44 385 SER A CA 1
ATOM 3019 C C . SER A 1 385 ? -2.981 9.718 -10.879 1.00 85.44 385 SER A C 1
ATOM 3021 O O . SER A 1 385 ? -3.922 10.435 -10.534 1.00 85.44 385 SER A O 1
ATOM 3023 N N . GLY A 1 386 ? -2.960 8.413 -10.591 1.00 93.38 386 GLY A N 1
ATOM 3024 C CA . GLY A 1 386 ? -4.056 7.712 -9.905 1.00 93.38 386 GLY A CA 1
ATOM 3025 C C . GLY A 1 386 ? -5.214 7.299 -10.818 1.00 93.38 386 GLY A C 1
ATOM 3026 O O . GLY A 1 386 ? -6.156 6.650 -10.375 1.00 93.38 386 GLY A O 1
ATOM 3027 N N . GLN A 1 387 ? -5.190 7.648 -12.106 1.00 88.25 387 GLN A N 1
ATOM 3028 C CA . GLN A 1 387 ? -6.314 7.378 -13.015 1.00 88.25 387 GLN A CA 1
ATOM 3029 C C . GLN A 1 387 ? -6.637 5.895 -13.157 1.00 88.25 387 GLN A C 1
ATOM 3031 O O . GLN A 1 387 ? -7.813 5.534 -13.149 1.00 88.25 387 GLN A O 1
ATOM 3036 N N . GLY A 1 388 ? -5.611 5.050 -13.290 1.00 87.50 388 GLY A N 1
ATOM 3037 C CA . GLY A 1 388 ? -5.805 3.609 -13.391 1.00 87.50 388 GLY A CA 1
ATOM 3038 C C . GLY A 1 388 ? -6.470 3.050 -12.138 1.00 87.50 388 GLY A C 1
ATOM 3039 O O . GLY A 1 388 ? -7.445 2.310 -12.242 1.00 87.50 388 GLY A O 1
ATOM 3040 N N . PHE A 1 389 ? -6.016 3.486 -10.962 1.00 97.50 389 PHE A N 1
ATOM 3041 C CA . PHE A 1 389 ? -6.605 3.102 -9.683 1.00 97.50 389 PHE A CA 1
ATOM 3042 C C . PHE A 1 389 ? -8.095 3.477 -9.594 1.00 97.50 389 PHE A C 1
ATOM 3044 O O . PHE A 1 389 ? -8.939 2.642 -9.270 1.00 97.50 389 PHE A O 1
ATOM 3051 N N . TYR A 1 390 ? -8.471 4.710 -9.949 1.00 96.69 390 TYR A N 1
ATOM 3052 C CA . TYR A 1 390 ? -9.884 5.114 -9.925 1.00 96.69 390 TYR A CA 1
ATOM 3053 C C . TYR A 1 390 ? -10.729 4.416 -11.000 1.00 96.69 390 TYR A C 1
ATOM 3055 O O . TYR A 1 390 ? -11.924 4.201 -10.790 1.00 96.69 390 TYR A O 1
ATOM 3063 N N . ALA A 1 391 ? -10.130 4.013 -12.123 1.00 93.75 391 ALA A N 1
ATOM 3064 C CA . ALA A 1 391 ? -10.797 3.146 -13.087 1.00 93.75 391 ALA A CA 1
ATOM 3065 C C . ALA A 1 391 ? -11.042 1.740 -12.510 1.00 93.75 391 ALA A C 1
ATOM 3067 O O . ALA A 1 391 ? -12.134 1.204 -12.678 1.00 93.75 391 ALA A O 1
ATOM 3068 N N . ALA A 1 392 ? -10.087 1.180 -11.761 1.00 96.38 392 ALA A N 1
ATOM 3069 C CA . ALA A 1 392 ? -10.275 -0.079 -11.040 1.00 96.38 392 ALA A CA 1
ATOM 3070 C C . ALA A 1 392 ? -11.404 0.022 -9.997 1.00 96.38 392 ALA A C 1
ATOM 3072 O O . ALA A 1 392 ? -12.259 -0.861 -9.926 1.00 96.38 392 ALA A O 1
ATOM 3073 N N . LEU A 1 393 ? -11.490 1.130 -9.248 1.00 97.06 393 LEU A N 1
ATOM 3074 C CA . LEU A 1 393 ? -12.624 1.375 -8.346 1.00 97.06 393 LEU A CA 1
ATOM 3075 C C . LEU A 1 393 ? -13.964 1.430 -9.093 1.00 97.06 393 LEU A C 1
ATOM 3077 O O . LEU A 1 393 ? -14.955 0.873 -8.617 1.00 97.06 393 LEU A O 1
ATOM 3081 N N . ALA A 1 394 ? -14.005 2.073 -10.263 1.00 95.19 394 ALA A N 1
ATOM 3082 C CA . ALA A 1 394 ? -15.208 2.133 -11.091 1.00 95.19 394 ALA A CA 1
ATOM 3083 C C . ALA A 1 394 ? -15.631 0.744 -11.607 1.00 95.19 394 ALA A C 1
ATOM 3085 O O . ALA A 1 394 ? -16.822 0.438 -11.614 1.00 95.19 394 ALA A O 1
ATOM 3086 N N . GLU A 1 395 ? -14.670 -0.112 -11.965 1.00 94.69 395 GLU A N 1
ATOM 3087 C CA . GLU A 1 395 ? -14.900 -1.507 -12.366 1.00 94.69 395 GLU A CA 1
ATOM 3088 C C . GLU A 1 395 ? -15.443 -2.387 -11.229 1.00 94.69 395 GLU A C 1
ATOM 3090 O O . GLU A 1 395 ? -16.194 -3.334 -11.480 1.00 94.69 395 GLU A O 1
ATOM 3095 N N . LEU A 1 396 ? -15.074 -2.088 -9.981 1.00 93.94 396 LEU A N 1
ATOM 3096 C CA . LEU A 1 396 ? -15.635 -2.734 -8.790 1.00 93.94 396 LEU A CA 1
ATOM 3097 C C . LEU A 1 396 ? -17.022 -2.170 -8.440 1.00 93.94 396 LEU A C 1
ATOM 3099 O O . LEU A 1 396 ? -17.900 -2.903 -7.990 1.00 93.94 396 LEU A O 1
ATOM 3103 N N . GLY A 1 397 ? -17.242 -0.877 -8.683 1.00 91.62 397 GLY A N 1
ATOM 3104 C CA . GLY A 1 397 ? -18.566 -0.255 -8.753 1.00 91.62 397 GLY A CA 1
ATOM 3105 C C . GLY A 1 397 ? -19.236 0.082 -7.417 1.00 91.62 397 GLY A C 1
ATOM 3106 O O . GLY A 1 397 ? -20.390 0.511 -7.423 1.00 91.62 397 GLY A O 1
ATOM 3107 N N . PHE A 1 398 ? -18.559 -0.092 -6.277 1.00 92.94 398 PHE A N 1
ATOM 3108 C CA . PHE A 1 398 ? -19.149 0.197 -4.958 1.00 92.94 398 PHE A CA 1
ATOM 3109 C C . PHE A 1 398 ? -18.290 1.064 -4.030 1.00 92.94 398 PHE A C 1
ATOM 3111 O O . PHE A 1 398 ? -18.834 1.668 -3.105 1.00 92.94 398 PHE A O 1
ATOM 3118 N N . GLN A 1 399 ? -16.971 1.131 -4.236 1.00 96.31 399 GLN A N 1
ATOM 3119 C CA . GLN A 1 399 ? -16.078 1.889 -3.365 1.00 96.31 399 GLN A CA 1
ATOM 3120 C C . GLN A 1 399 ? -15.946 3.340 -3.851 1.00 96.31 399 GLN A C 1
ATOM 3122 O O . GLN A 1 399 ? -15.526 3.605 -4.971 1.00 96.31 399 GLN A O 1
ATOM 3127 N N . ASN A 1 400 ? -16.301 4.290 -2.988 1.00 94.69 400 ASN A N 1
ATOM 3128 C CA . ASN A 1 400 ? -16.403 5.709 -3.326 1.00 94.69 400 ASN A CA 1
ATOM 3129 C C . ASN A 1 400 ? -15.060 6.449 -3.413 1.00 94.69 400 ASN A C 1
ATOM 3131 O O . ASN A 1 400 ? -14.967 7.442 -4.128 1.00 94.69 400 ASN A O 1
ATOM 3135 N N . ALA A 1 401 ? -14.037 6.034 -2.667 1.00 97.62 401 ALA A N 1
ATOM 3136 C CA . ALA A 1 401 ? -12.772 6.763 -2.548 1.00 97.62 401 ALA A CA 1
ATOM 3137 C C . ALA A 1 401 ? -11.581 5.815 -2.398 1.00 97.62 401 ALA A C 1
ATOM 3139 O O . ALA A 1 401 ? -11.773 4.620 -2.202 1.00 97.62 401 ALA A O 1
ATOM 3140 N N . SER A 1 402 ? -10.361 6.352 -2.436 1.00 98.31 402 SER A N 1
ATOM 3141 C CA . SER A 1 402 ? -9.103 5.625 -2.206 1.00 98.31 402 SER A CA 1
ATOM 3142 C C . SER A 1 402 ? -8.869 5.184 -0.753 1.00 98.31 402 SER A C 1
ATOM 3144 O O . SER A 1 402 ? -7.857 4.571 -0.441 1.00 98.31 402 SER A O 1
ATOM 3146 N N . TYR A 1 403 ? -9.809 5.480 0.140 1.00 98.81 403 TYR A N 1
ATOM 3147 C CA . TYR A 1 403 ? -9.834 5.080 1.543 1.00 98.81 403 TYR A CA 1
ATOM 3148 C C . TYR A 1 403 ? -11.234 4.576 1.893 1.00 98.81 403 TYR A C 1
ATOM 3150 O O . TYR A 1 403 ? -12.231 4.969 1.273 1.00 98.81 403 TYR A O 1
ATOM 3158 N N . PHE A 1 404 ? -11.332 3.710 2.898 1.00 98.75 404 PHE A N 1
ATOM 3159 C CA . PHE A 1 404 ? -12.611 3.138 3.308 1.00 98.75 404 PHE A CA 1
ATOM 3160 C C . PHE A 1 404 ? -12.609 2.674 4.764 1.00 98.75 404 PHE A C 1
ATOM 3162 O O . PHE A 1 404 ? -11.570 2.443 5.380 1.00 98.75 404 PHE A O 1
ATOM 3169 N N . CYS A 1 405 ? -13.807 2.537 5.321 1.00 98.62 405 CYS A N 1
ATOM 3170 C CA . CYS A 1 405 ? -14.035 1.953 6.633 1.00 98.62 405 CYS A CA 1
ATOM 3171 C C . CYS A 1 405 ? -15.050 0.818 6.495 1.00 98.62 405 CYS A C 1
ATOM 3173 O O . CYS A 1 405 ? -16.171 1.047 6.047 1.00 98.62 405 CYS A O 1
ATOM 3175 N N . LEU A 1 406 ? -14.671 -0.400 6.873 1.00 97.94 406 LEU A N 1
ATOM 3176 C CA . LEU A 1 406 ? -15.594 -1.526 7.006 1.00 97.94 406 LEU A CA 1
ATOM 3177 C C . LEU A 1 406 ? -16.002 -1.639 8.467 1.00 97.94 406 LEU A C 1
ATOM 3179 O O . LEU A 1 406 ? -15.128 -1.612 9.330 1.00 97.94 406 LEU A O 1
ATOM 3183 N N . ARG A 1 407 ? -17.291 -1.807 8.768 1.00 96.50 407 ARG A N 1
ATOM 3184 C CA . ARG A 1 407 ? -17.765 -1.924 10.154 1.00 96.50 407 ARG A CA 1
ATOM 3185 C C . ARG A 1 407 ? -18.835 -3.002 10.334 1.00 96.50 407 ARG A C 1
ATOM 3187 O O . ARG A 1 407 ? -19.719 -3.166 9.496 1.00 96.50 407 ARG A O 1
ATOM 3194 N N . ASN A 1 408 ? -18.785 -3.701 11.464 1.00 95.75 408 ASN A N 1
ATOM 3195 C CA . ASN A 1 408 ? -19.894 -4.494 11.997 1.00 95.75 408 ASN A CA 1
ATOM 3196 C C . ASN A 1 408 ? -20.045 -4.256 13.519 1.00 95.75 408 ASN A C 1
ATOM 3198 O O . ASN A 1 408 ? -19.513 -3.285 14.058 1.00 95.75 408 ASN A O 1
ATOM 3202 N N . ALA A 1 409 ? -20.785 -5.118 14.223 1.00 96.00 409 ALA A N 1
ATOM 3203 C CA . ALA A 1 409 ? -21.037 -4.984 15.662 1.00 96.00 409 ALA A CA 1
ATOM 3204 C C . ALA A 1 409 ? -19.798 -5.179 16.563 1.00 96.00 409 ALA A C 1
ATOM 3206 O O . ALA A 1 409 ? -19.865 -4.908 17.762 1.00 96.00 409 ALA A O 1
ATOM 3207 N N . HIS A 1 410 ? -18.681 -5.660 16.015 1.00 97.31 410 HIS A N 1
ATOM 3208 C CA . HIS A 1 410 ? -17.502 -6.078 16.776 1.00 97.31 410 HIS A CA 1
ATOM 3209 C C . HIS A 1 410 ? -16.192 -5.487 16.260 1.00 97.31 410 HIS A C 1
ATOM 3211 O O . HIS A 1 410 ? -15.269 -5.260 17.047 1.00 97.31 410 HIS A O 1
ATOM 3217 N N . TRP A 1 411 ? -16.120 -5.239 14.956 1.00 97.94 411 TRP A N 1
ATOM 3218 C CA . TRP A 1 411 ? -14.902 -4.906 14.242 1.00 97.94 411 TRP A CA 1
ATOM 3219 C C . TRP A 1 411 ? -15.088 -3.710 13.325 1.00 97.94 411 TRP A C 1
ATOM 3221 O O . TRP A 1 411 ? -16.133 -3.513 12.701 1.00 97.94 411 TRP A O 1
ATOM 3231 N N . GLN A 1 412 ? -14.002 -2.959 13.216 1.00 97.75 412 GLN A N 1
ATOM 3232 C CA . GLN A 1 412 ? -13.771 -1.935 12.224 1.00 97.75 412 GLN A CA 1
ATOM 3233 C C . GLN A 1 412 ? -12.455 -2.216 11.497 1.00 97.75 412 GLN A C 1
ATOM 3235 O O . GLN A 1 412 ? -11.434 -2.450 12.141 1.00 97.75 412 GLN A O 1
ATOM 3240 N N . ILE A 1 413 ? -12.467 -2.139 10.168 1.00 98.56 413 ILE A N 1
ATOM 3241 C CA . ILE A 1 413 ? -11.262 -2.108 9.335 1.00 98.56 413 ILE A CA 1
ATOM 3242 C C . ILE A 1 413 ? -11.172 -0.712 8.729 1.00 98.56 413 ILE A C 1
ATOM 3244 O O . ILE A 1 413 ? -12.032 -0.335 7.937 1.00 98.56 413 ILE A O 1
ATOM 3248 N N . LEU A 1 414 ? -10.177 0.070 9.141 1.00 98.75 414 LEU A N 1
ATOM 3249 C CA . LEU A 1 414 ? -9.957 1.440 8.685 1.00 98.75 414 LEU A CA 1
ATOM 3250 C C . LEU A 1 414 ? -8.766 1.472 7.727 1.00 98.75 414 LEU A C 1
ATOM 3252 O O . LEU A 1 414 ? -7.630 1.361 8.177 1.00 98.75 414 LEU A O 1
ATOM 3256 N N . ALA A 1 415 ? -9.024 1.641 6.434 1.00 98.81 415 ALA A N 1
ATOM 3257 C CA . ALA A 1 415 ? -8.002 1.647 5.397 1.00 98.81 415 ALA A CA 1
ATOM 3258 C C . ALA A 1 415 ? -7.748 3.067 4.871 1.00 98.81 415 ALA A C 1
ATOM 3260 O O . ALA A 1 415 ? -8.688 3.811 4.574 1.00 98.81 415 ALA A O 1
ATOM 3261 N N . LEU A 1 416 ? -6.475 3.446 4.785 1.00 98.88 416 LEU A N 1
ATOM 3262 C CA . LEU A 1 416 ? -6.009 4.806 4.549 1.00 98.88 416 LEU A CA 1
ATOM 3263 C C . LEU A 1 416 ? -5.226 4.891 3.232 1.00 98.88 416 LEU A C 1
ATOM 3265 O O . LEU A 1 416 ? -4.237 4.189 3.060 1.00 98.88 416 LEU A O 1
ATOM 3269 N N . ASP A 1 417 ? -5.606 5.817 2.354 1.00 98.56 417 ASP A N 1
ATOM 3270 C CA . ASP A 1 417 ? -4.743 6.304 1.275 1.00 98.56 417 ASP A CA 1
ATOM 3271 C C . ASP A 1 417 ? -3.582 7.115 1.859 1.00 98.56 417 ASP A C 1
ATOM 3273 O O . ASP A 1 417 ? -3.764 8.253 2.292 1.00 98.56 417 ASP A O 1
ATOM 3277 N N . THR A 1 418 ? -2.406 6.503 1.895 1.00 98.06 418 THR A N 1
ATOM 3278 C CA . THR A 1 418 ? -1.135 7.170 2.196 1.00 98.06 418 THR A CA 1
ATOM 3279 C C . THR A 1 418 ? -0.293 7.398 0.942 1.00 98.06 418 THR A C 1
ATOM 3281 O O . THR A 1 418 ? 0.804 7.934 1.067 1.00 98.06 418 THR A O 1
ATOM 3284 N N . GLY A 1 419 ? -0.756 6.955 -0.231 1.00 96.25 419 GLY A N 1
ATOM 3285 C CA . GLY A 1 419 ? -0.021 7.011 -1.496 1.00 96.25 419 GLY A CA 1
ATOM 3286 C C . GLY A 1 419 ? -0.052 8.394 -2.139 1.00 96.25 419 GLY A C 1
ATOM 3287 O O . GLY A 1 419 ? 0.926 8.812 -2.743 1.00 96.25 419 GLY A O 1
ATOM 3288 N N . LEU A 1 420 ? -1.141 9.152 -1.951 1.00 95.62 420 LEU A N 1
ATOM 3289 C CA . LEU A 1 420 ? -1.379 10.400 -2.691 1.00 95.62 420 LEU A CA 1
ATOM 3290 C C . LEU A 1 420 ? -0.240 11.418 -2.603 1.00 95.62 420 LEU A C 1
ATOM 3292 O O . LEU A 1 420 ? -0.024 12.157 -3.556 1.00 95.62 420 LEU A O 1
ATOM 3296 N N . VAL A 1 421 ? 0.423 11.533 -1.452 1.00 91.94 421 VAL A N 1
ATOM 3297 C CA . VAL A 1 421 ? 1.473 12.545 -1.242 1.00 91.94 421 VAL A CA 1
ATOM 3298 C C . VAL A 1 421 ? 2.852 12.043 -1.663 1.00 91.94 421 VAL A C 1
ATOM 3300 O O . VAL A 1 421 ? 3.701 12.865 -1.997 1.00 91.94 421 VAL A O 1
ATOM 3303 N N . ASP A 1 422 ? 3.047 10.728 -1.704 1.00 91.25 422 ASP A N 1
ATOM 3304 C CA . ASP A 1 422 ? 4.253 10.097 -2.235 1.00 91.25 422 ASP A CA 1
ATOM 3305 C C . ASP A 1 422 ? 4.025 9.687 -3.696 1.00 91.25 422 ASP A C 1
ATOM 3307 O O . ASP A 1 422 ? 4.000 8.522 -4.067 1.00 91.25 422 ASP A O 1
ATOM 3311 N N . ASN A 1 423 ? 3.727 10.681 -4.529 1.00 86.56 423 ASN A N 1
ATOM 3312 C CA . ASN A 1 423 ? 3.262 10.476 -5.901 1.00 86.56 423 ASN A CA 1
ATOM 3313 C C . ASN A 1 423 ? 4.349 10.683 -6.963 1.00 86.56 423 ASN A C 1
ATOM 3315 O O . ASN A 1 423 ? 4.055 10.738 -8.160 1.00 86.56 423 ASN A O 1
ATOM 3319 N N . ASP A 1 424 ? 5.604 10.819 -6.539 1.00 79.31 424 ASP A N 1
ATOM 3320 C CA . ASP A 1 424 ? 6.737 10.995 -7.431 1.00 79.31 424 ASP A CA 1
ATOM 3321 C C . ASP A 1 424 ? 8.018 10.402 -6.837 1.00 79.31 424 ASP A C 1
ATOM 3323 O O . ASP A 1 424 ? 8.234 10.414 -5.631 1.00 79.31 424 ASP A O 1
ATOM 3327 N N . GLN A 1 425 ? 8.905 9.931 -7.709 1.00 71.75 425 GLN A N 1
ATOM 3328 C CA . GLN A 1 425 ? 10.153 9.271 -7.306 1.00 71.75 425 GLN A CA 1
ATOM 3329 C C . GLN A 1 425 ? 11.312 10.214 -6.989 1.00 71.75 425 GLN A C 1
ATOM 3331 O O . GLN A 1 425 ? 12.428 9.783 -6.687 1.00 71.75 425 GLN A O 1
ATOM 3336 N N . LEU A 1 426 ? 11.117 11.509 -7.213 1.00 67.38 426 LEU A N 1
ATOM 3337 C CA . LEU A 1 426 ? 12.179 12.498 -7.091 1.00 67.38 426 LEU A CA 1
ATOM 3338 C C . LEU A 1 426 ? 12.189 13.107 -5.693 1.00 67.38 426 LEU A C 1
ATOM 3340 O O . LEU A 1 426 ? 13.237 13.575 -5.238 1.00 67.38 426 LEU A O 1
ATOM 3344 N N . SER A 1 427 ? 11.032 13.116 -5.038 1.00 78.62 427 SER A N 1
ATOM 3345 C CA . SER A 1 427 ? 10.865 13.641 -3.702 1.00 78.62 427 SER A CA 1
ATOM 3346 C C . SER A 1 427 ? 11.389 12.680 -2.638 1.00 78.62 427 SER A C 1
ATOM 3348 O O . SER A 1 427 ? 11.681 11.507 -2.853 1.00 78.62 427 SER A O 1
ATOM 3350 N N . SER A 1 428 ? 11.583 13.214 -1.443 1.00 82.25 428 SER A N 1
ATOM 3351 C CA . SER A 1 428 ? 11.790 12.404 -0.241 1.00 82.25 428 SER A CA 1
ATOM 3352 C C . SER A 1 428 ? 10.838 12.847 0.855 1.00 82.25 428 SER A C 1
ATOM 3354 O O . SER A 1 428 ? 11.217 12.898 2.028 1.00 82.25 428 SER A O 1
ATOM 3356 N N . LEU A 1 429 ? 9.644 13.278 0.458 1.00 86.75 429 LEU A N 1
ATOM 3357 C CA . LEU A 1 429 ? 8.654 13.809 1.368 1.00 86.75 429 LEU A CA 1
ATOM 3358 C C . LEU A 1 429 ? 8.019 12.663 2.157 1.00 86.75 429 LEU A C 1
ATOM 3360 O O . LEU A 1 429 ? 7.600 11.665 1.592 1.00 86.75 429 LEU A O 1
ATOM 3364 N N . LEU A 1 430 ? 7.917 12.828 3.473 1.00 91.19 430 LEU A N 1
ATOM 3365 C CA . LEU A 1 430 ? 7.215 11.863 4.313 1.00 91.19 430 LEU A CA 1
ATOM 3366 C C . LEU A 1 430 ? 5.738 11.737 3.891 1.00 91.19 430 LEU A C 1
ATOM 3368 O O . LEU A 1 430 ? 5.042 12.764 3.880 1.00 91.19 430 LEU A O 1
ATOM 3372 N N . PRO A 1 431 ? 5.231 10.508 3.662 1.00 93.44 431 PRO A N 1
ATOM 3373 C CA . PRO A 1 431 ? 3.812 10.275 3.426 1.00 93.44 431 PRO A CA 1
ATOM 3374 C C . PRO A 1 431 ? 2.948 10.831 4.564 1.00 93.44 431 PRO A C 1
ATOM 3376 O O . PRO A 1 431 ? 3.326 10.775 5.739 1.00 93.44 431 PRO A O 1
ATOM 3379 N N . LEU A 1 432 ? 1.773 11.358 4.222 1.00 94.56 432 LEU A N 1
ATOM 3380 C CA . LEU A 1 432 ? 0.809 11.945 5.158 1.00 94.56 432 LEU A CA 1
ATOM 3381 C C . LEU A 1 432 ? -0.618 11.808 4.632 1.00 94.56 432 LEU A C 1
ATOM 3383 O O . LEU A 1 432 ? -0.823 11.610 3.437 1.00 94.56 432 LEU A O 1
ATOM 3387 N N . LEU A 1 433 ? -1.599 12.016 5.512 1.00 97.56 433 LEU A N 1
ATOM 3388 C CA . LEU A 1 433 ? -3.001 12.152 5.113 1.00 97.56 433 LEU A CA 1
ATOM 3389 C C . LEU A 1 433 ? -3.384 13.621 4.868 1.00 97.56 433 LEU A C 1
ATOM 3391 O O . LEU A 1 433 ? -3.103 14.458 5.732 1.00 97.56 433 LEU A O 1
ATOM 3395 N N . PRO A 1 434 ? -4.056 13.958 3.753 1.00 96.69 434 PRO A N 1
ATOM 3396 C CA . PRO A 1 434 ? -4.697 15.260 3.580 1.00 96.69 434 PRO A CA 1
ATOM 3397 C C . PRO A 1 434 ? -5.688 15.601 4.701 1.00 96.69 434 PRO A C 1
ATOM 3399 O O . PRO A 1 434 ? -6.236 14.705 5.339 1.00 96.69 434 PRO A O 1
ATOM 3402 N N . ASP A 1 435 ? -5.959 16.889 4.930 1.00 96.75 435 ASP A N 1
ATOM 3403 C CA . ASP A 1 435 ? -6.736 17.357 6.093 1.00 96.75 435 ASP A CA 1
ATOM 3404 C C . ASP A 1 435 ? -8.160 16.777 6.153 1.00 96.75 435 ASP A C 1
ATOM 3406 O O . ASP A 1 435 ? -8.694 16.537 7.240 1.00 96.75 435 ASP A O 1
ATOM 3410 N N . ASP A 1 436 ? -8.796 16.562 5.000 1.00 97.31 436 ASP A N 1
ATOM 3411 C CA . ASP A 1 436 ? -10.143 16.007 4.909 1.00 97.31 436 ASP A CA 1
ATOM 3412 C C . ASP A 1 436 ? -10.176 14.526 5.292 1.00 97.31 436 ASP A C 1
ATOM 3414 O O . ASP A 1 436 ? -10.914 14.145 6.207 1.00 97.31 436 ASP A O 1
ATOM 3418 N N . GLN A 1 437 ? -9.315 13.705 4.688 1.00 98.19 437 GLN A N 1
ATOM 3419 C CA . GLN A 1 437 ? -9.188 12.293 5.049 1.00 98.19 437 GLN A CA 1
ATOM 3420 C C . GLN A 1 437 ? -8.632 12.099 6.456 1.00 98.19 437 GLN A C 1
ATOM 3422 O O . GLN A 1 437 ? -9.082 11.193 7.152 1.00 98.19 437 GLN A O 1
ATOM 3427 N N . LEU A 1 438 ? -7.714 12.952 6.918 1.00 98.12 438 LEU A N 1
ATOM 3428 C CA . LEU A 1 438 ? -7.240 12.937 8.298 1.00 98.12 438 LEU A CA 1
ATOM 3429 C C . LEU A 1 438 ? -8.407 13.161 9.261 1.00 98.12 438 LEU A C 1
ATOM 3431 O O . LEU A 1 438 ? -8.613 12.367 10.179 1.00 98.12 438 LEU A O 1
ATOM 3435 N N . SER A 1 439 ? -9.205 14.212 9.045 1.00 97.75 439 SER A N 1
ATOM 3436 C CA . SER A 1 439 ? -10.379 14.482 9.878 1.00 97.75 439 SER A CA 1
ATOM 3437 C C . SER A 1 439 ? -11.349 13.299 9.877 1.00 97.75 439 SER A C 1
ATOM 3439 O O . SER A 1 439 ? -11.845 12.912 10.937 1.00 97.75 439 SER A O 1
ATOM 3441 N N . TRP A 1 440 ? -11.579 12.695 8.710 1.00 98.44 440 TRP A N 1
ATOM 3442 C CA . TRP A 1 440 ? -12.424 11.515 8.570 1.00 98.44 440 TRP A CA 1
ATOM 3443 C C . TRP A 1 440 ? -11.865 10.285 9.296 1.00 98.44 440 TRP A C 1
ATOM 3445 O O . TRP A 1 440 ? -12.596 9.652 10.055 1.00 98.44 440 TRP A O 1
ATOM 3455 N N . ALA A 1 441 ? -10.578 9.978 9.148 1.00 98.56 441 ALA A N 1
ATOM 3456 C CA . ALA A 1 441 ? -9.936 8.819 9.765 1.00 98.56 441 ALA A CA 1
ATOM 3457 C C . ALA A 1 441 ? -9.920 8.926 11.295 1.00 98.56 441 ALA A C 1
ATOM 3459 O O . ALA A 1 441 ? -10.221 7.956 11.996 1.00 98.56 441 ALA A O 1
ATOM 3460 N N . LEU A 1 442 ? -9.627 10.120 11.824 1.00 98.50 442 LEU A N 1
ATOM 3461 C CA . LEU A 1 442 ? -9.678 10.382 13.263 1.00 98.50 442 LEU A CA 1
ATOM 3462 C C . LEU A 1 442 ? -11.100 10.230 13.808 1.00 98.50 442 LEU A C 1
ATOM 3464 O O . LEU A 1 442 ? -11.272 9.629 14.868 1.00 98.50 442 LEU A O 1
ATOM 3468 N N . PHE A 1 443 ? -12.114 10.694 13.069 1.00 98.19 443 PHE A N 1
ATOM 3469 C CA . PHE A 1 443 ? -13.509 10.455 13.432 1.00 98.19 443 PHE A CA 1
ATOM 3470 C C . PHE A 1 443 ? -13.835 8.955 13.462 1.00 98.19 443 PHE A C 1
ATOM 3472 O O . PHE A 1 443 ? -14.449 8.499 14.422 1.00 98.19 443 PHE A O 1
ATOM 3479 N N . GLN A 1 444 ? -13.408 8.166 12.465 1.00 98.50 444 GLN A N 1
ATOM 3480 C CA . GLN A 1 444 ? -13.683 6.722 12.455 1.00 98.50 444 GLN A CA 1
ATOM 3481 C C . GLN A 1 444 ? -13.044 5.996 13.645 1.00 98.50 444 GLN A C 1
ATOM 3483 O O . GLN A 1 444 ? -13.654 5.079 14.195 1.00 98.50 444 GLN A O 1
ATOM 3488 N N . LEU A 1 445 ? -11.832 6.381 14.056 1.00 98.19 445 LEU A N 1
ATOM 3489 C CA . LEU A 1 445 ? -11.186 5.816 15.246 1.00 98.19 445 LEU A CA 1
ATOM 3490 C C . LEU A 1 445 ? -11.954 6.164 16.523 1.00 98.19 445 LEU A C 1
ATOM 3492 O O . LEU A 1 445 ? -12.243 5.274 17.324 1.00 98.19 445 LEU A O 1
ATOM 3496 N N . ASP A 1 446 ? -12.317 7.436 16.688 1.00 98.12 446 ASP A N 1
ATOM 3497 C CA . ASP A 1 446 ? -13.066 7.905 17.855 1.00 98.12 446 ASP A CA 1
ATOM 3498 C C . ASP A 1 446 ? -14.460 7.247 17.916 1.00 98.12 446 ASP A C 1
ATOM 3500 O O . ASP A 1 446 ? -14.932 6.871 18.991 1.00 98.12 446 ASP A O 1
ATOM 3504 N N . GLU A 1 447 ? -15.101 7.038 16.764 1.00 97.81 447 GLU A N 1
ATOM 3505 C CA . GLU A 1 447 ? -16.394 6.363 16.653 1.00 97.81 447 GLU A CA 1
ATOM 3506 C C . GLU A 1 447 ? -16.298 4.869 16.981 1.00 97.81 447 GLU A C 1
ATOM 3508 O O . GLU A 1 447 ? -17.117 4.357 17.746 1.00 97.81 447 GLU A O 1
ATOM 3513 N N . GLY A 1 448 ? -15.275 4.172 16.478 1.00 97.44 448 GLY A N 1
ATOM 3514 C CA . GLY A 1 448 ? -15.003 2.787 16.863 1.00 97.44 448 GLY A CA 1
ATOM 3515 C C . GLY A 1 448 ? -14.814 2.655 18.377 1.00 97.44 448 GLY A C 1
ATOM 3516 O O . GLY A 1 448 ? -15.417 1.788 19.019 1.00 97.44 448 GLY A O 1
ATOM 3517 N N . GLN A 1 449 ? -14.050 3.573 18.977 1.00 97.44 449 GLN A N 1
ATOM 3518 C CA . GLN A 1 449 ? -13.829 3.599 20.420 1.00 97.44 449 GLN A CA 1
ATOM 3519 C C . GLN A 1 449 ? -15.131 3.867 21.186 1.00 97.44 449 GLN A C 1
ATOM 3521 O O . GLN A 1 449 ? -15.408 3.192 22.180 1.00 97.44 449 GLN A O 1
ATOM 3526 N N . ARG A 1 450 ? -15.957 4.811 20.718 1.00 97.94 450 ARG A N 1
ATOM 3527 C CA . ARG A 1 450 ? -17.267 5.132 21.307 1.00 97.94 450 ARG A CA 1
ATOM 3528 C C . ARG A 1 450 ? -18.225 3.940 21.268 1.00 97.94 450 ARG A C 1
ATOM 3530 O O . ARG A 1 450 ? -18.995 3.747 22.208 1.00 97.94 450 ARG A O 1
ATOM 3537 N N . LEU A 1 451 ? -18.190 3.163 20.188 1.00 96.75 451 LEU A N 1
ATOM 3538 C CA . LEU A 1 451 ? -18.996 1.955 20.009 1.00 96.75 451 LEU A CA 1
ATOM 3539 C C . LEU A 1 451 ? -18.452 0.748 20.789 1.00 96.75 451 LEU A C 1
ATOM 3541 O O . LEU A 1 451 ? -19.161 -0.245 20.931 1.00 96.75 451 LEU A O 1
ATOM 3545 N N . GLY A 1 452 ? -17.224 0.824 21.311 1.00 97.00 452 GLY A N 1
ATOM 3546 C CA . GLY A 1 452 ? -16.589 -0.277 22.036 1.00 97.00 452 GLY A CA 1
ATOM 3547 C C . GLY A 1 452 ? -16.189 -1.453 21.140 1.00 97.00 452 GLY A C 1
ATOM 3548 O O . GLY A 1 452 ? -16.043 -2.569 21.635 1.00 97.00 452 GLY A O 1
ATOM 3549 N N . ILE A 1 453 ? -16.025 -1.214 19.837 1.00 96.69 453 ILE A N 1
ATOM 3550 C CA . ILE A 1 453 ? -15.569 -2.220 18.868 1.00 96.69 453 ILE A CA 1
ATOM 3551 C C . ILE A 1 453 ? -14.042 -2.202 18.753 1.00 96.69 453 ILE A C 1
ATOM 3553 O O . ILE A 1 453 ? -13.389 -1.264 19.214 1.00 96.69 453 ILE A O 1
ATOM 3557 N N . LYS A 1 454 ? -13.446 -3.241 18.167 1.00 97.50 454 LYS A N 1
ATOM 3558 C CA . LYS A 1 454 ? -12.004 -3.291 17.875 1.00 97.50 454 LYS A CA 1
ATOM 3559 C C . LYS A 1 454 ? -11.724 -2.695 16.497 1.00 97.50 454 LYS A C 1
ATOM 3561 O O . LYS A 1 454 ? -12.556 -2.816 15.603 1.00 97.50 454 LYS A O 1
ATOM 3566 N N . THR A 1 455 ? -10.557 -2.075 16.315 1.00 98.38 455 THR A N 1
ATOM 3567 C CA . THR A 1 455 ? -10.164 -1.472 15.029 1.00 98.38 455 THR A CA 1
ATOM 3568 C C . THR A 1 455 ? -8.843 -2.043 14.528 1.00 98.38 455 THR A C 1
ATOM 3570 O O . THR A 1 455 ? -7.858 -2.019 15.260 1.00 98.38 455 THR A O 1
ATOM 3573 N N . ILE A 1 456 ? -8.805 -2.495 13.277 1.00 98.62 456 ILE A N 1
ATOM 3574 C CA . ILE A 1 456 ? -7.571 -2.743 12.522 1.00 98.62 456 ILE A CA 1
ATOM 3575 C C . ILE A 1 456 ? -7.371 -1.562 11.575 1.00 98.62 456 ILE A C 1
ATOM 3577 O O . ILE A 1 456 ? -8.303 -1.179 10.868 1.00 98.62 456 ILE A O 1
ATOM 3581 N N . VAL A 1 457 ? -6.179 -0.971 11.583 1.00 98.81 457 VAL A N 1
ATOM 3582 C CA . VAL A 1 457 ? -5.800 0.106 10.663 1.00 98.81 457 VAL A CA 1
ATOM 3583 C C . VAL A 1 457 ? -4.952 -0.480 9.541 1.00 98.81 457 VAL A C 1
ATOM 3585 O O . VAL A 1 457 ? -4.081 -1.310 9.789 1.00 98.81 457 VAL A O 1
ATOM 3588 N N . MET A 1 458 ? -5.214 -0.060 8.313 1.00 98.88 458 MET A N 1
ATOM 3589 C CA . MET A 1 458 ? -4.497 -0.485 7.119 1.00 98.88 458 MET A CA 1
ATOM 3590 C C . MET A 1 458 ? -4.036 0.746 6.338 1.00 98.88 458 MET A C 1
ATOM 3592 O O . MET A 1 458 ? -4.783 1.716 6.216 1.00 98.88 458 MET A O 1
ATOM 3596 N N . SER A 1 459 ? -2.822 0.720 5.815 1.00 98.75 459 SER A N 1
ATOM 3597 C CA . SER A 1 459 ? -2.272 1.742 4.919 1.00 98.75 459 SER A CA 1
ATOM 3598 C C . SER A 1 459 ? -1.347 1.081 3.908 1.00 98.75 459 SER A C 1
ATOM 3600 O O . SER A 1 459 ? -1.004 -0.083 4.075 1.00 98.75 459 SER A O 1
ATOM 3602 N N . HIS A 1 460 ? -0.946 1.803 2.866 1.00 98.44 460 HIS A N 1
ATOM 3603 C CA . HIS A 1 460 ? 0.150 1.331 2.026 1.00 98.44 460 HIS A CA 1
ATOM 3604 C C . HIS A 1 460 ? 1.492 1.581 2.724 1.00 98.44 460 HIS A C 1
ATOM 3606 O O . HIS A 1 460 ? 2.230 0.647 3.018 1.00 98.44 460 HIS A O 1
ATOM 3612 N N . HIS A 1 461 ? 1.731 2.837 3.115 1.00 97.69 461 HIS A N 1
ATOM 3613 C CA . HIS A 1 461 ? 2.963 3.268 3.761 1.00 97.69 461 HIS A CA 1
ATOM 3614 C C . HIS A 1 461 ? 2.984 2.947 5.252 1.00 97.69 461 HIS A C 1
ATOM 3616 O O . HIS A 1 461 ? 1.977 3.006 5.972 1.00 97.69 461 HIS A O 1
ATOM 3622 N N . GLN A 1 462 ? 4.192 2.687 5.717 1.00 94.94 462 GLN A N 1
ATOM 3623 C CA . GLN A 1 462 ? 4.550 2.337 7.071 1.00 94.94 462 GLN A CA 1
ATOM 3624 C C . GLN A 1 462 ? 4.526 3.536 8.031 1.00 94.94 462 GLN A C 1
ATOM 3626 O O . GLN A 1 462 ? 4.923 4.662 7.717 1.00 94.94 462 GLN A O 1
ATOM 3631 N N . PHE A 1 463 ? 4.119 3.280 9.279 1.00 95.00 463 PHE A N 1
ATOM 3632 C CA . PHE A 1 463 ? 4.299 4.236 10.383 1.00 95.00 463 PHE A CA 1
ATOM 3633 C C . PHE A 1 463 ? 5.745 4.252 10.894 1.00 95.00 463 PHE A C 1
ATOM 3635 O O . PHE A 1 463 ? 6.195 5.236 11.488 1.00 95.00 463 PHE A O 1
ATOM 3642 N N . PHE A 1 464 ? 6.461 3.151 10.695 1.00 94.50 464 PHE A N 1
ATOM 3643 C CA . PHE A 1 464 ? 7.870 2.967 10.997 1.00 94.50 464 PHE A CA 1
ATOM 3644 C C . PHE A 1 464 ? 8.393 1.752 10.240 1.00 94.50 464 PHE A C 1
ATOM 3646 O O . PHE A 1 464 ? 7.627 0.839 9.955 1.00 94.50 464 PHE A O 1
ATOM 3653 N N . SER A 1 465 ? 9.694 1.727 9.986 1.00 93.25 465 SER A N 1
ATOM 3654 C CA . SER A 1 465 ? 10.384 0.633 9.309 1.00 93.25 465 SER A CA 1
ATOM 3655 C C . SER A 1 465 ? 11.581 0.154 10.132 1.00 93.25 465 SER A C 1
ATOM 3657 O O . SER A 1 465 ? 12.135 0.895 10.941 1.00 93.25 465 SER A O 1
ATOM 3659 N N . HIS A 1 466 ? 11.996 -1.096 9.932 1.00 91.38 466 HIS A N 1
ATOM 3660 C CA . HIS A 1 466 ? 13.270 -1.601 10.453 1.00 91.38 466 HIS A CA 1
ATOM 3661 C C . HIS A 1 466 ? 14.440 -1.308 9.492 1.00 91.38 466 HIS A C 1
ATOM 3663 O O . HIS A 1 466 ? 15.591 -1.157 9.904 1.00 91.38 466 HIS A O 1
ATOM 3669 N N . THR A 1 467 ? 14.146 -1.215 8.202 1.00 87.00 467 THR A N 1
ATOM 3670 C CA . THR A 1 467 ? 15.099 -1.315 7.091 1.00 87.00 467 THR A CA 1
ATOM 3671 C C . THR A 1 467 ? 15.173 -0.018 6.285 1.00 87.00 467 THR A C 1
ATOM 3673 O O . THR A 1 467 ? 16.246 0.339 5.802 1.00 87.00 467 THR A O 1
ATOM 3676 N N . GLU A 1 468 ? 14.079 0.737 6.212 1.00 86.44 468 GLU A N 1
ATOM 3677 C CA . GLU A 1 468 ? 13.914 1.899 5.349 1.00 86.44 468 GLU A CA 1
ATOM 3678 C C . GLU A 1 468 ? 13.938 3.244 6.063 1.00 86.44 468 GLU A C 1
ATOM 3680 O O . GLU A 1 468 ? 13.513 3.429 7.209 1.00 86.44 468 GLU A O 1
ATOM 3685 N N . SER A 1 469 ? 14.419 4.230 5.310 1.00 85.56 469 SER A N 1
ATOM 3686 C CA . SER A 1 469 ? 14.496 5.623 5.709 1.00 85.56 469 SER A CA 1
ATOM 3687 C C . SER A 1 469 ? 13.364 6.403 5.063 1.00 85.56 469 SER A C 1
ATOM 3689 O O . SER A 1 469 ? 13.408 6.688 3.871 1.00 85.56 469 SER A O 1
ATOM 3691 N N . LEU A 1 470 ? 12.376 6.795 5.863 1.00 87.62 470 LEU A N 1
ATOM 3692 C CA . LEU A 1 470 ? 11.041 7.163 5.375 1.00 87.62 470 LEU A CA 1
ATOM 3693 C C . LEU A 1 470 ? 10.938 8.578 4.783 1.00 87.62 470 LEU A C 1
ATOM 3695 O O . LEU A 1 470 ? 9.852 9.049 4.476 1.00 87.62 470 LEU A O 1
ATOM 3699 N N . GLY A 1 471 ? 12.058 9.289 4.647 1.00 86.88 471 GLY A N 1
ATOM 3700 C CA . GLY A 1 471 ? 12.087 10.650 4.109 1.00 86.88 471 GLY A CA 1
ATOM 3701 C C . GLY A 1 471 ? 12.117 11.748 5.175 1.00 86.88 471 GLY A C 1
ATOM 3702 O O . GLY A 1 471 ? 12.492 11.526 6.326 1.00 86.88 471 GLY A O 1
ATOM 3703 N N . VAL A 1 472 ? 11.789 12.973 4.770 1.00 86.50 472 VAL A N 1
ATOM 3704 C CA . VAL A 1 472 ? 11.810 14.184 5.603 1.00 86.50 472 VAL A CA 1
ATOM 3705 C C . VAL A 1 472 ? 10.474 14.911 5.533 1.00 86.50 472 VAL A C 1
ATOM 3707 O O . VAL A 1 472 ? 9.734 14.803 4.560 1.00 86.50 472 VAL A O 1
ATOM 3710 N N . ALA A 1 473 ? 10.148 15.692 6.563 1.00 86.69 473 ALA A N 1
ATOM 3711 C CA . ALA A 1 473 ? 8.890 16.426 6.570 1.00 86.69 473 ALA A CA 1
ATOM 3712 C C . ALA A 1 473 ? 8.895 17.610 5.599 1.00 86.69 473 ALA A C 1
ATOM 3714 O O . ALA A 1 473 ? 7.830 18.000 5.147 1.00 86.69 473 ALA A O 1
ATOM 3715 N N . ASN A 1 474 ? 10.048 18.200 5.292 1.00 86.38 474 ASN A N 1
ATOM 3716 C CA . ASN A 1 474 ? 10.142 19.304 4.339 1.00 86.38 474 ASN A CA 1
ATOM 3717 C C . ASN A 1 474 ? 11.142 18.928 3.264 1.00 86.38 474 ASN A C 1
ATOM 3719 O O . ASN A 1 474 ? 12.338 18.830 3.537 1.00 86.38 474 ASN A O 1
ATOM 3723 N N . ASP A 1 475 ? 10.636 18.747 2.057 1.00 83.31 475 ASP A N 1
ATOM 3724 C CA . ASP A 1 475 ? 11.431 18.492 0.872 1.00 83.31 475 ASP A CA 1
ATOM 3725 C C . ASP A 1 475 ? 11.058 19.543 -0.174 1.00 83.31 475 ASP A C 1
ATOM 3727 O O . ASP A 1 475 ? 9.917 19.589 -0.625 1.00 83.31 475 ASP A O 1
ATOM 3731 N N . GLU A 1 476 ? 11.993 20.429 -0.533 1.00 78.00 476 GLU A N 1
ATOM 3732 C CA . GLU A 1 476 ? 11.712 21.555 -1.441 1.00 78.00 476 GLU A CA 1
ATOM 3733 C C . GLU A 1 476 ? 11.197 21.065 -2.801 1.00 78.00 476 GLU A C 1
ATOM 3735 O O . GLU A 1 476 ? 10.316 21.692 -3.401 1.00 78.00 476 GLU A O 1
ATOM 3740 N N . LEU A 1 477 ? 11.720 19.926 -3.269 1.00 75.56 477 LEU A N 1
ATOM 3741 C CA . LEU A 1 477 ? 11.293 19.318 -4.518 1.00 75.56 477 LEU A CA 1
ATOM 3742 C C . LEU A 1 477 ? 9.869 18.763 -4.399 1.00 75.56 477 LEU A C 1
ATOM 3744 O O . LEU A 1 477 ? 9.011 19.224 -5.145 1.00 75.56 477 LEU A O 1
ATOM 3748 N N . GLY A 1 478 ? 9.578 17.889 -3.431 1.00 78.38 478 GLY A N 1
ATOM 3749 C CA . GLY A 1 478 ? 8.225 17.360 -3.200 1.00 78.38 478 GLY A CA 1
ATOM 3750 C C . GLY A 1 478 ? 7.179 18.442 -2.903 1.00 78.38 478 GLY A C 1
ATOM 3751 O O . GLY A 1 478 ? 6.051 18.419 -3.404 1.00 78.38 478 GLY A O 1
ATOM 3752 N N . GLU A 1 479 ? 7.545 19.482 -2.153 1.00 82.44 479 GLU A N 1
ATOM 3753 C CA . GLU A 1 479 ? 6.672 20.636 -1.918 1.00 82.44 479 GLU A CA 1
ATOM 3754 C C . GLU A 1 479 ? 6.344 21.386 -3.213 1.00 82.44 479 GLU A C 1
ATOM 3756 O O . GLU A 1 479 ? 5.208 21.838 -3.380 1.00 82.44 479 GLU A O 1
ATOM 3761 N N . THR A 1 480 ? 7.311 21.494 -4.129 1.00 79.00 480 THR A N 1
ATOM 3762 C CA . THR A 1 480 ? 7.132 22.105 -5.452 1.00 79.00 480 THR A CA 1
ATOM 3763 C C . THR A 1 480 ? 6.296 21.216 -6.371 1.00 79.00 480 THR A C 1
ATOM 3765 O O . THR A 1 480 ? 5.387 21.714 -7.036 1.00 79.00 480 THR A O 1
ATOM 3768 N N . MET A 1 481 ? 6.570 19.912 -6.383 1.00 78.00 481 MET A N 1
ATOM 3769 C CA . MET A 1 481 ? 5.868 18.918 -7.199 1.00 78.00 481 MET A CA 1
ATOM 3770 C C . MET A 1 481 ? 4.394 18.794 -6.796 1.00 78.00 481 MET A C 1
ATOM 3772 O O . MET A 1 481 ? 3.534 18.688 -7.661 1.00 78.00 481 MET A O 1
ATOM 3776 N N . SER A 1 482 ? 4.064 18.966 -5.514 1.00 84.25 482 SER A N 1
ATOM 3777 C CA . SER A 1 482 ? 2.675 18.992 -5.026 1.00 84.25 482 SER A CA 1
ATOM 3778 C C . SER A 1 482 ? 1.918 20.313 -5.254 1.00 84.25 482 SER A C 1
ATOM 3780 O O . SER A 1 482 ? 0.721 20.403 -4.962 1.00 84.25 482 SER A O 1
ATOM 3782 N N . LEU A 1 483 ? 2.569 21.385 -5.733 1.00 81.81 483 LEU A N 1
ATOM 3783 C CA . LEU A 1 483 ? 1.906 22.686 -5.926 1.00 81.81 483 LEU A CA 1
ATOM 3784 C C . LEU A 1 483 ? 0.693 22.640 -6.865 1.00 81.81 483 LEU A C 1
ATOM 3786 O O . LEU A 1 483 ? -0.299 23.300 -6.534 1.00 81.81 483 LEU A O 1
ATOM 3790 N N . PRO A 1 484 ? 0.720 21.931 -8.012 1.00 85.12 484 PRO A N 1
ATOM 3791 C CA . PRO A 1 484 ? -0.435 21.876 -8.896 1.00 85.12 484 PRO A CA 1
ATOM 3792 C C . PRO A 1 484 ? -1.667 21.324 -8.180 1.00 85.12 484 PRO A C 1
ATOM 3794 O O . PRO A 1 484 ? -2.719 21.963 -8.201 1.00 85.12 484 PRO A O 1
ATOM 3797 N N . ASP A 1 485 ? -1.530 20.218 -7.452 1.00 91.31 485 ASP A N 1
ATOM 3798 C CA . ASP A 1 485 ? -2.631 19.640 -6.686 1.00 91.31 485 ASP A CA 1
ATOM 3799 C C . ASP A 1 485 ? -3.164 20.574 -5.602 1.00 91.31 485 ASP A C 1
ATOM 3801 O O . ASP A 1 485 ? -4.375 20.750 -5.479 1.00 91.31 485 ASP A O 1
ATOM 3805 N N . ARG A 1 486 ? -2.287 21.223 -4.834 1.00 90.94 486 ARG A N 1
ATOM 3806 C CA . ARG A 1 486 ? -2.709 22.023 -3.671 1.00 90.94 486 ARG A CA 1
ATOM 3807 C C . ARG A 1 486 ? -3.225 23.406 -4.041 1.00 90.94 486 ARG A C 1
ATOM 3809 O O . ARG A 1 486 ? -4.202 23.878 -3.465 1.00 90.94 486 ARG A O 1
ATOM 3816 N N . ALA A 1 487 ? -2.549 24.083 -4.966 1.00 85.00 487 ALA A N 1
ATOM 3817 C CA . ALA A 1 487 ? -2.764 25.503 -5.234 1.00 85.00 487 ALA A CA 1
ATOM 3818 C C . ALA A 1 487 ? -3.538 25.777 -6.528 1.00 85.00 487 ALA A C 1
ATOM 3820 O O . ALA A 1 487 ? -4.180 26.822 -6.628 1.00 85.00 487 ALA A O 1
ATOM 3821 N N . ILE A 1 488 ? -3.466 24.878 -7.516 1.00 85.62 488 ILE A N 1
ATOM 3822 C CA . ILE A 1 488 ? -4.096 25.080 -8.829 1.00 85.62 488 ILE A CA 1
ATOM 3823 C C . ILE A 1 488 ? -5.402 24.295 -8.913 1.00 85.62 488 ILE A C 1
ATOM 3825 O O . ILE A 1 488 ? -6.448 24.872 -9.202 1.00 85.62 488 ILE A O 1
ATOM 3829 N N . TYR A 1 489 ? -5.346 22.991 -8.646 1.00 90.25 489 TYR A N 1
ATOM 3830 C CA . TYR A 1 489 ? -6.480 22.089 -8.835 1.00 90.25 489 TYR A CA 1
ATOM 3831 C C . TYR A 1 489 ? -7.308 21.877 -7.578 1.00 90.25 489 TYR A C 1
ATOM 3833 O O . TYR A 1 489 ? -8.448 21.426 -7.684 1.00 90.25 489 TYR A O 1
ATOM 3841 N N . ASN A 1 490 ? -6.764 22.227 -6.408 1.00 92.81 490 ASN A N 1
ATOM 3842 C CA . ASN A 1 490 ? -7.380 21.933 -5.122 1.00 92.81 490 ASN A CA 1
ATOM 3843 C C . ASN A 1 490 ? -7.760 20.441 -5.033 1.00 92.81 490 ASN A C 1
ATOM 3845 O O . ASN A 1 490 ? -8.854 20.107 -4.586 1.00 92.81 490 ASN A O 1
ATOM 3849 N N . THR A 1 491 ? -6.874 19.555 -5.493 1.00 95.00 491 THR A N 1
ATOM 3850 C CA . THR A 1 491 ? -7.005 18.094 -5.411 1.00 95.00 491 THR A CA 1
ATOM 3851 C C . THR A 1 491 ? -7.069 17.661 -3.954 1.00 95.00 491 THR A C 1
ATOM 3853 O O . THR A 1 491 ? -7.942 16.889 -3.580 1.00 95.00 491 THR A O 1
ATOM 3856 N N . TYR A 1 492 ? -6.226 18.245 -3.103 1.00 95.25 492 TYR A N 1
ATOM 3857 C CA . TYR A 1 492 ? -6.239 18.054 -1.657 1.00 95.25 492 TYR A CA 1
ATOM 3858 C C . TYR A 1 492 ? -5.743 19.317 -0.943 1.00 95.25 492 TYR A C 1
ATOM 3860 O O . TYR A 1 492 ? -5.261 20.266 -1.566 1.00 95.25 492 TYR A O 1
ATOM 3868 N N . SER A 1 493 ? -5.902 19.366 0.375 1.00 93.19 493 SER A N 1
ATOM 3869 C CA . SER A 1 493 ? -5.377 20.447 1.211 1.00 93.19 493 SER A CA 1
ATOM 3870 C C . SER A 1 493 ? -4.690 19.848 2.423 1.00 93.19 493 SER A C 1
ATOM 3872 O O . SER A 1 493 ? -5.136 18.827 2.942 1.00 93.19 493 SER A O 1
ATOM 3874 N N . THR A 1 494 ? -3.591 20.461 2.853 1.00 92.31 494 THR A N 1
ATOM 3875 C CA . THR A 1 494 ? -2.967 20.077 4.114 1.00 92.31 494 THR A CA 1
ATOM 3876 C C . THR A 1 494 ? -2.230 21.231 4.771 1.00 92.31 494 THR A C 1
ATOM 3878 O O . THR A 1 494 ? -1.486 21.960 4.105 1.00 92.31 494 THR A O 1
ATOM 3881 N N . VAL A 1 495 ? -2.426 21.377 6.081 1.00 89.94 495 VAL A N 1
ATOM 3882 C CA . VAL A 1 495 ? -1.642 22.289 6.930 1.00 89.94 495 VAL A CA 1
ATOM 3883 C C . VAL A 1 495 ? -0.274 21.716 7.301 1.00 89.94 495 VAL A C 1
ATOM 3885 O O . VAL A 1 495 ? 0.605 22.457 7.733 1.00 89.94 495 VAL A O 1
ATOM 3888 N N . GLU A 1 496 ? -0.051 20.416 7.095 1.00 87.75 496 GLU A N 1
ATOM 3889 C CA . GLU A 1 496 ? 1.170 19.731 7.532 1.00 87.75 496 GLU A CA 1
ATOM 3890 C C . GLU A 1 496 ? 2.432 20.262 6.829 1.00 87.75 496 GLU A C 1
ATOM 3892 O O . GLU A 1 496 ? 3.530 20.151 7.367 1.00 87.75 496 GLU A O 1
ATOM 3897 N N . TYR A 1 497 ? 2.328 20.878 5.643 1.00 84.69 497 TYR A N 1
ATOM 3898 C CA . TYR A 1 497 ? 3.482 21.527 4.991 1.00 84.69 497 TYR A CA 1
ATOM 3899 C C . TYR A 1 497 ? 4.056 22.706 5.787 1.00 84.69 497 TYR A C 1
ATOM 3901 O O . TYR A 1 497 ? 5.235 23.018 5.638 1.00 84.69 497 TYR A O 1
ATOM 3909 N N . ASP A 1 498 ? 3.268 23.334 6.663 1.00 86.44 498 ASP A N 1
ATOM 3910 C CA . ASP A 1 498 ? 3.763 24.405 7.531 1.00 86.44 498 ASP A CA 1
ATOM 3911 C C . ASP A 1 498 ? 4.554 23.859 8.739 1.00 86.44 498 ASP A C 1
ATOM 3913 O O . ASP A 1 498 ? 5.284 24.610 9.392 1.00 86.44 498 ASP A O 1
ATOM 3917 N N . THR A 1 499 ? 4.437 22.560 9.042 1.00 87.88 499 THR A N 1
ATOM 3918 C CA . THR A 1 499 ? 5.132 21.894 10.152 1.00 87.88 499 THR A CA 1
ATOM 3919 C C . THR A 1 499 ? 6.470 21.317 9.695 1.00 87.88 499 THR A C 1
ATOM 3921 O O . THR A 1 499 ? 6.559 20.641 8.666 1.00 87.88 499 THR A O 1
ATOM 3924 N N . LYS A 1 500 ? 7.537 21.582 10.461 1.00 87.25 500 LYS A N 1
ATOM 3925 C CA . LYS A 1 500 ? 8.890 21.127 10.120 1.00 87.25 500 LYS A CA 1
ATOM 3926 C C . LYS A 1 500 ? 9.311 19.869 10.862 1.00 87.25 500 LYS A C 1
ATOM 3928 O O . LYS A 1 500 ? 8.805 19.607 11.947 1.00 87.25 500 LYS A O 1
ATOM 3933 N N . SER A 1 501 ? 10.309 19.141 10.345 1.00 87.69 501 SER A N 1
ATOM 3934 C CA . SER A 1 501 ? 10.866 17.948 11.021 1.00 87.69 501 SER A CA 1
ATOM 3935 C C . SER A 1 501 ? 11.278 18.226 12.474 1.00 87.69 501 SER A C 1
ATOM 3937 O O . SER A 1 501 ? 11.084 17.383 13.348 1.00 87.69 501 SER A O 1
ATOM 3939 N N . VAL A 1 502 ? 11.793 19.430 12.746 1.00 88.62 502 VAL A N 1
ATOM 3940 C CA . VAL A 1 502 ? 12.185 19.878 14.095 1.00 88.62 502 VAL A CA 1
ATOM 3941 C C . VAL A 1 502 ? 11.000 20.116 15.040 1.00 88.62 502 VAL A C 1
ATOM 3943 O O . VAL A 1 502 ? 11.164 20.033 16.257 1.00 88.62 502 VAL A O 1
ATOM 3946 N N . ASP A 1 503 ? 9.817 20.395 14.494 1.00 90.50 503 ASP A N 1
ATOM 3947 C CA . ASP A 1 503 ? 8.585 20.651 15.248 1.00 90.50 503 ASP A CA 1
ATOM 3948 C C . ASP A 1 503 ? 7.759 19.367 15.448 1.00 90.50 503 ASP A C 1
ATOM 3950 O O . ASP A 1 503 ? 6.898 19.307 16.326 1.00 90.50 503 ASP A O 1
ATOM 3954 N N . LEU A 1 504 ? 8.040 18.328 14.658 1.00 90.31 504 LEU A N 1
ATOM 3955 C CA . LEU A 1 504 ? 7.408 17.016 14.753 1.00 90.31 504 LEU A CA 1
ATOM 3956 C C . LEU A 1 504 ? 7.974 16.178 15.914 1.00 90.31 504 LEU A C 1
ATOM 3958 O O . LEU A 1 504 ? 9.071 16.454 16.420 1.00 90.31 504 LEU A O 1
ATOM 3962 N N . PRO A 1 505 ? 7.253 15.114 16.333 1.00 85.56 505 PRO A N 1
ATOM 3963 C CA . PRO A 1 505 ? 7.749 14.171 17.322 1.00 85.56 505 PRO A CA 1
ATOM 3964 C C . PRO A 1 505 ? 9.169 13.709 16.995 1.00 85.56 505 PRO A C 1
ATOM 3966 O O . PRO A 1 505 ? 9.461 13.237 15.899 1.00 85.56 505 PRO A O 1
ATOM 3969 N N . GLY A 1 506 ? 10.050 13.875 17.975 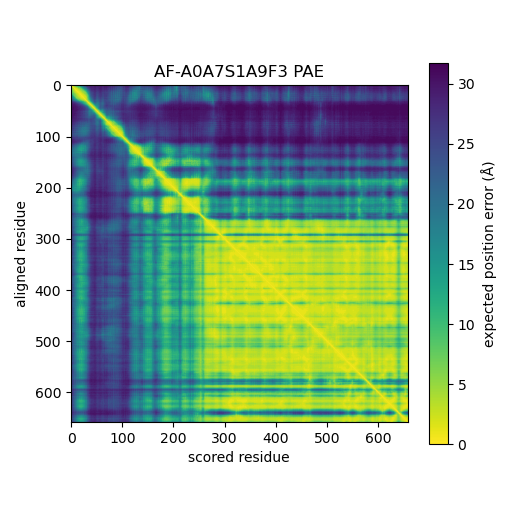1.00 83.31 506 GLY A N 1
ATOM 3970 C CA . GLY A 1 506 ? 11.453 13.506 17.889 1.00 83.31 506 GLY A CA 1
ATOM 3971 C C . GLY A 1 506 ? 12.423 14.603 17.460 1.00 83.31 506 GLY A C 1
ATOM 3972 O O . GLY A 1 506 ? 13.629 14.381 17.559 1.00 83.31 506 GLY A O 1
ATOM 3973 N N . HIS A 1 507 ? 11.923 15.786 17.083 1.00 87.38 507 HIS A N 1
ATOM 3974 C CA . HIS A 1 507 ? 12.707 17.016 16.902 1.00 87.38 507 HIS A CA 1
ATOM 3975 C C . HIS A 1 507 ? 13.943 16.840 16.012 1.00 87.38 507 HIS A C 1
ATOM 3977 O O . HIS A 1 507 ? 15.040 17.317 16.319 1.00 87.38 507 HIS A O 1
ATOM 3983 N N . LEU A 1 508 ? 13.780 16.093 14.922 1.00 86.19 508 LEU A N 1
ATOM 3984 C CA . LEU A 1 508 ? 14.891 15.723 14.059 1.00 86.19 508 LEU A CA 1
ATOM 3985 C C . LEU A 1 508 ? 15.285 16.894 13.145 1.00 86.19 508 LEU A C 1
ATOM 3987 O O . LEU A 1 508 ? 14.413 17.640 12.697 1.00 86.19 508 LEU A O 1
ATOM 3991 N N . PRO A 1 509 ? 16.583 17.054 12.825 1.00 86.69 509 PRO A N 1
ATOM 3992 C CA . PRO A 1 509 ? 17.024 17.980 11.786 1.00 86.69 509 PRO A CA 1
ATOM 3993 C C . PRO A 1 509 ? 16.302 17.743 10.451 1.00 86.69 509 PRO A C 1
ATOM 3995 O O . PRO A 1 509 ? 15.967 16.609 10.115 1.00 86.69 509 PRO A O 1
ATOM 3998 N N . ASN A 1 510 ? 16.090 18.808 9.673 1.00 82.38 510 ASN A N 1
ATOM 3999 C CA . ASN A 1 510 ? 15.319 18.748 8.423 1.00 82.38 510 ASN A CA 1
ATOM 4000 C C . ASN A 1 510 ? 15.956 17.882 7.326 1.00 82.38 510 ASN A C 1
ATOM 4002 O O . ASN A 1 510 ? 15.252 17.458 6.424 1.00 82.38 510 ASN A O 1
ATOM 4006 N N . ASP A 1 511 ? 17.259 17.631 7.390 1.00 80.75 511 ASP A N 1
ATOM 4007 C CA . ASP A 1 511 ? 18.013 16.792 6.455 1.00 80.75 511 ASP A CA 1
ATOM 4008 C C . ASP A 1 511 ? 18.086 15.321 6.892 1.00 80.75 511 ASP A C 1
ATOM 4010 O O . ASP A 1 511 ? 18.609 14.472 6.169 1.00 80.75 511 ASP A O 1
ATOM 4014 N N . LYS A 1 512 ? 17.575 15.004 8.084 1.00 84.44 512 LYS A N 1
ATOM 4015 C CA . LYS A 1 512 ? 17.690 13.676 8.669 1.00 84.44 512 LYS A CA 1
ATOM 4016 C C . LYS A 1 512 ? 16.456 12.843 8.363 1.00 84.44 512 LYS A C 1
ATOM 4018 O O . LYS A 1 512 ? 15.368 13.155 8.837 1.00 84.44 512 LYS A O 1
ATOM 4023 N N . LYS A 1 513 ? 16.662 11.742 7.644 1.00 86.81 513 LYS A N 1
ATOM 4024 C CA . LYS A 1 513 ? 15.626 10.757 7.334 1.00 86.81 513 LYS A CA 1
ATOM 4025 C C . LYS A 1 513 ? 15.580 9.651 8.406 1.00 86.81 513 LYS A C 1
ATOM 4027 O O . LYS A 1 513 ? 16.555 8.905 8.549 1.00 86.81 513 LYS A O 1
ATOM 4032 N N . PRO A 1 514 ? 14.519 9.558 9.224 1.00 87.75 514 PRO A N 1
ATOM 4033 C CA . PRO A 1 514 ? 14.413 8.535 10.257 1.00 87.75 514 PRO A CA 1
ATOM 4034 C C . PRO A 1 514 ? 13.764 7.243 9.748 1.00 87.75 514 PRO A C 1
ATOM 4036 O O . PRO A 1 514 ? 13.190 7.199 8.667 1.00 87.75 514 PRO A O 1
ATOM 4039 N N . ALA A 1 515 ? 13.790 6.216 10.594 1.00 90.56 515 ALA A N 1
ATOM 4040 C CA . ALA A 1 515 ? 13.062 4.960 10.398 1.00 90.56 515 ALA A CA 1
ATOM 4041 C C . ALA A 1 515 ? 11.577 5.043 10.819 1.00 90.56 515 ALA A C 1
ATOM 4043 O O . ALA A 1 515 ? 10.925 4.035 11.061 1.00 90.56 515 ALA A O 1
ATOM 4044 N N . VAL A 1 516 ? 11.046 6.251 11.021 1.00 91.88 516 VAL A N 1
ATOM 4045 C CA . VAL A 1 516 ? 9.704 6.483 11.577 1.00 91.88 516 VAL A CA 1
ATOM 4046 C C . VAL A 1 516 ? 8.994 7.591 10.817 1.00 91.88 516 VAL A C 1
ATOM 4048 O O . VAL A 1 516 ? 9.574 8.641 10.547 1.00 91.88 516 VAL A O 1
ATOM 4051 N N . ASN A 1 517 ? 7.724 7.390 10.487 1.00 93.50 517 ASN A N 1
ATOM 4052 C CA . ASN A 1 517 ? 6.967 8.399 9.775 1.00 93.50 517 ASN A CA 1
ATOM 4053 C C . ASN A 1 517 ? 6.445 9.418 10.788 1.00 93.50 517 ASN A C 1
ATOM 4055 O O . ASN A 1 517 ? 5.391 9.247 11.405 1.00 93.50 517 ASN A O 1
ATOM 4059 N N . THR A 1 518 ? 7.215 10.483 11.003 1.00 92.00 518 THR A N 1
ATOM 4060 C CA . THR A 1 518 ? 6.899 11.486 12.025 1.00 92.00 518 THR A CA 1
ATOM 4061 C C . THR A 1 518 ? 5.646 12.292 11.707 1.00 92.00 518 THR A C 1
ATOM 4063 O O . THR A 1 518 ? 5.019 12.782 12.646 1.00 92.00 518 THR A O 1
ATOM 4066 N N . ARG A 1 519 ? 5.232 12.376 10.432 1.00 92.75 519 ARG A N 1
ATOM 4067 C CA . ARG A 1 519 ? 3.961 12.993 10.030 1.00 92.75 519 ARG A CA 1
ATOM 4068 C C . ARG A 1 519 ? 2.783 12.112 10.424 1.00 92.75 519 ARG A C 1
ATOM 4070 O O . ARG A 1 519 ? 1.944 12.558 11.200 1.00 92.75 519 ARG A O 1
ATOM 4077 N N . LEU A 1 520 ? 2.760 10.842 10.018 1.00 94.88 520 LEU A N 1
ATOM 4078 C CA . LEU A 1 520 ? 1.687 9.922 10.420 1.00 94.88 520 LEU A CA 1
ATOM 4079 C C . LEU A 1 520 ? 1.629 9.746 11.950 1.00 94.88 520 LEU A C 1
ATOM 4081 O O . LEU A 1 520 ? 0.557 9.794 12.553 1.00 94.88 520 LEU A O 1
ATOM 4085 N N . LEU A 1 521 ? 2.777 9.637 12.626 1.00 93.44 521 LEU A N 1
ATOM 4086 C CA . LEU A 1 521 ? 2.820 9.583 14.093 1.00 93.44 521 LEU A CA 1
ATOM 4087 C C . LEU A 1 521 ? 2.363 10.886 14.771 1.00 93.44 521 LEU A C 1
ATOM 4089 O O . LEU A 1 521 ? 1.946 10.845 15.928 1.00 93.44 521 LEU A O 1
ATOM 4093 N N . HIS A 1 522 ? 2.451 12.035 14.106 1.00 93.25 522 HIS A N 1
ATOM 4094 C CA . HIS A 1 522 ? 1.899 13.294 14.607 1.00 93.25 522 HIS A CA 1
ATOM 4095 C C . HIS A 1 522 ? 0.381 13.364 14.387 1.00 93.25 522 HIS A C 1
ATOM 4097 O O . HIS A 1 522 ? -0.366 13.668 15.318 1.00 93.25 522 HIS A O 1
ATOM 4103 N N . GLN A 1 523 ? -0.069 13.002 13.184 1.00 95.69 523 GLN A N 1
ATOM 4104 C CA . GLN A 1 523 ? -1.466 13.025 12.755 1.00 95.69 523 GLN A CA 1
ATOM 4105 C C . GLN A 1 523 ? -2.371 12.126 13.612 1.00 95.69 523 GLN A C 1
ATOM 4107 O O . GLN A 1 523 ? -3.497 12.497 13.949 1.00 95.69 523 GLN A O 1
ATOM 4112 N N . PHE A 1 524 ? -1.867 10.967 14.037 1.00 96.44 524 PHE A N 1
ATOM 4113 C CA . PHE A 1 524 ? -2.577 10.055 14.930 1.00 96.44 524 PHE A CA 1
ATOM 4114 C C . PHE A 1 524 ? -2.024 10.178 16.341 1.00 96.44 524 PHE A C 1
ATOM 4116 O O . PHE A 1 524 ? -0.894 9.780 16.569 1.00 96.44 524 PHE A O 1
ATOM 4123 N N . SER A 1 525 ? -2.794 10.662 17.318 1.00 95.19 525 SER A N 1
ATOM 4124 C CA . SER A 1 525 ? -2.304 10.814 18.699 1.00 95.19 525 SER A CA 1
ATOM 4125 C C . SER A 1 525 ? -1.894 9.473 19.348 1.00 95.19 525 SER A C 1
ATOM 4127 O O . SER A 1 525 ? -2.433 8.423 18.985 1.00 95.19 525 SER A O 1
ATOM 4129 N N . PRO A 1 526 ? -1.015 9.472 20.375 1.00 95.31 526 PRO A N 1
ATOM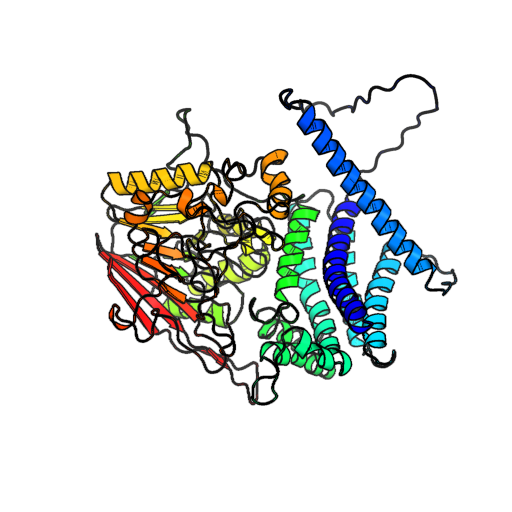 4130 C CA . PRO A 1 526 ? -0.621 8.246 21.077 1.00 95.31 526 PRO A CA 1
ATOM 4131 C C . PRO A 1 526 ? -1.796 7.405 21.597 1.00 95.31 526 PRO A C 1
ATOM 4133 O O . PRO A 1 526 ? -1.734 6.181 21.553 1.00 95.31 526 PRO A O 1
ATOM 4136 N N . SER A 1 527 ? -2.878 8.045 22.058 1.00 96.75 527 SER A N 1
ATOM 4137 C CA . SER A 1 527 ? -4.077 7.347 22.536 1.00 96.75 527 SER A CA 1
ATOM 4138 C C . SER A 1 527 ? -4.838 6.648 21.410 1.00 96.75 527 SER A C 1
ATOM 4140 O O . SER A 1 527 ? -5.305 5.530 21.601 1.00 96.75 527 SER A O 1
ATOM 4142 N N . ARG A 1 528 ? -4.931 7.275 20.231 1.00 96.25 528 ARG A N 1
ATOM 4143 C CA . ARG A 1 528 ? -5.588 6.687 19.056 1.00 96.25 528 ARG A CA 1
ATOM 4144 C C . ARG A 1 528 ? -4.780 5.532 18.477 1.00 96.25 528 ARG A C 1
ATOM 4146 O O . ARG A 1 528 ? -5.356 4.503 18.145 1.00 96.25 528 ARG A O 1
ATOM 4153 N N . ARG A 1 529 ? -3.449 5.661 18.438 1.00 96.88 529 ARG A N 1
ATOM 4154 C CA . ARG A 1 529 ? -2.557 4.558 18.040 1.00 96.88 529 ARG A CA 1
ATOM 4155 C C . ARG A 1 529 ? -2.663 3.366 18.993 1.00 96.88 529 ARG A C 1
ATOM 4157 O O . ARG A 1 529 ? -2.736 2.233 18.536 1.00 96.88 529 ARG A O 1
ATOM 4164 N N . ALA A 1 530 ? -2.757 3.626 20.298 1.00 96.88 530 ALA A N 1
ATOM 4165 C CA . ALA A 1 530 ? -2.881 2.576 21.308 1.00 96.88 530 ALA A CA 1
ATOM 4166 C C . ALA A 1 530 ? -4.252 1.876 21.313 1.00 96.88 530 ALA A C 1
ATOM 4168 O O . ALA A 1 530 ? -4.356 0.758 21.812 1.00 96.88 530 ALA A O 1
ATOM 4169 N N . TYR A 1 531 ? -5.300 2.531 20.801 1.00 97.25 531 TYR A N 1
ATOM 4170 C CA . TYR A 1 531 ? -6.644 1.957 20.710 1.00 97.25 531 TYR A CA 1
ATOM 4171 C C . TYR A 1 531 ? -6.763 0.908 19.591 1.00 97.25 531 TYR A C 1
ATOM 4173 O O . TYR A 1 531 ? -7.453 -0.099 19.768 1.00 97.25 531 TYR A O 1
ATOM 4181 N N . ALA A 1 532 ? -6.093 1.115 18.455 1.00 97.81 532 ALA A N 1
ATOM 4182 C CA . ALA A 1 532 ? -6.115 0.150 17.363 1.00 97.81 532 ALA A CA 1
ATOM 4183 C C . ALA A 1 532 ? -5.487 -1.192 17.788 1.00 97.81 532 ALA A C 1
ATOM 4185 O O . ALA A 1 532 ? -4.458 -1.256 18.463 1.00 97.81 532 ALA A O 1
ATOM 4186 N N . SER A 1 533 ? -6.139 -2.280 17.386 1.00 97.81 533 SER A N 1
ATOM 4187 C CA . SER A 1 533 ? -5.742 -3.656 17.688 1.00 97.81 533 SER A CA 1
ATOM 4188 C C . SER A 1 533 ? -4.528 -4.095 16.874 1.00 97.81 533 SER A C 1
ATOM 4190 O O . SER A 1 533 ? -3.689 -4.825 17.396 1.00 97.81 533 SER A O 1
ATOM 4192 N N . ALA A 1 534 ? -4.424 -3.632 15.625 1.00 97.88 534 ALA A N 1
ATOM 4193 C CA . ALA A 1 534 ? -3.266 -3.834 14.763 1.00 97.88 534 ALA A CA 1
ATOM 4194 C C . ALA A 1 534 ? -3.192 -2.776 13.656 1.00 97.88 534 ALA A C 1
ATOM 4196 O O . ALA A 1 534 ? -4.207 -2.177 13.295 1.00 97.88 534 ALA A O 1
ATOM 4197 N N . PHE A 1 535 ? -1.985 -2.580 13.132 1.00 98.69 535 PHE A N 1
ATOM 4198 C CA . PHE A 1 535 ? -1.675 -1.799 11.941 1.00 98.69 535 PHE A CA 1
ATOM 4199 C C . PHE A 1 535 ? -1.030 -2.717 10.904 1.00 98.69 535 PHE A C 1
ATOM 4201 O O . PHE A 1 535 ? -0.065 -3.406 11.234 1.00 98.69 535 PHE A O 1
ATOM 4208 N N . TYR A 1 536 ? -1.548 -2.696 9.679 1.00 98.69 536 TYR A N 1
ATOM 4209 C CA . TYR A 1 536 ? -1.015 -3.427 8.531 1.00 98.69 536 TYR A CA 1
ATOM 4210 C C . TYR A 1 536 ? -0.578 -2.465 7.430 1.00 98.69 536 TYR A C 1
ATOM 4212 O O . TYR A 1 536 ? -1.308 -1.515 7.140 1.00 98.69 536 TYR A O 1
ATOM 4220 N N . TRP A 1 537 ? 0.577 -2.725 6.821 1.00 98.50 537 TRP A N 1
ATOM 4221 C CA . TRP A 1 537 ? 1.092 -1.953 5.689 1.00 98.50 537 TRP A CA 1
ATOM 4222 C C . TRP A 1 537 ? 1.933 -2.789 4.717 1.00 98.50 537 TRP A C 1
ATOM 4224 O O . TRP A 1 537 ? 2.318 -3.912 5.047 1.00 98.50 537 TRP A O 1
ATOM 4234 N N . GLY A 1 538 ? 2.162 -2.250 3.518 1.00 96.19 538 GLY A N 1
ATOM 4235 C CA . GLY A 1 538 ? 2.940 -2.847 2.426 1.00 96.19 538 GLY A CA 1
ATOM 4236 C C . GLY A 1 538 ? 4.257 -2.103 2.192 1.00 96.19 538 GLY A C 1
ATOM 4237 O O . GLY A 1 538 ? 4.984 -1.863 3.158 1.00 96.19 538 GLY A O 1
ATOM 4238 N N . HIS A 1 539 ? 4.519 -1.717 0.940 1.00 94.38 539 HIS A N 1
ATOM 4239 C CA . HIS A 1 539 ? 5.585 -0.824 0.459 1.00 94.38 539 HIS A CA 1
ATOM 4240 C C . HIS A 1 539 ? 7.003 -1.416 0.490 1.00 94.38 539 HIS A C 1
ATOM 4242 O O . HIS A 1 539 ? 7.718 -1.414 -0.499 1.00 94.38 539 HIS A O 1
ATOM 4248 N N . GLU A 1 540 ? 7.432 -1.988 1.616 1.00 89.69 540 GLU A N 1
ATOM 4249 C CA . GLU A 1 540 ? 8.848 -2.347 1.839 1.00 89.69 540 GLU A CA 1
ATOM 4250 C C . GLU A 1 540 ? 9.263 -3.703 1.222 1.00 89.69 540 GLU A C 1
ATOM 4252 O O . GLU A 1 540 ? 10.239 -4.322 1.661 1.00 89.69 540 GLU A O 1
ATOM 4257 N N . HIS A 1 541 ? 8.460 -4.243 0.298 1.00 89.62 541 HIS A N 1
ATOM 4258 C CA . HIS A 1 541 ? 8.694 -5.503 -0.433 1.00 89.62 541 HIS A CA 1
ATOM 4259 C C . HIS A 1 541 ? 9.100 -6.724 0.407 1.00 89.62 541 HIS A C 1
ATOM 4261 O O . HIS A 1 541 ? 9.793 -7.642 -0.044 1.00 89.62 541 HIS A O 1
ATOM 4267 N N . SER A 1 542 ? 8.699 -6.738 1.671 1.00 90.56 542 SER A N 1
ATOM 4268 C CA . SER A 1 542 ? 9.098 -7.737 2.657 1.00 90.56 542 SER A CA 1
ATOM 4269 C C . SER A 1 542 ? 7.952 -7.990 3.636 1.00 90.56 542 SER A C 1
ATOM 4271 O O . SER A 1 542 ? 6.907 -7.340 3.568 1.00 90.56 542 SER A O 1
ATOM 4273 N N . SER A 1 543 ? 8.102 -8.973 4.530 1.00 93.56 543 SER A N 1
ATOM 4274 C CA . SER A 1 543 ? 7.137 -9.190 5.610 1.00 93.56 543 SER A CA 1
ATOM 4275 C C . SER A 1 543 ? 7.812 -9.295 6.960 1.00 93.56 543 SER A C 1
ATOM 4277 O O . SER A 1 543 ? 8.665 -10.151 7.193 1.00 93.56 543 SER A O 1
ATOM 4279 N N . ALA A 1 544 ? 7.383 -8.438 7.878 1.00 92.94 544 ALA A N 1
ATOM 4280 C CA . ALA A 1 544 ? 7.925 -8.380 9.220 1.00 92.94 544 ALA A CA 1
ATOM 4281 C C . ALA A 1 544 ? 6.826 -8.132 10.252 1.00 92.94 544 ALA A C 1
ATOM 4283 O O . ALA A 1 544 ? 5.880 -7.365 10.048 1.00 92.94 544 ALA A O 1
ATOM 4284 N N . ILE A 1 545 ? 6.986 -8.762 11.410 1.00 95.25 545 ILE A N 1
ATOM 4285 C CA . ILE A 1 545 ? 6.128 -8.569 12.571 1.00 95.25 545 ILE A CA 1
ATOM 4286 C C . ILE A 1 545 ? 6.917 -7.759 13.586 1.00 95.25 545 ILE A C 1
ATOM 4288 O O . ILE A 1 545 ? 7.991 -8.167 14.020 1.00 95.25 545 ILE A O 1
ATOM 4292 N N . TYR A 1 546 ? 6.379 -6.612 13.988 1.00 94.00 546 TYR A N 1
ATOM 4293 C CA . TYR A 1 546 ? 7.029 -5.722 14.947 1.00 94.00 546 TYR A CA 1
ATOM 4294 C C . TYR A 1 546 ? 6.533 -5.965 16.380 1.00 94.00 546 TYR A C 1
ATOM 4296 O O . TYR A 1 546 ? 5.349 -6.271 16.598 1.00 94.00 546 TYR A O 1
ATOM 4304 N N . ASP A 1 547 ? 7.431 -5.793 17.359 1.00 92.38 547 ASP A N 1
ATOM 4305 C CA . ASP A 1 547 ? 7.059 -5.635 18.774 1.00 92.38 547 ASP A CA 1
ATOM 4306 C C . ASP A 1 547 ? 6.420 -4.244 18.974 1.00 92.38 547 ASP A C 1
ATOM 4308 O O . ASP A 1 547 ? 6.495 -3.364 18.113 1.00 92.38 547 ASP A O 1
ATOM 4312 N N . SER A 1 548 ? 5.778 -4.026 20.120 1.00 92.75 548 SER A N 1
ATOM 4313 C CA . SER A 1 548 ? 5.126 -2.756 20.436 1.00 92.75 548 SER A CA 1
ATOM 4314 C C . SER A 1 548 ? 6.110 -1.586 20.335 1.00 92.75 548 SER A C 1
ATOM 4316 O O . SER A 1 548 ? 7.107 -1.525 21.062 1.00 92.75 548 SER A O 1
ATOM 4318 N N . PHE A 1 549 ? 5.778 -0.597 19.507 1.00 93.94 549 PHE A N 1
ATOM 4319 C CA . PHE A 1 549 ? 6.631 0.557 19.241 1.00 93.94 549 PHE A CA 1
ATOM 4320 C C . PHE A 1 549 ? 5.798 1.803 18.918 1.00 93.94 549 PHE A C 1
ATOM 4322 O O . PHE A 1 549 ? 4.729 1.713 18.330 1.00 93.94 549 PHE A O 1
ATOM 4329 N N . ALA A 1 550 ? 6.249 2.984 19.352 1.00 92.50 550 ALA A N 1
ATOM 4330 C CA . ALA A 1 550 ? 5.576 4.267 19.098 1.00 92.50 550 ALA A CA 1
ATOM 4331 C C . ALA A 1 550 ? 4.064 4.319 19.449 1.00 92.50 550 ALA A C 1
ATOM 4333 O O . ALA A 1 550 ? 3.298 5.034 18.803 1.00 92.50 550 ALA A O 1
ATOM 4334 N N . ASN A 1 551 ? 3.628 3.610 20.501 1.00 94.56 551 ASN A N 1
ATOM 4335 C CA . ASN A 1 551 ? 2.215 3.422 20.895 1.00 94.56 551 ASN A CA 1
ATOM 4336 C C . ASN A 1 551 ? 1.361 2.627 19.897 1.00 94.56 551 ASN A C 1
ATOM 4338 O O . ASN A 1 551 ? 0.142 2.628 20.014 1.00 94.56 551 ASN A O 1
ATOM 4342 N N . ILE A 1 552 ? 1.985 1.931 18.957 1.00 95.94 552 ILE A N 1
ATOM 4343 C CA . ILE A 1 552 ? 1.357 0.911 18.130 1.00 95.94 552 ILE A CA 1
ATOM 4344 C C . ILE A 1 552 ? 1.681 -0.434 18.774 1.00 95.94 552 ILE A C 1
ATOM 4346 O O . ILE A 1 552 ? 2.843 -0.809 18.918 1.00 95.94 552 ILE A O 1
ATOM 4350 N N . SER A 1 553 ? 0.642 -1.137 19.218 1.00 94.25 553 SER A N 1
ATOM 4351 C CA . SER A 1 553 ? 0.779 -2.414 19.925 1.00 94.25 553 SER A CA 1
ATOM 4352 C C . SER A 1 553 ? 1.183 -3.561 18.994 1.00 94.25 553 SER A C 1
ATOM 4354 O O . SER A 1 553 ? 1.809 -4.522 19.447 1.00 94.25 553 SER A O 1
ATOM 4356 N N . ARG A 1 554 ? 0.785 -3.480 17.716 1.00 95.69 554 ARG A N 1
ATOM 4357 C CA . ARG A 1 554 ? 0.999 -4.491 16.672 1.00 95.69 554 ARG A CA 1
ATOM 4358 C C . ARG A 1 554 ? 1.165 -3.810 15.320 1.00 95.69 554 ARG A C 1
ATOM 4360 O O . ARG A 1 554 ? 0.178 -3.366 14.745 1.00 95.69 554 ARG A O 1
ATOM 4367 N N . GLY A 1 555 ? 2.403 -3.707 14.846 1.00 97.19 555 GLY A N 1
ATOM 4368 C CA . GLY A 1 555 ? 2.722 -3.294 13.477 1.00 97.19 555 GLY A CA 1
ATOM 4369 C C . GLY A 1 555 ? 3.043 -4.509 12.611 1.00 97.19 555 GLY A C 1
ATOM 4370 O O . GLY A 1 555 ? 3.764 -5.399 13.073 1.00 97.19 555 GLY A O 1
ATOM 4371 N N . ARG A 1 556 ? 2.481 -4.587 11.407 1.00 97.38 556 ARG A N 1
ATOM 4372 C CA . ARG A 1 556 ? 2.558 -5.755 10.523 1.00 97.38 556 ARG A CA 1
ATOM 4373 C C . ARG A 1 556 ? 2.873 -5.294 9.105 1.00 97.38 556 ARG A C 1
ATOM 4375 O O . ARG A 1 556 ? 2.021 -4.712 8.444 1.00 97.38 556 ARG A O 1
ATOM 4382 N N . LEU A 1 557 ? 4.086 -5.580 8.658 1.00 97.38 557 LEU A N 1
ATOM 4383 C CA . LEU A 1 557 ? 4.517 -5.363 7.285 1.00 97.38 557 LEU A CA 1
ATOM 4384 C C . LEU A 1 557 ? 4.208 -6.617 6.457 1.00 97.38 557 LEU A C 1
ATOM 4386 O O . LEU A 1 557 ? 4.541 -7.734 6.871 1.00 97.38 557 LEU A O 1
ATOM 4390 N N . ILE A 1 558 ? 3.537 -6.441 5.322 1.00 97.06 558 ILE A N 1
ATOM 4391 C CA . ILE A 1 558 ? 3.036 -7.524 4.463 1.00 97.06 558 ILE A CA 1
ATOM 4392 C C . ILE A 1 558 ? 3.263 -7.248 2.968 1.00 97.06 558 ILE A C 1
ATOM 4394 O O . ILE A 1 558 ? 2.508 -7.743 2.136 1.00 97.06 558 ILE A O 1
ATOM 4398 N N . GLY A 1 559 ? 4.283 -6.456 2.633 1.00 94.06 559 GLY A N 1
ATOM 4399 C CA . GLY A 1 559 ? 4.568 -6.007 1.269 1.00 94.06 559 GLY A CA 1
ATOM 4400 C C . GLY A 1 559 ? 5.255 -7.028 0.366 1.00 94.06 559 GLY A C 1
ATOM 4401 O O . GLY A 1 559 ? 5.749 -6.687 -0.693 1.00 94.06 559 GLY A O 1
ATOM 4402 N N . ASN A 1 560 ? 5.338 -8.300 0.743 1.00 91.94 560 ASN A N 1
ATOM 4403 C CA . ASN A 1 560 ? 6.007 -9.329 -0.056 1.00 91.94 560 ASN A CA 1
ATOM 4404 C C . ASN A 1 560 ? 5.044 -10.088 -0.988 1.00 91.94 560 ASN A C 1
ATOM 4406 O O . ASN A 1 560 ? 5.176 -11.300 -1.153 1.00 91.94 560 ASN A O 1
ATOM 4410 N N . GLY A 1 561 ? 4.049 -9.411 -1.567 1.00 89.56 561 GLY A N 1
ATOM 4411 C CA . GLY A 1 561 ? 2.994 -10.063 -2.346 1.00 89.56 561 GLY A CA 1
ATOM 4412 C C . GLY A 1 561 ? 3.467 -10.670 -3.664 1.00 89.56 561 GLY A C 1
ATOM 4413 O O . GLY A 1 561 ? 3.076 -11.787 -4.001 1.00 89.56 561 GLY A O 1
ATOM 4414 N N . ALA A 1 562 ? 4.296 -9.954 -4.421 1.00 83.31 562 ALA A N 1
ATOM 4415 C CA . ALA A 1 562 ? 4.832 -10.460 -5.687 1.00 83.31 562 ALA A CA 1
ATOM 4416 C C . ALA A 1 562 ? 6.191 -9.878 -6.091 1.00 83.31 562 ALA A C 1
ATOM 4418 O O . ALA A 1 562 ? 6.832 -10.432 -6.987 1.00 83.31 562 ALA A O 1
ATOM 4419 N N . ILE A 1 563 ? 6.651 -8.800 -5.449 1.00 76.94 563 ILE A N 1
ATOM 4420 C CA . ILE A 1 563 ? 7.985 -8.251 -5.695 1.00 76.94 563 ILE A CA 1
ATOM 4421 C C . ILE A 1 563 ? 9.034 -9.127 -5.008 1.00 76.94 563 ILE A C 1
ATOM 4423 O O . ILE A 1 563 ? 9.250 -9.079 -3.799 1.00 76.94 563 ILE A O 1
ATOM 4427 N N . SER A 1 564 ? 9.694 -9.968 -5.801 1.00 69.06 564 SER A N 1
ATOM 4428 C CA . SER A 1 564 ? 10.739 -10.859 -5.310 1.00 69.06 564 SER A CA 1
ATOM 4429 C C . SER A 1 564 ? 12.040 -10.096 -5.064 1.00 69.06 564 SER A C 1
ATOM 4431 O O . SER A 1 564 ? 12.601 -9.502 -5.987 1.00 69.06 564 SER A O 1
ATOM 4433 N N . SER A 1 565 ? 12.578 -10.201 -3.853 1.00 70.94 565 SER A N 1
ATOM 4434 C CA . SER A 1 565 ? 13.927 -9.730 -3.532 1.00 70.94 565 SER A CA 1
ATOM 4435 C C . SER A 1 565 ? 14.920 -10.884 -3.563 1.00 70.94 565 SER A C 1
ATOM 4437 O O . SER A 1 565 ? 14.609 -11.986 -3.115 1.00 70.94 565 SER A O 1
ATOM 4439 N N . ASN A 1 566 ? 16.124 -10.651 -4.083 1.00 68.75 566 ASN A N 1
ATOM 4440 C CA . ASN A 1 566 ? 17.167 -11.674 -4.116 1.00 68.75 566 ASN A CA 1
ATOM 4441 C C . ASN A 1 566 ? 17.725 -11.950 -2.705 1.00 68.75 566 ASN A C 1
ATOM 4443 O O . ASN A 1 566 ? 17.884 -11.021 -1.916 1.00 68.75 566 ASN A O 1
ATOM 4447 N N . THR A 1 567 ? 18.070 -13.204 -2.397 1.00 72.75 567 THR A N 1
ATOM 4448 C CA . THR A 1 567 ? 18.634 -13.597 -1.089 1.00 72.75 567 THR A CA 1
ATOM 4449 C C . THR A 1 567 ? 20.038 -13.050 -0.802 1.00 72.75 567 THR A C 1
ATOM 4451 O O . THR A 1 567 ? 20.444 -13.020 0.359 1.00 72.75 567 THR A O 1
ATOM 4454 N N . ASP A 1 568 ? 20.776 -12.593 -1.818 1.00 66.19 568 ASP A N 1
ATOM 4455 C CA . ASP A 1 568 ? 22.058 -11.884 -1.672 1.00 66.19 568 ASP A CA 1
ATOM 4456 C C . ASP A 1 568 ? 21.885 -10.514 -0.994 1.00 66.19 568 ASP A C 1
ATOM 4458 O O . ASP A 1 568 ? 22.825 -9.978 -0.398 1.00 66.19 568 ASP A O 1
ATOM 4462 N N . PHE A 1 569 ? 20.678 -9.948 -1.072 1.00 68.94 569 PHE A N 1
ATOM 4463 C CA . PHE A 1 569 ? 20.290 -8.741 -0.364 1.00 68.94 569 PHE A CA 1
ATOM 4464 C C . PHE A 1 569 ? 19.452 -9.114 0.860 1.00 68.94 569 PHE A C 1
ATOM 4466 O O . PHE A 1 569 ? 18.379 -9.707 0.751 1.00 68.94 569 PHE A O 1
ATOM 4473 N N . ASP A 1 570 ? 19.940 -8.766 2.050 1.00 78.50 570 ASP A N 1
ATOM 4474 C CA . ASP A 1 570 ? 19.189 -8.993 3.281 1.00 78.50 570 ASP A CA 1
ATOM 4475 C C . ASP A 1 570 ? 18.124 -7.909 3.474 1.00 78.50 570 ASP A C 1
ATOM 4477 O O . ASP A 1 570 ? 18.404 -6.851 4.041 1.00 78.50 570 ASP A O 1
ATOM 4481 N N . VAL A 1 571 ? 16.901 -8.201 3.017 1.00 80.50 571 VAL A N 1
ATOM 4482 C CA . VAL A 1 571 ? 15.731 -7.310 3.135 1.00 80.50 571 VAL A CA 1
ATOM 4483 C C . VAL A 1 571 ? 15.317 -7.037 4.581 1.00 80.50 571 VAL A C 1
ATOM 4485 O O . VAL A 1 571 ? 14.505 -6.155 4.820 1.00 80.50 571 VAL A O 1
ATOM 4488 N N . TYR A 1 572 ? 15.872 -7.763 5.556 1.00 86.75 572 TYR A N 1
ATOM 4489 C CA . TYR A 1 572 ? 15.588 -7.579 6.981 1.00 86.75 572 TYR A CA 1
ATOM 4490 C C . TYR A 1 572 ? 16.767 -6.992 7.750 1.00 86.75 572 TYR A C 1
ATOM 4492 O O . TYR A 1 572 ? 16.724 -6.898 8.979 1.00 86.75 572 TYR A O 1
ATOM 4500 N N . ARG A 1 573 ? 17.830 -6.589 7.051 1.00 84.94 573 ARG A N 1
ATOM 4501 C CA . ARG A 1 573 ? 18.986 -5.971 7.685 1.00 84.94 573 ARG A CA 1
ATOM 4502 C C . ARG A 1 573 ? 18.591 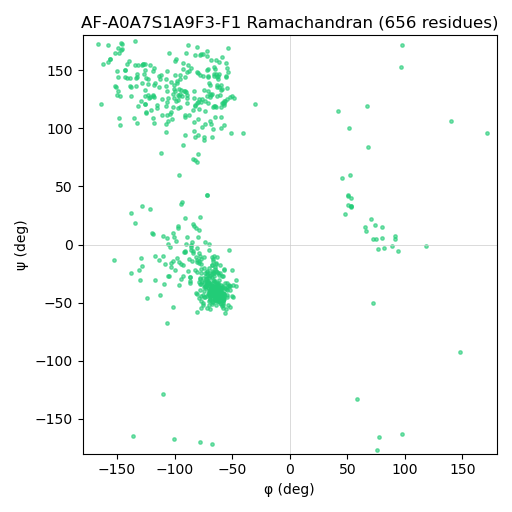-4.628 8.291 1.00 84.94 573 ARG A C 1
ATOM 4504 O O . ARG A 1 573 ? 18.255 -3.695 7.564 1.00 84.94 573 ARG A O 1
ATOM 4511 N N . SER A 1 574 ? 18.749 -4.515 9.612 1.00 80.94 574 SER A N 1
ATOM 4512 C CA . SER A 1 574 ? 18.662 -3.232 10.311 1.00 80.94 574 SER A CA 1
ATOM 4513 C C . SER A 1 574 ? 19.540 -2.197 9.619 1.00 80.94 574 SER A C 1
ATOM 4515 O O . SER A 1 574 ? 20.736 -2.398 9.361 1.00 80.94 574 SER A O 1
ATOM 4517 N N . SER A 1 575 ? 18.926 -1.073 9.311 1.00 69.88 575 SER A N 1
ATOM 4518 C CA . SER A 1 575 ? 19.606 0.081 8.762 1.00 69.88 575 SER A CA 1
ATOM 4519 C C . SER A 1 575 ? 20.135 0.949 9.914 1.00 69.88 575 SER A C 1
ATOM 4521 O O . SER A 1 575 ? 19.551 1.002 10.992 1.00 69.88 575 SER A O 1
ATOM 4523 N N . ASN A 1 576 ? 21.252 1.666 9.718 1.00 66.12 576 ASN A N 1
ATOM 4524 C CA . ASN A 1 576 ? 21.820 2.590 10.725 1.00 66.12 576 ASN A CA 1
ATOM 4525 C C . ASN A 1 576 ? 20.965 3.873 10.890 1.00 66.12 576 ASN A C 1
ATOM 4527 O O . ASN A 1 576 ? 21.483 4.995 10.904 1.00 66.12 576 ASN A O 1
ATOM 4531 N N . LEU A 1 577 ? 19.644 3.731 10.929 1.00 73.00 577 LEU A N 1
ATOM 4532 C CA . LEU A 1 577 ? 18.677 4.813 10.917 1.00 73.00 577 LEU A CA 1
ATOM 4533 C C . LEU A 1 577 ? 18.299 5.225 12.327 1.00 73.00 577 LEU A C 1
ATOM 4535 O O . LEU A 1 577 ? 18.310 4.445 13.272 1.00 73.00 577 LEU A O 1
ATOM 4539 N N . THR A 1 578 ? 17.945 6.496 12.490 1.00 65.94 578 THR A N 1
ATOM 4540 C CA . THR A 1 578 ? 17.693 7.015 13.829 1.00 65.94 578 THR A CA 1
ATOM 4541 C C . THR A 1 578 ? 16.233 6.876 14.216 1.00 65.94 578 THR A C 1
ATOM 4543 O O . THR A 1 578 ? 15.395 7.628 13.719 1.00 65.94 578 THR A O 1
ATOM 4546 N N . SER A 1 579 ? 15.967 5.978 15.164 1.00 68.69 579 SER A N 1
ATOM 4547 C CA . SER A 1 579 ? 14.695 5.865 15.895 1.00 68.69 579 SER A CA 1
ATOM 4548 C C . SER A 1 579 ? 14.790 6.375 17.351 1.00 68.69 579 SER A C 1
ATOM 4550 O O . SER A 1 579 ? 13.819 6.344 18.106 1.00 68.69 579 SER A O 1
ATOM 4552 N N . SER A 1 580 ? 15.951 6.943 17.714 1.00 58.56 580 SER A N 1
ATOM 4553 C CA . SER A 1 580 ? 16.336 7.388 19.066 1.00 58.56 580 SER A CA 1
ATOM 4554 C C . SER A 1 580 ? 15.299 8.219 19.845 1.00 58.56 580 SER A C 1
ATOM 4556 O O . SER A 1 580 ? 15.175 8.004 21.054 1.00 58.56 580 SER A O 1
ATOM 4558 N N . PRO A 1 581 ? 14.480 9.102 19.233 1.00 69.06 581 PRO A N 1
ATOM 4559 C CA . PRO A 1 581 ? 13.472 9.825 20.005 1.00 69.06 581 PRO A CA 1
ATOM 4560 C C . PRO A 1 581 ? 12.344 8.959 20.585 1.00 69.06 581 PRO A C 1
ATOM 4562 O O . PRO A 1 581 ? 11.631 9.410 21.479 1.00 69.06 581 PRO A O 1
ATOM 4565 N N . TRP A 1 582 ? 12.200 7.713 20.125 1.00 75.50 582 TRP A N 1
ATOM 4566 C CA . TRP A 1 582 ? 11.242 6.732 20.645 1.00 75.50 582 TRP A CA 1
ATOM 4567 C C . TRP A 1 582 ? 11.875 5.764 21.657 1.00 75.50 582 TRP A C 1
ATOM 4569 O O . TRP A 1 582 ? 11.286 4.737 21.994 1.00 75.50 582 TRP A O 1
ATOM 4579 N N . GLY A 1 583 ? 13.060 6.100 22.181 1.00 60.78 583 GLY A N 1
ATOM 4580 C CA . GLY A 1 583 ? 13.701 5.387 23.289 1.00 60.78 583 GLY A CA 1
ATOM 4581 C C . GLY A 1 583 ? 14.428 4.099 22.896 1.00 60.78 583 GLY A C 1
ATOM 4582 O O . GLY A 1 583 ? 14.739 3.299 23.778 1.00 60.78 583 GLY A O 1
ATOM 4583 N N . ARG A 1 584 ? 14.689 3.885 21.601 1.00 71.56 584 ARG A N 1
ATOM 4584 C CA . ARG A 1 584 ? 15.492 2.775 21.066 1.00 71.56 584 ARG A CA 1
ATOM 4585 C C . ARG A 1 584 ? 16.356 3.255 19.906 1.00 71.56 584 ARG A C 1
ATOM 4587 O O . ARG A 1 584 ? 16.013 4.241 19.265 1.00 71.56 584 ARG A O 1
ATOM 4594 N N . ASP A 1 585 ? 17.462 2.562 19.654 1.00 74.56 585 ASP A N 1
ATOM 4595 C CA . ASP A 1 585 ? 18.311 2.848 18.493 1.00 74.56 585 ASP A CA 1
ATOM 4596 C C . ASP A 1 585 ? 17.678 2.308 17.202 1.00 74.56 585 ASP A C 1
ATOM 4598 O O . ASP A 1 585 ? 17.726 2.974 16.169 1.00 74.56 585 ASP A O 1
ATOM 4602 N N . GLU A 1 586 ? 16.948 1.193 17.298 1.00 83.69 586 GLU A N 1
ATOM 4603 C CA . GLU A 1 586 ? 16.291 0.509 16.181 1.00 83.69 586 GLU A CA 1
ATOM 4604 C C . GLU A 1 586 ? 14.803 0.248 16.454 1.00 83.69 586 GLU A C 1
ATOM 4606 O O . GLU A 1 586 ? 14.363 0.100 17.604 1.00 83.69 586 GLU A O 1
ATOM 4611 N N . VAL A 1 587 ? 14.030 0.141 15.373 1.00 89.69 587 VAL A N 1
ATOM 4612 C CA . VAL A 1 587 ? 12.625 -0.271 15.419 1.00 89.69 587 VAL A CA 1
ATOM 4613 C C . VAL A 1 587 ? 12.562 -1.777 15.707 1.00 89.69 587 VAL A C 1
ATOM 4615 O O . VAL A 1 587 ? 13.169 -2.558 14.971 1.00 89.69 587 VAL A O 1
ATOM 4618 N N . PRO A 1 588 ? 11.871 -2.215 16.776 1.00 89.50 588 PRO A N 1
ATOM 4619 C CA . PRO A 1 588 ? 11.976 -3.584 17.256 1.00 89.50 588 PRO A CA 1
ATOM 4620 C C . PRO A 1 588 ? 11.111 -4.551 16.445 1.00 89.50 588 PRO A C 1
ATOM 4622 O O . PRO A 1 588 ? 9.884 -4.449 16.421 1.00 89.50 588 PRO A O 1
ATOM 4625 N N . LEU A 1 589 ? 11.761 -5.549 15.861 1.00 91.44 589 LEU A N 1
ATOM 4626 C CA . LEU A 1 589 ? 11.105 -6.745 15.348 1.00 91.44 589 LEU A CA 1
ATOM 4627 C C . LEU A 1 589 ? 10.606 -7.629 16.506 1.00 91.44 589 LEU A C 1
ATOM 4629 O O . LEU A 1 589 ? 11.174 -7.598 17.602 1.00 91.44 589 LEU A O 1
ATOM 4633 N N . LEU A 1 590 ? 9.537 -8.398 16.283 1.00 90.50 590 LEU A N 1
ATOM 4634 C CA . LEU A 1 590 ? 8.981 -9.317 17.273 1.00 90.50 590 LEU A CA 1
ATOM 4635 C C . LEU A 1 590 ? 9.996 -10.444 17.532 1.00 90.50 590 LEU A C 1
ATOM 4637 O O . LEU A 1 590 ? 10.335 -11.183 16.604 1.00 90.50 590 LEU A O 1
ATOM 4641 N N . PRO A 1 591 ? 10.495 -10.591 18.769 1.00 85.50 591 PRO A N 1
ATOM 4642 C CA . PRO A 1 591 ? 11.442 -11.649 19.095 1.00 85.50 591 PRO A CA 1
ATOM 4643 C C . PRO A 1 591 ? 10.833 -13.038 18.899 1.00 85.50 591 PRO A C 1
ATOM 4645 O O . PRO A 1 591 ? 9.669 -13.257 19.254 1.00 85.50 591 PRO A O 1
ATOM 4648 N N . MET A 1 592 ? 11.629 -13.992 18.409 1.00 81.69 592 MET A N 1
ATOM 4649 C CA . MET A 1 592 ? 11.184 -15.377 18.215 1.00 81.69 592 MET A CA 1
ATOM 4650 C C . MET A 1 592 ? 10.646 -16.010 19.515 1.00 81.69 592 MET A C 1
ATOM 4652 O O . MET A 1 592 ? 9.688 -16.775 19.482 1.00 81.69 592 MET A O 1
ATOM 4656 N N . ASP A 1 593 ? 11.200 -15.648 20.677 1.00 79.31 593 ASP A N 1
ATOM 4657 C CA . ASP A 1 593 ? 10.786 -16.163 21.992 1.00 79.31 593 ASP A CA 1
ATOM 4658 C C . ASP A 1 593 ? 9.448 -15.598 22.508 1.00 79.31 593 ASP A C 1
ATOM 4660 O O . ASP A 1 593 ? 8.895 -16.109 23.486 1.00 79.31 593 ASP A O 1
ATOM 4664 N N . LYS A 1 594 ? 8.907 -14.562 21.855 1.00 72.81 594 LYS A N 1
ATOM 4665 C CA . LYS A 1 594 ? 7.629 -13.923 22.205 1.00 72.81 594 LYS A CA 1
ATOM 4666 C C . LYS A 1 594 ? 6.480 -14.265 21.252 1.00 72.81 594 LYS A C 1
ATOM 4668 O O . LYS A 1 594 ? 5.375 -13.760 21.460 1.00 72.81 594 LYS A O 1
ATOM 4673 N N . GLY A 1 595 ? 6.709 -15.088 20.231 1.00 64.19 595 GLY A N 1
ATOM 4674 C CA . GLY A 1 595 ? 5.717 -15.393 19.199 1.00 64.19 595 GLY A CA 1
ATOM 4675 C C . GLY A 1 595 ? 5.598 -16.879 18.868 1.00 64.19 595 GLY A C 1
ATOM 4676 O O . GLY A 1 595 ? 6.352 -17.715 19.353 1.00 64.19 595 GLY A O 1
ATOM 4677 N N . SER A 1 596 ? 4.641 -17.205 18.002 1.00 70.00 596 SER A N 1
ATOM 4678 C CA . SER A 1 596 ? 4.474 -18.514 17.348 1.00 70.00 596 SER A CA 1
ATOM 4679 C C . SER A 1 596 ? 5.463 -18.714 16.184 1.00 70.00 596 SER A C 1
ATOM 4681 O O . SER A 1 596 ? 5.188 -19.463 15.253 1.00 70.00 596 SER A O 1
ATOM 4683 N N . CYS A 1 597 ? 6.588 -18.001 16.209 1.00 72.00 597 CYS A N 1
ATOM 4684 C CA . CYS A 1 597 ? 7.418 -17.739 15.043 1.00 72.00 597 CYS A CA 1
ATOM 4685 C C . CYS A 1 597 ? 8.564 -18.731 14.922 1.00 72.00 597 CYS A C 1
ATOM 4687 O O . CYS A 1 597 ? 9.211 -19.070 15.910 1.00 72.00 597 CYS A O 1
ATOM 4689 N N . GLU A 1 598 ? 8.884 -19.113 13.691 1.00 71.56 598 GLU A N 1
ATOM 4690 C CA . GLU A 1 598 ? 10.042 -19.967 13.409 1.00 71.56 598 GLU A CA 1
ATOM 4691 C C . GLU A 1 598 ? 11.356 -19.172 13.275 1.00 71.56 598 GLU A C 1
ATOM 4693 O O . GLU A 1 598 ? 12.439 -19.756 13.280 1.00 71.56 598 GLU A O 1
ATOM 4698 N N . ARG A 1 599 ? 11.271 -17.838 13.133 1.00 80.75 599 ARG A N 1
ATOM 4699 C CA . ARG A 1 599 ? 12.386 -16.921 12.824 1.00 80.75 599 ARG A CA 1
ATOM 4700 C C . ARG A 1 599 ? 12.236 -15.589 13.575 1.00 80.75 599 ARG A C 1
ATOM 4702 O O . ARG A 1 599 ? 11.112 -15.146 13.815 1.00 80.75 599 ARG A O 1
ATOM 4709 N N . ASP A 1 600 ? 13.349 -14.924 13.903 1.00 75.81 600 ASP A N 1
ATOM 4710 C CA . ASP A 1 600 ? 13.335 -13.573 14.495 1.00 75.81 600 ASP A CA 1
ATOM 4711 C C . ASP A 1 600 ? 12.652 -12.559 13.572 1.00 75.81 600 ASP A C 1
ATOM 4713 O O . ASP A 1 600 ? 12.854 -12.570 12.355 1.00 75.81 600 ASP A O 1
ATOM 4717 N N . GLY A 1 601 ? 11.825 -11.697 14.168 1.00 78.50 601 GLY A N 1
ATOM 4718 C CA . GLY A 1 601 ? 10.940 -10.780 13.457 1.00 78.50 601 GLY A CA 1
ATOM 4719 C C . GLY A 1 601 ? 9.747 -11.441 12.789 1.00 78.50 601 GLY A C 1
ATOM 4720 O O . GLY A 1 601 ? 8.996 -10.744 12.112 1.00 78.50 601 GLY A O 1
ATOM 4721 N N . CYS A 1 602 ? 9.572 -12.753 12.999 1.00 84.50 602 CYS A N 1
ATOM 4722 C CA . CYS A 1 602 ? 8.487 -13.560 12.453 1.00 84.50 602 CYS A CA 1
ATOM 4723 C C . CYS A 1 602 ? 8.293 -13.241 10.977 1.00 84.50 602 CYS A C 1
ATOM 4725 O O . CYS A 1 602 ? 7.257 -12.748 10.566 1.00 84.50 602 CYS A O 1
ATOM 4727 N N . ARG A 1 603 ? 9.366 -13.416 10.220 1.00 88.88 603 ARG A N 1
ATOM 4728 C CA . ARG A 1 603 ? 9.479 -13.016 8.822 1.00 88.88 603 ARG A CA 1
ATOM 4729 C C . ARG A 1 603 ? 9.386 -14.217 7.897 1.00 88.88 603 ARG A C 1
ATOM 4731 O O . ARG A 1 603 ? 9.564 -15.363 8.342 1.00 88.88 603 ARG A O 1
ATOM 4738 N N . THR A 1 604 ? 9.167 -13.946 6.617 1.00 88.50 604 THR A N 1
ATOM 4739 C CA . THR A 1 604 ? 9.214 -14.992 5.598 1.00 88.50 604 THR A CA 1
ATOM 4740 C C . THR A 1 604 ? 10.597 -15.617 5.460 1.00 88.50 604 THR A C 1
ATOM 4742 O O . THR A 1 604 ? 11.619 -15.080 5.910 1.00 88.50 604 THR A O 1
ATOM 4745 N N . GLY A 1 605 ? 10.603 -16.817 4.898 1.00 87.06 605 GLY A N 1
ATOM 4746 C CA . GLY A 1 605 ? 11.781 -17.608 4.626 1.00 87.06 605 GLY A CA 1
ATOM 4747 C C . GLY A 1 605 ? 12.540 -17.154 3.396 1.00 87.06 605 GLY A C 1
ATOM 4748 O O . GLY A 1 605 ? 12.323 -16.081 2.829 1.00 87.06 605 GLY A O 1
ATOM 4749 N N . GLN A 1 606 ? 13.492 -17.996 3.023 1.00 83.81 606 GLN A N 1
ATOM 4750 C CA . GLN A 1 606 ? 14.309 -17.825 1.837 1.00 83.81 606 GLN 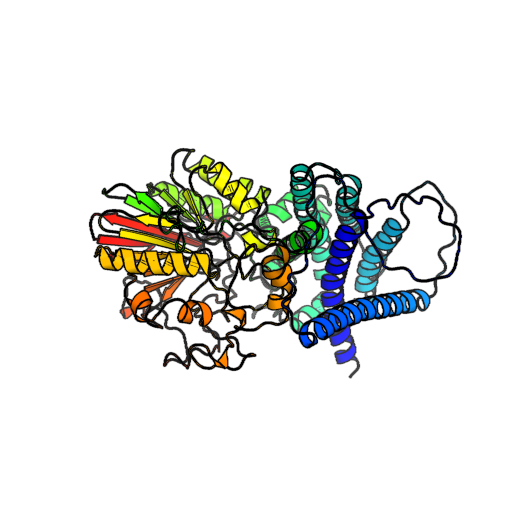A CA 1
ATOM 4751 C C . GLN A 1 606 ? 14.132 -19.050 0.944 1.00 83.81 606 GLN A C 1
ATOM 4753 O O . GLN A 1 606 ? 14.342 -20.190 1.374 1.00 83.81 606 GLN A O 1
ATOM 4758 N N . GLY A 1 607 ? 13.797 -18.792 -0.313 1.00 75.62 607 GLY A N 1
ATOM 4759 C CA . GLY A 1 607 ? 13.968 -19.700 -1.430 1.00 75.62 607 GLY A CA 1
ATOM 4760 C C . GLY A 1 607 ? 15.436 -19.936 -1.764 1.00 75.62 607 GLY A C 1
ATOM 4761 O O . GLY A 1 607 ? 16.357 -19.510 -1.066 1.00 75.62 607 GLY A O 1
ATOM 4762 N N . ASN A 1 608 ? 15.668 -20.625 -2.878 1.00 71.81 608 ASN A N 1
ATOM 4763 C CA . ASN A 1 608 ? 17.023 -20.883 -3.362 1.00 71.81 608 ASN A CA 1
ATOM 4764 C C . ASN A 1 608 ? 17.695 -19.652 -4.000 1.00 71.81 608 ASN A C 1
ATOM 4766 O O . ASN A 1 608 ? 18.917 -19.634 -4.116 1.00 71.81 608 ASN A O 1
ATOM 4770 N N . ALA A 1 609 ? 16.911 -18.660 -4.430 1.00 65.62 609 ALA A N 1
ATOM 4771 C CA . ALA A 1 609 ? 17.402 -17.437 -5.071 1.00 65.62 609 ALA A CA 1
ATOM 4772 C C . ALA A 1 609 ? 16.691 -16.157 -4.594 1.00 65.62 609 ALA A C 1
ATOM 4774 O O . ALA A 1 609 ? 17.265 -15.069 -4.674 1.00 65.62 609 ALA A O 1
ATOM 4775 N N . TYR A 1 610 ? 15.458 -16.276 -4.096 1.00 77.12 610 TYR A N 1
ATOM 4776 C CA . TYR A 1 610 ? 14.628 -15.145 -3.687 1.00 77.12 610 TYR A CA 1
ATOM 4777 C C . TYR A 1 610 ? 14.013 -15.373 -2.311 1.00 77.12 610 TYR A C 1
ATOM 4779 O O . TYR A 1 610 ? 13.832 -16.511 -1.884 1.00 77.12 610 TYR A O 1
ATOM 4787 N N . TRP A 1 611 ? 13.701 -14.283 -1.619 1.00 84.00 611 TRP A N 1
ATOM 4788 C CA . TRP A 1 611 ? 12.898 -14.305 -0.400 1.00 84.00 611 TRP A CA 1
ATOM 4789 C C . TRP A 1 611 ? 11.480 -14.805 -0.689 1.00 84.00 611 TRP A C 1
ATOM 4791 O O . TRP A 1 611 ? 10.943 -14.561 -1.772 1.00 84.00 611 TRP A O 1
ATOM 4801 N N . ASP A 1 612 ? 10.880 -15.501 0.278 1.00 90.81 612 ASP A N 1
ATOM 4802 C CA . ASP A 1 612 ? 9.543 -16.060 0.095 1.00 90.81 612 ASP A CA 1
ATOM 4803 C C . ASP A 1 612 ? 8.488 -14.942 0.049 1.00 90.81 612 ASP A C 1
ATOM 4805 O O . ASP A 1 612 ? 8.524 -13.966 0.818 1.00 90.81 612 ASP A O 1
ATOM 4809 N N . LEU A 1 613 ? 7.533 -15.111 -0.864 1.00 91.94 613 LEU A N 1
ATOM 4810 C CA . LEU A 1 613 ? 6.390 -14.220 -1.041 1.00 91.94 613 LEU A CA 1
ATOM 4811 C C . LEU A 1 613 ? 5.311 -14.535 -0.011 1.00 91.94 613 LEU A C 1
ATOM 4813 O O . LEU A 1 613 ? 5.392 -15.553 0.675 1.00 91.94 613 LEU A O 1
ATOM 4817 N N . GLY A 1 614 ? 4.291 -13.694 0.118 1.00 94.75 614 GLY A N 1
ATOM 4818 C CA . GLY A 1 614 ? 3.296 -13.900 1.157 1.00 94.75 614 GLY A CA 1
ATOM 4819 C C . GLY A 1 614 ? 2.026 -13.086 1.034 1.00 94.75 614 GLY A C 1
ATOM 4820 O O . GLY A 1 614 ? 1.859 -12.227 0.175 1.00 94.75 614 GLY A O 1
ATOM 4821 N N . PHE A 1 615 ? 1.097 -13.423 1.918 1.00 98.00 615 PHE A N 1
ATOM 4822 C CA . PHE A 1 615 ? -0.192 -12.763 2.069 1.00 98.00 615 PHE A CA 1
ATOM 4823 C C . PHE A 1 615 ? -0.737 -13.025 3.475 1.00 98.00 615 PHE A C 1
ATOM 4825 O O . PHE A 1 615 ? -0.201 -13.840 4.234 1.00 98.00 615 PHE A O 1
ATOM 4832 N N . VAL A 1 616 ? -1.830 -12.356 3.840 1.00 98.62 616 VAL A N 1
ATOM 4833 C CA . VAL A 1 616 ? -2.462 -12.528 5.153 1.00 98.62 616 VAL A CA 1
ATOM 4834 C C . VAL A 1 616 ? -3.917 -12.939 5.011 1.00 98.62 616 VAL A C 1
ATOM 4836 O O . VAL A 1 616 ? -4.639 -12.448 4.148 1.00 98.62 616 VAL A O 1
ATOM 4839 N N . THR A 1 617 ? -4.375 -13.816 5.902 1.00 98.75 617 THR A N 1
ATOM 4840 C CA . THR A 1 617 ? -5.808 -14.011 6.142 1.00 98.75 617 THR A CA 1
ATOM 4841 C C . THR A 1 617 ? -6.184 -13.563 7.541 1.00 98.75 617 THR A C 1
ATOM 4843 O O . THR A 1 617 ? -5.504 -13.943 8.494 1.00 98.75 617 THR A O 1
ATOM 4846 N N . ILE A 1 618 ? -7.289 -12.831 7.678 1.00 98.62 618 ILE A N 1
ATOM 4847 C CA . ILE A 1 618 ? -7.842 -12.422 8.974 1.00 98.62 618 ILE A CA 1
ATOM 4848 C C . ILE A 1 618 ? -9.241 -13.024 9.113 1.00 98.62 618 ILE A C 1
ATOM 4850 O O . ILE A 1 618 ? -10.176 -12.609 8.431 1.00 98.62 618 ILE A O 1
ATOM 4854 N N . ASP A 1 619 ? -9.376 -14.007 9.998 1.00 98.38 619 ASP A N 1
ATOM 4855 C CA . ASP A 1 619 ? -10.654 -14.621 10.355 1.00 98.38 619 ASP A CA 1
ATOM 4856 C C . ASP A 1 619 ? -11.314 -13.833 11.482 1.00 98.38 619 ASP A C 1
ATOM 4858 O O . ASP A 1 619 ? -10.836 -13.867 12.614 1.00 98.38 619 ASP A O 1
ATOM 4862 N N . LEU A 1 620 ? -12.422 -13.158 11.198 1.00 97.50 620 LEU A N 1
ATOM 4863 C CA . LEU A 1 620 ? -13.250 -12.459 12.176 1.00 97.50 620 LEU A CA 1
ATOM 4864 C C . LEU A 1 620 ? -14.399 -13.363 12.624 1.00 97.50 620 LEU A C 1
ATOM 4866 O O . LEU A 1 620 ? -15.136 -13.891 11.792 1.00 97.50 620 LEU A O 1
ATOM 4870 N N . ASN A 1 621 ? -14.597 -13.514 13.933 1.00 96.44 621 ASN A N 1
ATOM 4871 C CA . ASN A 1 621 ? -15.746 -14.222 14.496 1.00 96.44 621 ASN A CA 1
ATOM 4872 C C . ASN A 1 621 ? -16.146 -13.612 15.845 1.00 96.44 621 ASN A C 1
ATOM 4874 O O . ASN A 1 621 ? -15.437 -13.750 16.846 1.00 96.44 621 ASN A O 1
ATOM 4878 N N . GLY A 1 622 ? -17.287 -12.921 15.876 1.00 95.12 622 GLY A N 1
ATOM 4879 C CA . GLY A 1 622 ? -17.672 -12.123 17.036 1.00 95.12 622 GLY A CA 1
ATOM 4880 C C . GLY A 1 622 ? -16.602 -11.070 17.341 1.00 95.12 622 GLY A C 1
ATOM 4881 O O . GLY A 1 622 ? -16.096 -10.407 16.441 1.00 95.12 622 GLY A O 1
ATOM 4882 N N . SER A 1 623 ? -16.203 -10.952 18.608 1.00 94.75 623 SER A N 1
ATOM 4883 C CA . SER A 1 623 ? -15.144 -10.037 19.060 1.00 94.75 623 SER A CA 1
ATOM 4884 C C . SER A 1 623 ? -13.717 -10.589 18.938 1.00 94.75 623 SER A C 1
ATOM 4886 O O . SER A 1 623 ? -12.770 -9.908 19.342 1.00 94.75 623 SER A O 1
ATOM 4888 N N . GLN A 1 624 ? -13.548 -11.805 18.413 1.00 96.75 624 GLN A N 1
ATOM 4889 C CA . GLN A 1 624 ? -12.244 -12.428 18.196 1.00 96.75 624 GLN A CA 1
ATOM 4890 C C . GLN A 1 624 ? -11.829 -12.286 16.732 1.00 96.75 624 GLN A C 1
ATOM 4892 O O . GLN A 1 624 ? -12.669 -12.351 15.830 1.00 96.75 624 GLN A O 1
ATOM 4897 N N . ALA A 1 625 ? -10.528 -12.127 16.513 1.00 97.00 625 ALA A N 1
ATOM 4898 C CA . ALA A 1 625 ? -9.931 -12.276 15.198 1.00 97.00 625 ALA A CA 1
ATOM 4899 C C . ALA A 1 625 ? -8.677 -13.146 15.267 1.00 97.00 625 ALA A C 1
ATOM 4901 O O . ALA A 1 625 ? -7.943 -13.085 16.253 1.00 97.00 625 ALA A O 1
ATOM 4902 N N . ILE A 1 626 ? -8.445 -13.953 14.234 1.00 98.06 626 ILE A N 1
ATOM 4903 C CA . ILE A 1 626 ? -7.222 -14.742 14.064 1.00 98.06 626 ILE A CA 1
ATOM 4904 C C . ILE A 1 626 ? -6.567 -14.307 12.759 1.00 98.06 626 ILE A C 1
ATOM 4906 O O . ILE A 1 626 ? -7.138 -14.501 11.686 1.00 98.06 626 ILE A O 1
ATOM 4910 N N . ALA A 1 627 ? -5.378 -13.723 12.855 1.00 97.88 627 ALA A N 1
ATOM 4911 C CA . ALA A 1 627 ? -4.566 -13.367 11.704 1.00 97.88 627 ALA A CA 1
ATOM 4912 C C . ALA A 1 627 ? -3.526 -14.459 11.448 1.00 97.88 627 ALA A C 1
ATOM 4914 O O . ALA A 1 627 ? -2.792 -14.846 12.357 1.00 97.88 627 ALA A O 1
ATOM 4915 N N . ARG A 1 628 ? -3.454 -14.941 10.206 1.00 97.75 628 ARG A N 1
ATOM 4916 C CA . ARG A 1 628 ? -2.423 -15.871 9.729 1.00 97.75 628 ARG A CA 1
ATOM 4917 C C . ARG A 1 628 ? -1.638 -15.224 8.612 1.00 97.75 628 ARG A C 1
ATOM 4919 O O . ARG A 1 628 ? -2.235 -14.760 7.641 1.00 97.75 628 ARG A O 1
ATOM 4926 N N . HIS A 1 629 ? -0.324 -15.234 8.756 1.00 97.31 629 HIS A N 1
ATOM 4927 C CA . HIS A 1 629 ? 0.612 -14.802 7.738 1.00 97.31 629 HIS A CA 1
ATOM 4928 C C . HIS A 1 629 ? 1.148 -16.032 7.016 1.00 97.31 629 HIS A C 1
ATOM 4930 O O . HIS A 1 629 ? 1.657 -16.969 7.641 1.00 97.31 629 HIS A O 1
ATOM 4936 N N . TRP A 1 630 ? 0.970 -16.026 5.703 1.00 97.00 630 TRP A N 1
ATOM 4937 C CA . TRP A 1 630 ? 1.284 -17.130 4.816 1.00 97.00 630 TRP A CA 1
ATOM 4938 C C . TRP A 1 630 ? 2.515 -16.789 4.000 1.00 97.00 630 TRP A C 1
ATOM 4940 O O . TRP A 1 630 ? 2.666 -15.648 3.566 1.00 97.00 630 TRP A O 1
ATOM 4950 N N . GLU A 1 631 ? 3.361 -17.783 3.770 1.00 94.69 631 GLU A N 1
ATOM 4951 C CA . GLU A 1 631 ? 4.476 -17.685 2.842 1.00 94.69 631 GLU A CA 1
ATOM 4952 C C . GLU A 1 631 ? 4.354 -18.690 1.708 1.00 94.69 631 GLU A C 1
ATOM 4954 O O . GLU A 1 631 ? 3.792 -19.778 1.870 1.00 94.69 631 GLU A O 1
ATOM 4959 N N . VAL A 1 632 ? 4.893 -18.300 0.560 1.00 92.12 632 VAL A N 1
ATOM 4960 C CA . VAL A 1 632 ? 4.984 -19.109 -0.643 1.00 92.12 632 VAL A CA 1
ATOM 4961 C C . VAL A 1 632 ? 6.404 -19.027 -1.176 1.00 92.12 632 VAL A C 1
ATOM 4963 O O . VAL A 1 632 ? 6.891 -17.956 -1.544 1.00 92.12 632 VAL A O 1
ATOM 4966 N N . GLN A 1 633 ? 7.061 -20.180 -1.238 1.00 86.94 633 GLN A N 1
ATOM 4967 C CA . GLN A 1 633 ? 8.419 -20.288 -1.736 1.00 86.94 633 GLN A CA 1
ATOM 4968 C C . GLN A 1 633 ? 8.417 -20.382 -3.261 1.00 86.94 633 GLN A C 1
ATOM 4970 O O . GLN A 1 633 ? 7.700 -21.198 -3.849 1.00 86.94 633 GLN A O 1
ATOM 4975 N N . SER A 1 634 ? 9.269 -19.583 -3.901 1.00 77.50 634 SER A N 1
ATOM 4976 C CA . SER A 1 634 ? 9.609 -19.720 -5.317 1.00 77.50 634 SER A CA 1
ATOM 4977 C C . SER A 1 634 ? 10.949 -20.447 -5.453 1.00 77.50 634 SER A C 1
ATOM 4979 O O . SER A 1 634 ? 11.925 -20.150 -4.764 1.00 77.50 634 SER A O 1
ATOM 4981 N N . THR A 1 635 ? 10.999 -21.456 -6.322 1.00 72.31 635 THR A N 1
ATOM 4982 C CA . THR A 1 635 ? 12.230 -22.182 -6.654 1.00 72.31 635 THR A CA 1
ATOM 4983 C C . THR A 1 635 ? 12.570 -21.934 -8.112 1.00 72.31 635 THR A C 1
ATOM 4985 O O . THR A 1 635 ? 11.808 -22.312 -9.004 1.00 72.31 635 THR A O 1
ATOM 4988 N N . HIS A 1 636 ? 13.725 -21.316 -8.345 1.00 65.75 636 HIS A N 1
ATOM 4989 C CA . HIS A 1 636 ? 14.216 -20.991 -9.683 1.00 65.75 636 HIS A CA 1
ATOM 4990 C C . HIS A 1 636 ? 15.267 -22.010 -10.119 1.00 65.75 636 HIS A C 1
ATOM 4992 O O . HIS A 1 636 ? 16.249 -22.226 -9.404 1.00 65.75 636 HIS A O 1
ATOM 4998 N N . ASN A 1 637 ? 15.097 -22.634 -11.287 1.00 62.31 637 ASN A N 1
ATOM 4999 C CA . ASN A 1 637 ? 16.149 -23.475 -11.849 1.00 62.31 637 ASN A CA 1
ATOM 5000 C C . ASN A 1 637 ? 17.178 -22.622 -12.607 1.00 62.31 637 ASN A C 1
ATOM 5002 O O . ASN A 1 637 ? 16.981 -22.278 -13.769 1.00 62.31 637 ASN A O 1
ATOM 5006 N N . LEU A 1 638 ? 18.288 -22.292 -11.944 1.00 53.25 638 LEU A N 1
ATOM 5007 C CA . LEU A 1 638 ? 19.358 -21.478 -12.531 1.00 53.25 638 LEU A CA 1
ATOM 5008 C C . LEU A 1 638 ? 20.304 -22.280 -13.451 1.00 53.25 638 LEU A C 1
ATOM 5010 O O . LEU A 1 638 ? 21.069 -21.684 -14.205 1.00 53.25 638 LEU A O 1
ATOM 5014 N N . GLU A 1 639 ? 20.251 -23.617 -13.427 1.00 43.72 639 GLU A N 1
ATOM 5015 C CA . GLU A 1 639 ? 21.067 -24.505 -14.267 1.00 43.72 639 GLU A CA 1
ATOM 5016 C C . GLU A 1 639 ? 20.179 -25.235 -15.292 1.00 43.72 639 GLU A C 1
ATOM 5018 O O . GLU A 1 639 ? 19.806 -26.397 -15.125 1.00 43.72 639 GLU A O 1
ATOM 5023 N N . GLY A 1 640 ? 19.810 -24.548 -16.378 1.00 53.78 640 GLY A N 1
ATOM 5024 C CA . GLY A 1 640 ? 19.098 -25.164 -17.502 1.00 53.78 640 GLY A CA 1
ATOM 5025 C C . GLY A 1 640 ? 18.137 -24.212 -18.197 1.00 53.78 640 GLY A C 1
ATOM 5026 O O . GLY A 1 640 ? 18.534 -23.510 -19.121 1.00 53.78 640 GLY A O 1
ATOM 5027 N N . ASP A 1 641 ? 16.878 -24.231 -17.761 1.00 48.03 641 ASP A N 1
ATOM 5028 C CA . ASP A 1 641 ? 15.804 -23.395 -18.293 1.00 48.03 641 ASP A CA 1
ATOM 5029 C C . ASP A 1 641 ? 15.441 -22.293 -17.275 1.00 48.03 641 ASP A C 1
ATOM 5031 O O . ASP A 1 641 ? 14.757 -22.594 -16.289 1.00 48.03 641 ASP A O 1
ATOM 5035 N N . PRO A 1 642 ? 15.869 -21.034 -17.497 1.00 42.53 642 PRO A N 1
ATOM 5036 C CA . PRO A 1 642 ? 15.550 -19.927 -16.599 1.00 42.53 642 PRO A CA 1
ATOM 5037 C C . PRO A 1 642 ? 14.044 -19.614 -16.543 1.00 42.53 642 PRO A C 1
ATOM 5039 O O . PRO A 1 642 ? 13.610 -18.965 -15.593 1.00 42.53 642 PRO A O 1
ATOM 5042 N N . TYR A 1 643 ? 13.237 -20.109 -17.495 1.00 45.84 643 TYR A N 1
ATOM 5043 C CA . TYR A 1 643 ? 11.775 -19.966 -17.525 1.00 45.84 643 TYR A CA 1
ATOM 5044 C C . TYR A 1 643 ? 11.052 -20.928 -16.566 1.00 45.84 643 TYR A C 1
ATOM 5046 O O . TYR A 1 643 ? 9.842 -20.805 -16.363 1.00 45.84 643 TYR A O 1
ATOM 5054 N N . ASN A 1 644 ? 11.754 -21.900 -15.972 1.00 60.81 644 ASN A N 1
ATOM 5055 C CA . ASN A 1 644 ? 11.142 -22.908 -15.111 1.00 60.81 644 ASN A CA 1
ATOM 5056 C C . ASN A 1 644 ? 11.180 -22.485 -13.634 1.00 60.81 644 ASN A C 1
ATOM 5058 O O . ASN A 1 644 ? 12.090 -22.851 -12.880 1.00 60.81 644 ASN A O 1
ATOM 5062 N N . VAL A 1 645 ? 10.172 -21.709 -13.234 1.00 67.88 645 VAL A N 1
ATOM 5063 C CA . VAL A 1 645 ? 9.894 -21.378 -11.832 1.00 67.88 645 VAL A CA 1
ATOM 5064 C C . VAL A 1 645 ? 8.830 -22.332 -11.302 1.00 67.88 645 VAL A C 1
ATOM 5066 O O . VAL A 1 645 ? 7.761 -22.474 -11.894 1.00 67.88 645 VAL A O 1
ATOM 5069 N N . SER A 1 646 ? 9.109 -22.978 -10.173 1.00 80.62 646 SER A N 1
ATOM 5070 C CA . SER A 1 646 ? 8.115 -23.769 -9.444 1.00 80.62 646 SER A CA 1
ATOM 5071 C C . SER A 1 646 ? 7.791 -23.116 -8.111 1.00 80.62 646 SER A C 1
ATOM 5073 O O . SER A 1 646 ? 8.697 -22.628 -7.435 1.00 80.62 646 SER A O 1
ATOM 5075 N N . PHE A 1 647 ? 6.528 -23.173 -7.705 1.00 85.06 647 PHE A N 1
ATOM 5076 C CA . PHE A 1 647 ? 6.068 -22.595 -6.448 1.00 85.06 647 PHE A CA 1
ATOM 5077 C C . PHE A 1 647 ? 5.614 -23.675 -5.465 1.00 85.06 647 PHE A C 1
ATOM 5079 O O . PHE A 1 647 ? 5.047 -24.698 -5.862 1.00 85.06 647 PHE A O 1
ATOM 5086 N N . SER A 1 648 ? 5.863 -23.449 -4.175 1.00 88.94 648 SER A N 1
ATOM 5087 C CA . SER A 1 648 ? 5.326 -24.289 -3.105 1.00 88.94 648 SER A CA 1
ATOM 5088 C C . SER A 1 648 ? 3.836 -24.013 -2.875 1.00 88.94 648 SER A C 1
ATOM 5090 O O . SER A 1 648 ? 3.298 -22.980 -3.275 1.00 88.94 648 SER A O 1
ATOM 5092 N N . ALA A 1 649 ? 3.164 -24.925 -2.169 1.00 93.56 649 ALA A N 1
ATOM 5093 C CA . ALA A 1 649 ? 1.908 -24.574 -1.510 1.00 93.56 649 ALA A CA 1
ATOM 5094 C C . ALA A 1 649 ? 2.171 -23.539 -0.403 1.00 93.56 649 ALA A C 1
ATOM 5096 O O . ALA A 1 649 ? 3.267 -23.525 0.170 1.00 93.56 649 ALA A O 1
ATOM 5097 N N . ALA A 1 650 ? 1.173 -22.713 -0.090 1.00 96.06 650 ALA A N 1
ATOM 5098 C CA . ALA A 1 650 ? 1.287 -21.734 0.982 1.00 96.06 650 ALA A CA 1
ATOM 5099 C C . ALA A 1 650 ? 1.323 -22.396 2.365 1.00 96.06 650 ALA A C 1
ATOM 5101 O O . ALA A 1 650 ? 0.529 -23.294 2.669 1.00 96.06 650 ALA A O 1
ATOM 5102 N N . THR A 1 651 ? 2.203 -21.905 3.234 1.00 95.31 651 THR A N 1
ATOM 5103 C CA . THR A 1 651 ? 2.329 -22.351 4.628 1.00 95.31 651 THR A CA 1
ATOM 5104 C C . THR A 1 651 ? 2.250 -21.175 5.588 1.00 95.31 651 THR A C 1
ATOM 5106 O O . THR A 1 651 ? 2.697 -20.078 5.277 1.00 95.31 651 THR A O 1
ATOM 5109 N N . VAL A 1 652 ? 1.677 -21.391 6.772 1.00 94.50 652 VAL A N 1
ATOM 5110 C CA . VAL A 1 652 ? 1.611 -20.358 7.816 1.00 94.50 652 VAL A CA 1
ATOM 5111 C C . VAL A 1 652 ? 2.956 -20.293 8.531 1.00 94.50 652 VAL A C 1
ATOM 5113 O O . VAL A 1 652 ? 3.365 -21.294 9.112 1.00 94.50 652 VAL A O 1
ATOM 5116 N N . PHE A 1 653 ? 3.600 -19.126 8.543 1.00 92.06 653 PHE A N 1
ATOM 5117 C CA . PHE A 1 653 ? 4.830 -18.901 9.320 1.00 92.06 653 PHE A CA 1
ATOM 5118 C C . PHE A 1 653 ? 4.584 -18.106 10.611 1.00 92.06 653 PHE A C 1
ATOM 5120 O O . PHE A 1 653 ? 5.441 -18.065 11.497 1.00 92.06 653 PHE A O 1
ATOM 5127 N N . PHE A 1 654 ? 3.426 -17.447 10.722 1.00 94.25 654 PHE A N 1
ATOM 5128 C CA . PHE A 1 654 ? 3.024 -16.713 11.917 1.00 94.25 654 PHE A CA 1
ATOM 5129 C C . PHE A 1 654 ? 1.498 -16.668 12.057 1.00 94.25 654 PHE A C 1
ATOM 5131 O O . PHE A 1 654 ? 0.773 -16.406 11.097 1.00 94.25 654 PHE A O 1
ATOM 5138 N N . GLU A 1 655 ? 1.010 -16.899 13.274 1.00 94.50 655 GLU A N 1
ATOM 5139 C CA . GLU A 1 655 ? -0.403 -16.765 13.637 1.00 94.50 655 GLU A CA 1
ATOM 5140 C C . GLU A 1 655 ? -0.533 -15.981 14.943 1.00 94.50 655 GLU A C 1
ATOM 5142 O O . GLU A 1 655 ? 0.178 -16.248 15.917 1.00 94.50 655 GLU A O 1
ATOM 5147 N N . GLU A 1 656 ? -1.488 -15.055 14.987 1.00 93.62 656 GLU A N 1
ATOM 5148 C CA . GLU A 1 656 ? -1.842 -14.331 16.201 1.00 93.62 656 GLU A CA 1
ATOM 5149 C C . GLU A 1 656 ? -3.353 -14.141 16.358 1.00 93.62 656 GLU A C 1
ATOM 5151 O O . GLU A 1 656 ? -4.126 -14.195 15.404 1.00 93.62 656 GLU A O 1
ATOM 5156 N N . THR A 1 657 ? -3.778 -13.914 17.600 1.00 95.00 657 THR A N 1
ATOM 5157 C CA . THR A 1 657 ? -5.177 -13.661 17.960 1.00 95.00 657 THR A CA 1
ATOM 5158 C C . THR A 1 657 ? -5.330 -12.264 18.555 1.00 95.00 657 THR A C 1
ATOM 5160 O O . THR A 1 657 ? -4.505 -11.841 19.373 1.00 95.00 657 THR A O 1
ATOM 5163 N N . TYR A 1 658 ? -6.407 -11.575 18.176 1.00 91.44 658 TYR A N 1
ATOM 5164 C CA . TYR A 1 658 ? -6.772 -10.241 18.661 1.00 91.44 658 TYR A CA 1
ATOM 5165 C C . TYR A 1 658 ? -7.954 -10.238 19.621 1.00 91.44 658 TYR A C 1
ATOM 5167 O O . TYR A 1 658 ? -8.974 -10.927 19.377 1.00 91.44 658 TYR A O 1
#

Mean predicted aligned error: 14.86 Å

InterPro domains:
  IPR004843 Calcineurin-like, phosphoesterase domain [PF00149] (311-462)
  IPR029052 Metallo-dependent phosphatase-like [G3DSA:3.60.21.10] (309-640)
  IPR029052 Metallo-dependent phosphatase-like [SSF56300] (307-551)
  IPR051918 Serine/threonine-protein phosphatase CPPED1 [PTHR43143] (334-469)

Nearest PDB structures (foldseek):
  7xke-assembly1_R  TM=3.389E-01  e=6.894E+00  Mus musculus
  8trd-assembly1_A  TM=1.665E-01  e=2.217E+00  Rattus norvegicus